Protein AF-A0A963DBF5-F1 (afdb_monomer_lite)

pLDDT: mean 81.59, std 13.6, range [35.19, 95.5]

Foldseek 3Di:
DPPPPVLVVLQVVLLVQVLVLLVVPDDDDDPLPPSVVSLVVSLVSHDPLLSVQLVLLSLLLVLLVPDQLFAPLLNSLLVLCSSLSNLQSSVDSCCVVDPPNLSLVLSLLSVVLRSLAANPDDCPPPLSVQSSVLSVQCSPDSNSDSVSSVVSSVSSVVSVVVLLVVLLVLCVVCQVVLQLVVLLQVLLQVLLVLLVVLDDPLQAPLLVQLCLVALSNLLSVVCSPPRCPDPSNVVSSVLSNVLSVLQDPDQDPVSLVVSVVCVVVSLVVQLVSVVVVVDDPVRSCVSCVLSVQQNVCSNVVHPGDDDDDDRDQQAFDFDFDPDPVTATEGDRPDRPPPQQDQDVCLQPPDQQKWKWAQHPVRDIDTWGFSDAHPVRQKTWTARSHPRHIHIYGSSNQSRCVVVVRMDIHDDTSSRVSVVVVVVVVVVD

Structure (mmCIF, N/CA/C/O backbone):
data_AF-A0A963DBF5-F1
#
_entry.id   AF-A0A963DBF5-F1
#
loop_
_atom_site.group_PDB
_atom_site.id
_atom_site.type_symbol
_atom_site.label_atom_id
_atom_site.label_alt_id
_atom_site.label_comp_id
_atom_site.label_asym_id
_atom_site.label_entity_id
_atom_site.label_seq_id
_atom_site.pdbx_PDB_ins_code
_atom_site.Cartn_x
_atom_site.Cartn_y
_atom_site.Cartn_z
_atom_site.occupancy
_atom_site.B_iso_or_equiv
_atom_site.auth_seq_id
_atom_site.auth_comp_id
_atom_site.auth_asym_id
_atom_site.auth_atom_id
_atom_site.pdbx_PDB_model_num
ATOM 1 N N . SER A 1 1 ? -59.722 13.387 32.862 1.00 42.22 1 SER A N 1
ATOM 2 C CA . SER A 1 1 ? -58.247 13.429 32.925 1.00 42.22 1 SER A CA 1
ATOM 3 C C . SER A 1 1 ? -57.651 12.279 33.756 1.00 42.22 1 SER A C 1
ATOM 5 O O . SER A 1 1 ? -56.598 12.456 34.347 1.00 42.22 1 SER A O 1
ATOM 7 N N . ALA A 1 2 ? -58.252 11.078 33.777 1.00 40.09 2 ALA A N 1
ATOM 8 C CA . ALA A 1 2 ? -57.841 9.993 34.688 1.00 40.09 2 ALA A CA 1
ATOM 9 C C . ALA A 1 2 ? -56.931 8.908 34.060 1.00 40.09 2 ALA A C 1
ATOM 11 O O . ALA A 1 2 ? -56.587 7.950 34.737 1.00 40.09 2 ALA A O 1
ATOM 12 N N . GLY A 1 3 ? -56.550 9.034 32.782 1.00 40.59 3 GLY A N 1
ATOM 13 C CA . GLY A 1 3 ? -55.812 7.988 32.053 1.00 40.59 3 GLY A CA 1
ATOM 14 C C . GLY A 1 3 ? -54.281 8.092 32.070 1.00 40.59 3 GLY A C 1
ATOM 15 O O . GLY A 1 3 ? -53.631 7.114 31.736 1.00 40.59 3 GLY A O 1
ATOM 16 N N . GLY A 1 4 ? -53.701 9.240 32.447 1.00 44.22 4 GLY A N 1
ATOM 17 C CA . GLY A 1 4 ? -52.242 9.451 32.389 1.00 44.22 4 GLY A CA 1
ATOM 18 C C . GLY A 1 4 ? -51.457 8.875 33.575 1.00 44.22 4 GLY A C 1
ATOM 19 O O . GLY A 1 4 ? -50.320 8.449 33.410 1.00 44.22 4 GLY A O 1
ATOM 20 N N . GLY A 1 5 ? -52.068 8.802 34.764 1.00 48.09 5 GLY A N 1
ATOM 21 C CA . GLY A 1 5 ? -51.373 8.364 35.985 1.00 48.09 5 GLY A CA 1
ATOM 22 C C . GLY A 1 5 ? -51.089 6.858 36.058 1.00 48.09 5 GLY A C 1
ATOM 23 O O . GLY A 1 5 ? -50.088 6.454 36.638 1.00 48.09 5 GLY A O 1
ATOM 24 N N . ASP A 1 6 ? -51.937 6.023 35.446 1.00 56.25 6 ASP A N 1
ATOM 25 C CA . ASP A 1 6 ? -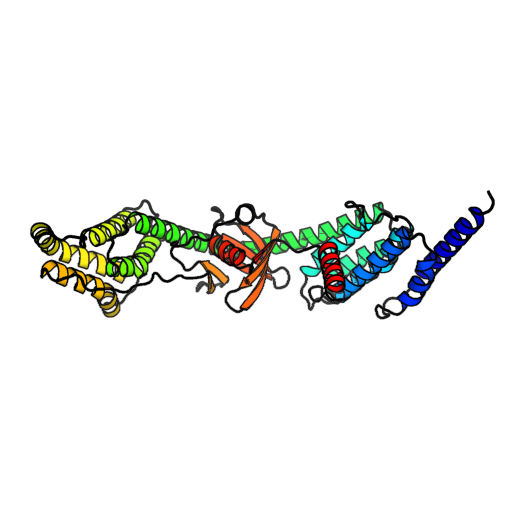51.761 4.559 35.417 1.00 56.25 6 ASP A CA 1
ATOM 26 C C . ASP A 1 6 ? -50.672 4.148 34.408 1.00 56.25 6 ASP A C 1
ATOM 28 O O . ASP A 1 6 ? -49.899 3.228 34.657 1.00 56.25 6 ASP A O 1
ATOM 32 N N . THR A 1 7 ? -50.534 4.878 33.295 1.00 58.06 7 THR A N 1
ATOM 33 C CA . THR A 1 7 ? -49.441 4.677 32.331 1.00 58.06 7 THR A CA 1
ATOM 34 C C . THR A 1 7 ? -48.084 5.113 32.878 1.00 58.06 7 THR A C 1
ATOM 36 O O . THR A 1 7 ? -47.124 4.361 32.727 1.00 58.06 7 THR A O 1
ATOM 39 N N . ASP A 1 8 ? -48.000 6.254 33.570 1.00 58.34 8 ASP A N 1
ATOM 40 C CA . ASP A 1 8 ? -46.740 6.718 34.172 1.00 58.34 8 ASP A CA 1
ATOM 41 C C . ASP A 1 8 ? -46.302 5.823 35.341 1.00 58.34 8 ASP A C 1
ATOM 43 O O . ASP A 1 8 ? -45.122 5.506 35.474 1.00 58.34 8 ASP A O 1
ATOM 47 N N . SER A 1 9 ? -47.248 5.330 36.150 1.00 64.88 9 SER A N 1
ATOM 48 C CA . SER A 1 9 ? -46.951 4.379 37.230 1.00 64.88 9 SER A CA 1
ATOM 49 C C . SER A 1 9 ? -46.486 3.017 36.703 1.00 64.88 9 SER A C 1
ATOM 51 O O . SER A 1 9 ? -45.558 2.433 37.263 1.00 64.88 9 SER A O 1
ATOM 53 N N . ARG A 1 10 ? -47.081 2.514 35.612 1.00 63.31 10 ARG A N 1
ATOM 54 C CA . ARG A 1 10 ? -46.640 1.267 34.959 1.00 63.31 10 ARG A CA 1
ATOM 55 C C . ARG A 1 10 ? -45.282 1.413 34.292 1.00 63.31 10 ARG A C 1
ATOM 57 O O . ARG A 1 10 ? -44.489 0.480 34.358 1.00 63.31 10 ARG A O 1
ATOM 64 N N . LEU A 1 11 ? -45.012 2.568 33.685 1.00 64.62 11 LEU A N 1
ATOM 65 C CA . LEU A 1 11 ? -43.708 2.883 33.115 1.00 64.62 11 LEU A CA 1
ATOM 66 C C . LEU A 1 11 ? -42.635 2.930 34.206 1.00 64.62 11 LEU A C 1
ATOM 68 O O . LEU A 1 11 ? -41.596 2.298 34.051 1.00 64.62 11 LEU A O 1
ATOM 72 N N . ALA A 1 12 ? -42.908 3.606 35.325 1.00 67.62 12 ALA A N 1
ATOM 73 C CA . ALA A 1 12 ? -42.000 3.657 36.468 1.00 67.62 12 ALA A CA 1
ATOM 74 C C . ALA A 1 12 ? -41.726 2.256 37.040 1.00 67.62 12 ALA A C 1
ATOM 76 O O . ALA A 1 12 ? -40.572 1.890 37.224 1.00 67.62 12 ALA A O 1
ATOM 77 N N . ALA A 1 13 ? -42.762 1.430 37.217 1.00 69.88 13 ALA A N 1
ATOM 78 C CA . ALA A 1 13 ? -42.604 0.054 37.694 1.00 69.88 13 ALA A CA 1
ATOM 79 C C . ALA A 1 13 ? -41.866 -0.856 36.691 1.00 69.88 13 ALA A C 1
ATOM 81 O O . ALA A 1 13 ? -41.170 -1.790 37.092 1.00 69.88 13 ALA A O 1
ATOM 82 N N . ALA A 1 14 ? -42.021 -0.617 35.384 1.00 66.56 14 ALA A N 1
ATOM 83 C CA . ALA A 1 14 ? -41.277 -1.330 34.349 1.00 66.56 14 ALA A CA 1
ATOM 84 C C . ALA A 1 14 ? -39.796 -0.928 34.355 1.00 66.56 14 ALA A C 1
ATOM 86 O O . ALA A 1 14 ? -38.942 -1.809 34.315 1.00 66.56 14 ALA A O 1
ATOM 87 N N . LEU A 1 15 ? -39.492 0.369 34.466 1.00 68.12 15 LEU A N 1
ATOM 88 C CA . LEU A 1 15 ? -38.123 0.878 34.585 1.00 68.12 15 LEU A CA 1
ATOM 89 C C . LEU A 1 15 ? -37.440 0.354 35.854 1.00 68.12 15 LEU A C 1
ATOM 91 O O . LEU A 1 15 ? -36.352 -0.197 35.754 1.00 68.12 15 LEU A O 1
ATOM 95 N N . GLU A 1 16 ? -38.117 0.397 37.003 1.00 70.75 16 GLU A N 1
ATOM 96 C CA . GLU A 1 16 ? -37.598 -0.110 38.281 1.00 70.75 16 GLU A CA 1
ATOM 97 C C . GLU A 1 16 ? -37.328 -1.627 38.228 1.00 70.75 16 GLU A C 1
ATOM 99 O O . GLU A 1 16 ? -36.322 -2.112 38.741 1.00 70.75 16 GLU A O 1
ATOM 104 N N . ARG A 1 17 ? -38.175 -2.402 37.530 1.00 67.81 17 ARG A N 1
ATOM 105 C CA . ARG A 1 17 ? -37.931 -3.838 37.285 1.00 67.81 17 ARG A CA 1
ATOM 106 C C . ARG A 1 17 ? -36.748 -4.087 36.357 1.00 67.81 17 ARG A C 1
ATOM 108 O O . ARG A 1 17 ? -36.045 -5.074 36.557 1.00 67.81 17 ARG A O 1
ATOM 115 N N . ILE A 1 18 ? -36.541 -3.241 35.348 1.00 68.44 18 ILE A N 1
ATOM 116 C CA . ILE A 1 18 ? -35.389 -3.352 34.447 1.00 68.44 18 ILE A CA 1
ATOM 117 C C . ILE A 1 18 ? -34.107 -2.955 35.186 1.00 68.44 18 ILE A C 1
ATOM 119 O O . ILE A 1 18 ? -33.109 -3.652 35.057 1.00 68.44 18 ILE A O 1
ATOM 123 N N . GLU A 1 19 ? -34.125 -1.905 36.004 1.00 68.56 19 GLU A N 1
ATOM 124 C CA . GLU A 1 19 ? -32.982 -1.504 36.832 1.00 68.56 19 GLU A CA 1
ATOM 125 C C . GLU A 1 19 ? -32.635 -2.570 37.872 1.00 68.56 19 GLU A C 1
ATOM 127 O O . GLU A 1 19 ? -31.485 -2.996 37.942 1.00 68.56 19 GLU A O 1
ATOM 132 N N . ALA A 1 20 ? -33.626 -3.110 38.586 1.00 68.75 20 ALA A N 1
ATOM 133 C CA . ALA A 1 20 ? -33.421 -4.230 39.503 1.00 68.75 20 ALA A CA 1
ATOM 134 C C . ALA A 1 20 ? -32.899 -5.486 38.779 1.00 68.75 20 ALA A C 1
ATOM 136 O O . ALA A 1 20 ? -32.068 -6.226 39.314 1.00 68.75 20 ALA A O 1
ATOM 137 N N . TRP A 1 21 ? -33.347 -5.735 37.542 1.00 69.94 21 TRP A N 1
ATOM 138 C CA . TRP A 1 21 ? -32.788 -6.790 36.695 1.00 69.94 21 TRP A CA 1
ATOM 139 C C . TRP A 1 21 ? -31.327 -6.499 36.318 1.00 69.94 21 TRP A C 1
ATOM 141 O O . TRP A 1 21 ? -30.496 -7.395 36.416 1.00 69.94 21 TRP A O 1
ATOM 151 N N . LEU A 1 22 ? -30.979 -5.259 35.965 1.00 66.50 22 LEU A N 1
ATOM 152 C CA . LEU A 1 22 ? -29.604 -4.848 35.650 1.00 66.50 22 LEU A CA 1
ATOM 153 C C . LEU A 1 22 ? -28.673 -4.903 36.876 1.00 66.50 22 LEU A C 1
ATOM 155 O O . LEU A 1 22 ? -27.481 -5.161 36.710 1.00 66.50 22 LEU A O 1
ATOM 159 N N . GLU A 1 23 ? -29.189 -4.696 38.092 1.00 63.84 23 GLU A N 1
ATOM 160 C CA . GLU A 1 23 ? -28.428 -4.863 39.339 1.00 63.84 23 GLU A CA 1
ATOM 161 C C . GLU A 1 23 ? -28.202 -6.336 39.705 1.00 63.84 23 GLU A C 1
ATOM 163 O O . GLU A 1 23 ? -27.130 -6.705 40.190 1.00 63.84 23 GLU A O 1
ATOM 168 N N . THR A 1 24 ? -29.196 -7.194 39.458 1.00 60.28 24 THR A N 1
ATOM 169 C CA . THR A 1 24 ? -29.140 -8.630 39.789 1.00 60.28 24 THR A CA 1
ATOM 170 C C . THR A 1 24 ? -28.472 -9.477 38.704 1.00 60.28 24 THR A C 1
ATOM 172 O O . THR A 1 24 ? -27.919 -10.537 39.005 1.00 60.28 24 THR A O 1
ATOM 175 N N . ALA A 1 25 ? -28.443 -9.008 37.454 1.00 52.34 25 ALA A N 1
ATOM 176 C CA . ALA A 1 25 ? -27.741 -9.628 36.336 1.00 52.34 25 ALA A CA 1
ATOM 177 C C . ALA A 1 25 ? -26.218 -9.382 36.403 1.00 52.34 25 ALA A C 1
ATOM 179 O O . ALA A 1 25 ? -25.615 -8.737 35.549 1.00 52.34 25 ALA A O 1
ATOM 180 N N . ARG A 1 26 ? -25.554 -9.965 37.404 1.00 39.72 26 ARG A N 1
ATOM 181 C CA . ARG A 1 26 ? -24.130 -10.344 37.338 1.00 39.72 26 ARG A CA 1
ATOM 182 C C . ARG A 1 26 ? -23.994 -11.771 37.877 1.00 39.72 26 ARG A C 1
ATOM 184 O O . ARG A 1 26 ? -24.502 -12.033 38.962 1.00 39.72 26 ARG A O 1
ATOM 191 N N . PRO A 1 27 ? -23.303 -12.690 37.168 1.00 47.31 27 PRO A N 1
ATOM 192 C CA . PRO A 1 27 ? -21.956 -12.437 36.660 1.00 47.31 27 PRO A CA 1
ATOM 193 C C . PRO A 1 27 ? -21.666 -12.902 35.218 1.00 47.31 27 PRO A C 1
ATOM 195 O O . PRO A 1 27 ? -22.267 -13.825 34.675 1.00 47.31 27 PRO A O 1
ATOM 198 N N . SER A 1 28 ? -20.645 -12.251 34.654 1.00 42.38 28 SER A N 1
ATOM 199 C CA . SER A 1 28 ? -19.657 -12.749 33.687 1.00 42.38 28 SER A CA 1
ATOM 200 C C . SER A 1 28 ? -19.730 -14.255 33.376 1.00 42.38 28 SER A C 1
ATOM 202 O O . SER A 1 28 ? -19.324 -15.070 34.203 1.00 42.38 28 SER A O 1
ATOM 204 N N . GLY A 1 29 ? -20.134 -14.617 32.153 1.00 39.12 29 GLY A N 1
ATOM 205 C CA . GLY A 1 29 ? -19.897 -15.959 31.594 1.00 39.12 29 GLY A CA 1
ATOM 206 C C . GLY A 1 29 ? -21.102 -16.687 30.990 1.00 39.12 29 GLY A C 1
ATOM 207 O O . GLY A 1 29 ? -20.918 -17.777 30.452 1.00 39.12 29 GLY A O 1
ATOM 208 N N . ALA A 1 30 ? -22.313 -16.128 31.042 1.00 36.25 30 ALA A N 1
ATOM 209 C CA . ALA A 1 30 ? -23.463 -16.720 30.357 1.00 36.25 30 ALA A CA 1
ATOM 210 C C . ALA A 1 30 ? -23.437 -16.392 28.847 1.00 36.25 30 ALA A C 1
ATOM 212 O O . ALA A 1 30 ? -23.091 -15.267 28.484 1.00 36.25 30 ALA A O 1
ATOM 213 N N . PRO A 1 31 ? -23.788 -17.339 27.956 1.00 36.44 31 PRO A N 1
ATOM 214 C CA . PRO A 1 31 ? -23.829 -17.079 26.520 1.00 36.44 31 PRO A CA 1
ATOM 215 C C . PRO A 1 31 ? -24.836 -15.965 26.208 1.00 36.44 31 PRO A C 1
ATOM 217 O O . PRO A 1 31 ? -25.923 -15.936 26.794 1.00 36.44 31 PRO A O 1
ATOM 220 N N . ALA A 1 32 ? -24.473 -15.083 25.270 1.00 38.72 32 ALA A N 1
ATOM 221 C CA . ALA A 1 32 ? -25.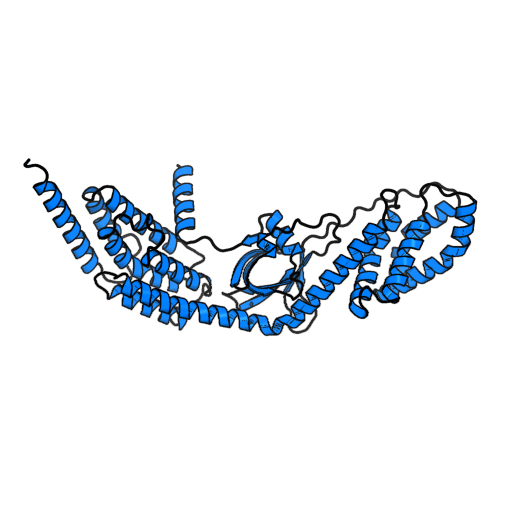349 -14.066 24.690 1.00 38.72 32 ALA A CA 1
ATOM 222 C C . ALA A 1 32 ? -26.679 -14.722 24.271 1.00 38.72 32 ALA A C 1
ATOM 224 O O . ALA A 1 32 ? -26.737 -15.451 23.281 1.00 38.72 32 ALA A O 1
ATOM 225 N N . GLY A 1 33 ? -27.720 -14.574 25.094 1.00 37.94 33 GLY A N 1
ATOM 226 C CA . GLY A 1 33 ? -28.976 -15.318 24.939 1.00 37.94 33 GLY A CA 1
ATOM 227 C C . GLY A 1 33 ? -29.723 -15.625 26.241 1.00 37.94 33 GLY A C 1
ATOM 228 O O . GLY A 1 33 ? -30.947 -15.711 26.230 1.00 37.94 33 GLY A O 1
ATOM 229 N N . ALA A 1 34 ? -29.027 -15.775 27.375 1.00 37.31 34 ALA A N 1
ATOM 230 C CA . ALA A 1 34 ? -29.687 -16.147 28.637 1.00 37.31 34 ALA A CA 1
ATOM 231 C C . ALA A 1 34 ? -30.357 -14.959 29.363 1.00 37.31 34 ALA A C 1
ATOM 233 O O . ALA A 1 34 ? -31.366 -15.145 30.039 1.00 37.31 34 ALA A O 1
ATOM 234 N N . GLY A 1 35 ? -29.836 -13.736 29.200 1.00 46.81 35 GLY A N 1
ATOM 235 C CA . GLY A 1 35 ? -30.416 -12.509 29.773 1.00 46.81 35 GLY A CA 1
ATOM 236 C C . GLY A 1 35 ? -31.515 -11.859 28.918 1.00 46.81 35 GLY A C 1
ATOM 237 O O . GLY A 1 35 ? -32.308 -11.066 29.414 1.00 46.81 35 GLY A O 1
ATOM 238 N N . THR A 1 36 ? -31.612 -12.226 27.640 1.00 46.84 36 THR A N 1
ATOM 239 C CA . THR A 1 36 ? -32.478 -11.574 26.643 1.00 46.84 36 THR A CA 1
ATOM 240 C C . THR A 1 36 ? -33.967 -11.868 26.831 1.00 46.84 36 THR A C 1
ATOM 242 O O . THR A 1 36 ? -34.803 -11.136 26.304 1.00 46.84 36 THR A O 1
ATOM 245 N N . LEU A 1 37 ? -34.315 -12.919 27.582 1.00 46.31 37 LEU A N 1
ATOM 246 C CA . LEU A 1 37 ? -35.705 -13.281 27.882 1.00 46.31 37 LEU A CA 1
ATOM 247 C C . LEU A 1 37 ? -36.392 -12.230 28.769 1.00 46.31 37 LEU A C 1
ATOM 249 O O . LEU A 1 37 ? -37.508 -11.829 28.462 1.00 46.31 37 LEU A O 1
ATOM 253 N N . GLY A 1 38 ? -35.705 -11.710 29.793 1.00 56.06 38 GLY A N 1
ATOM 254 C CA . GLY A 1 38 ? -36.271 -10.687 30.681 1.00 56.06 38 GLY A CA 1
ATOM 255 C C . GLY A 1 38 ? -36.472 -9.341 29.982 1.00 56.06 38 GLY A C 1
ATOM 256 O O . GLY A 1 38 ? -37.520 -8.719 30.126 1.00 56.06 38 GLY A O 1
ATOM 257 N N . LEU A 1 39 ? -35.503 -8.916 29.163 1.00 63.28 39 LEU A N 1
ATOM 258 C CA . LEU A 1 39 ? -35.604 -7.657 28.423 1.00 63.28 39 LEU A CA 1
ATOM 259 C C . LEU A 1 39 ? -36.720 -7.727 27.366 1.00 63.28 39 LEU A C 1
ATOM 261 O O . LEU A 1 39 ? -37.574 -6.848 27.333 1.00 63.28 39 LEU A O 1
ATOM 265 N N . ARG A 1 40 ? -36.794 -8.804 26.567 1.00 65.19 40 ARG A N 1
ATOM 266 C CA . ARG A 1 40 ? -37.833 -8.980 25.530 1.00 65.19 40 ARG A CA 1
ATOM 267 C C . ARG A 1 40 ? -39.259 -8.997 26.076 1.00 65.19 40 ARG A C 1
ATOM 269 O O . ARG A 1 40 ? -40.167 -8.547 25.386 1.00 65.19 40 ARG A O 1
ATOM 276 N N . GLU A 1 41 ? -39.462 -9.506 27.286 1.00 63.62 41 GLU A N 1
ATOM 277 C CA . GLU A 1 41 ? -40.773 -9.493 27.947 1.00 63.62 41 GLU A CA 1
ATOM 278 C C . GLU A 1 41 ? -41.164 -8.099 28.462 1.00 63.62 41 GLU A C 1
ATOM 280 O O . GLU A 1 41 ? -42.351 -7.785 28.554 1.00 63.62 41 GLU A O 1
ATOM 285 N N . LEU A 1 42 ? -40.180 -7.249 28.770 1.00 65.12 42 LEU A N 1
ATOM 286 C CA . LEU A 1 42 ? -40.380 -5.909 29.329 1.00 65.12 42 LEU A CA 1
ATOM 287 C C . LEU A 1 42 ? -40.364 -4.802 28.262 1.00 65.12 42 LEU A C 1
ATOM 289 O O . LEU A 1 42 ? -40.962 -3.748 28.466 1.00 65.12 42 LEU A O 1
ATOM 293 N N . MET A 1 43 ? -39.755 -5.046 27.100 1.00 68.50 43 MET A N 1
ATOM 294 C CA . MET A 1 43 ? -39.708 -4.111 25.969 1.00 68.50 43 MET A CA 1
ATOM 295 C C . MET A 1 43 ? -41.082 -3.624 25.469 1.00 68.50 43 MET A C 1
ATOM 297 O O . MET A 1 43 ? -41.203 -2.426 25.214 1.00 68.50 43 MET A O 1
ATOM 301 N N . PRO A 1 44 ? -42.140 -4.460 25.382 1.00 72.31 44 PRO A N 1
ATOM 302 C CA . PRO A 1 44 ? -43.474 -4.009 24.973 1.00 72.31 44 PRO A CA 1
ATOM 303 C C . PRO A 1 44 ? -44.125 -3.013 25.944 1.00 72.31 44 PRO A C 1
ATOM 305 O O . PRO A 1 44 ? -45.119 -2.380 25.594 1.00 72.31 44 PRO A O 1
ATOM 308 N N . LEU A 1 45 ? -43.604 -2.901 27.172 1.00 69.38 45 LEU A N 1
ATOM 309 C CA . LEU A 1 45 ? -44.108 -1.999 28.210 1.00 69.38 45 LEU A CA 1
ATOM 310 C C . LEU A 1 45 ? -43.430 -0.621 28.173 1.00 69.38 45 LEU A C 1
ATOM 312 O O . LEU A 1 45 ? -43.875 0.296 28.863 1.00 69.38 45 LEU A O 1
ATOM 316 N N . LEU A 1 46 ? -42.370 -0.465 27.376 1.00 75.44 46 LEU A N 1
ATOM 317 C CA . LEU A 1 46 ? -41.654 0.793 27.202 1.00 75.44 46 LEU A CA 1
ATOM 318 C C . LEU A 1 46 ? -42.238 1.611 26.034 1.00 75.44 46 LEU A C 1
ATOM 320 O O . LEU A 1 46 ? -42.771 1.047 25.076 1.00 75.44 46 LEU A O 1
ATOM 324 N N . PRO A 1 47 ? -42.098 2.950 26.052 1.00 80.06 47 PRO A N 1
ATOM 325 C CA . PRO A 1 47 ? -42.349 3.780 24.885 1.00 80.06 47 PRO A CA 1
ATOM 326 C C . PRO A 1 47 ? -41.526 3.274 23.701 1.00 80.06 47 PRO A C 1
ATOM 328 O O . PRO A 1 47 ? -40.349 2.951 23.867 1.00 80.06 47 PRO A O 1
ATOM 331 N N . ALA A 1 48 ? -42.119 3.278 22.503 1.00 78.19 48 ALA A N 1
ATOM 332 C CA . ALA A 1 48 ? -41.499 2.728 21.294 1.00 78.19 48 ALA A CA 1
ATOM 333 C C . ALA A 1 48 ? -40.046 3.196 21.087 1.00 78.19 48 ALA A C 1
ATOM 335 O O . ALA A 1 48 ? -39.192 2.396 20.736 1.00 78.19 48 ALA A O 1
ATOM 336 N N . ARG A 1 49 ? -39.736 4.466 21.387 1.00 77.12 49 ARG A N 1
ATOM 337 C CA . ARG A 1 49 ? -38.372 5.014 21.277 1.00 77.12 49 ARG A CA 1
ATOM 338 C C . ARG A 1 49 ? -37.363 4.354 22.223 1.00 77.12 49 ARG A C 1
ATOM 340 O O . ARG A 1 49 ? -36.294 3.967 21.766 1.00 77.12 49 ARG A O 1
ATOM 347 N N . LYS A 1 50 ? -37.707 4.179 23.505 1.00 79.81 50 LYS A N 1
ATOM 348 C CA . LYS A 1 50 ? -36.855 3.470 24.478 1.00 79.81 50 LYS A CA 1
ATOM 349 C C . LYS A 1 50 ? -36.683 2.007 24.081 1.00 79.81 50 LYS A C 1
ATOM 351 O O . LYS A 1 50 ? -35.571 1.496 24.121 1.00 79.81 50 LYS A O 1
ATOM 356 N N . ALA A 1 51 ? -37.765 1.355 23.649 1.00 79.25 51 ALA A N 1
ATOM 357 C CA . ALA A 1 51 ? -37.712 -0.029 23.185 1.00 79.25 51 ALA A CA 1
ATOM 358 C C . ALA A 1 51 ? -36.739 -0.177 21.999 1.00 79.25 51 ALA A C 1
ATOM 360 O O . ALA A 1 51 ? -35.836 -1.005 22.065 1.00 79.25 51 ALA A O 1
ATOM 361 N N . CYS A 1 52 ? -36.838 0.691 20.984 1.00 81.25 52 CYS A N 1
ATOM 362 C CA . CYS A 1 52 ? -35.914 0.702 19.847 1.00 81.25 52 CYS A CA 1
ATOM 363 C C . CYS A 1 52 ? -34.455 0.943 20.267 1.00 81.25 52 CYS A C 1
ATOM 365 O O . CYS A 1 52 ? -33.557 0.291 19.739 1.00 81.25 52 CYS A O 1
ATOM 367 N N . ALA A 1 53 ? -34.198 1.857 21.210 1.00 80.12 53 ALA A N 1
ATOM 368 C CA . ALA A 1 53 ? -32.844 2.112 21.704 1.00 80.12 53 ALA A CA 1
ATOM 369 C C . ALA A 1 53 ? -32.247 0.872 22.394 1.00 80.12 53 ALA A C 1
ATOM 371 O O . ALA A 1 53 ? -31.104 0.509 22.123 1.00 80.12 53 ALA A O 1
ATOM 372 N N . LEU A 1 54 ? -33.025 0.174 23.227 1.00 81.94 54 LEU A N 1
ATOM 373 C CA . LEU A 1 54 ? -32.596 -1.081 23.855 1.00 81.94 54 LEU A CA 1
ATOM 374 C C . LEU A 1 54 ? -32.326 -2.174 22.808 1.00 81.94 54 LEU A C 1
ATOM 376 O O . LEU A 1 54 ? -31.299 -2.845 22.865 1.00 81.94 54 LEU A O 1
ATOM 380 N N . GLU A 1 55 ? -33.209 -2.316 21.819 1.00 82.44 55 GLU A N 1
ATOM 381 C CA . GLU A 1 55 ? -33.039 -3.242 20.692 1.00 82.44 55 GLU A CA 1
ATOM 382 C C . GLU A 1 55 ? -31.756 -2.959 19.896 1.00 82.44 55 GLU A C 1
ATOM 384 O O . GLU A 1 55 ? -31.033 -3.888 19.531 1.00 82.44 55 GLU A O 1
ATOM 389 N N . ALA A 1 56 ? -31.440 -1.684 19.658 1.00 82.62 56 ALA A N 1
ATOM 390 C CA . ALA A 1 56 ? -30.225 -1.271 18.965 1.00 82.62 56 ALA A CA 1
ATOM 391 C C . ALA A 1 56 ? -28.957 -1.622 19.761 1.00 82.62 56 ALA A C 1
ATOM 393 O O . ALA A 1 56 ? -27.997 -2.128 19.173 1.00 82.62 56 ALA A O 1
ATOM 394 N N . VAL A 1 57 ? -28.960 -1.435 21.090 1.00 84.81 57 VAL A N 1
ATOM 395 C CA . VAL A 1 57 ? -27.858 -1.894 21.959 1.00 84.81 57 VAL A CA 1
ATOM 396 C C . VAL A 1 57 ? -27.684 -3.409 21.836 1.00 84.81 57 VAL A C 1
ATOM 398 O O . VAL A 1 57 ? -26.573 -3.880 21.607 1.00 84.81 57 VAL A O 1
ATOM 401 N N . GLU A 1 58 ? -28.765 -4.185 21.910 1.00 85.50 58 GLU A N 1
ATOM 402 C CA . GLU A 1 58 ? -28.696 -5.644 21.754 1.00 85.50 58 GLU A CA 1
ATOM 403 C C . GLU A 1 58 ? -28.102 -6.053 20.393 1.00 85.50 58 GLU A C 1
ATOM 405 O O . GLU A 1 58 ? -27.204 -6.896 20.330 1.00 85.50 58 GLU A O 1
ATOM 410 N N . GLN A 1 59 ? -28.535 -5.432 19.288 1.00 83.69 59 GLN A N 1
ATOM 411 C CA . GLN A 1 59 ? -27.985 -5.731 17.956 1.00 83.69 59 GLN A CA 1
ATOM 412 C C . GLN A 1 59 ? -26.502 -5.358 17.820 1.00 83.69 59 GLN A C 1
ATOM 414 O O . GLN A 1 59 ? -25.744 -6.070 17.148 1.00 83.69 59 GLN A O 1
ATOM 419 N N . LEU A 1 60 ? -26.068 -4.277 18.469 1.00 85.62 60 LEU A N 1
ATOM 420 C CA . LEU A 1 60 ? -24.667 -3.867 18.509 1.00 85.62 60 LEU A CA 1
ATOM 421 C C . LEU A 1 60 ? -23.800 -4.934 19.192 1.00 85.62 60 LEU A C 1
ATOM 423 O O . LEU A 1 60 ? -22.779 -5.348 18.640 1.00 85.62 60 LEU A O 1
ATOM 427 N N . PHE A 1 61 ? -24.233 -5.455 20.341 1.00 87.38 61 PHE A N 1
ATOM 428 C CA . PHE A 1 61 ? -23.495 -6.495 21.065 1.00 87.38 61 PHE A CA 1
ATOM 429 C C . PHE A 1 61 ? -23.522 -7.854 20.362 1.00 87.38 61 PHE A C 1
ATOM 431 O O . PHE A 1 61 ? -22.500 -8.541 20.319 1.00 87.38 61 PHE A O 1
ATOM 438 N N . VAL A 1 62 ? -24.622 -8.206 19.689 1.00 87.00 62 VAL A N 1
ATOM 439 C CA . VAL A 1 62 ? -24.646 -9.363 18.777 1.00 87.00 62 VAL A CA 1
ATOM 440 C C . VAL A 1 62 ? -23.615 -9.197 17.656 1.00 87.00 62 VAL A C 1
ATOM 442 O O . VAL A 1 62 ? -22.908 -10.151 17.319 1.00 87.00 62 VAL A O 1
ATOM 445 N N . THR A 1 63 ? -23.484 -7.990 17.098 1.00 84.88 63 THR A N 1
ATOM 446 C CA . THR A 1 63 ? -22.501 -7.691 16.047 1.00 84.88 63 THR A CA 1
ATOM 447 C C . THR A 1 63 ? -21.070 -7.835 16.555 1.00 84.88 63 THR A C 1
ATOM 449 O O . THR A 1 63 ? -20.275 -8.510 15.899 1.00 84.88 63 THR A O 1
ATOM 452 N N . ILE A 1 64 ? -20.767 -7.284 17.736 1.00 86.44 64 ILE A N 1
ATOM 453 C CA . ILE A 1 64 ? -19.457 -7.393 18.398 1.00 86.44 64 ILE A CA 1
ATOM 454 C C . ILE A 1 64 ? -19.116 -8.854 18.706 1.00 86.44 64 ILE A C 1
ATOM 456 O O . ILE A 1 64 ? -18.003 -9.303 18.432 1.00 86.44 64 ILE A O 1
ATOM 460 N N . ALA A 1 65 ? -20.067 -9.627 19.234 1.00 85.38 65 ALA A N 1
ATOM 461 C CA . ALA A 1 65 ? -19.854 -11.033 19.565 1.00 85.38 65 ALA A CA 1
ATOM 462 C C . ALA A 1 65 ? -19.504 -11.877 18.326 1.00 85.38 65 ALA A C 1
ATOM 464 O O . ALA A 1 65 ? -18.688 -12.800 18.415 1.00 85.38 65 ALA A O 1
ATOM 465 N N . GLN A 1 66 ? -20.089 -11.543 17.171 1.00 85.69 66 GLN A N 1
ATOM 466 C CA . GLN A 1 66 ? -19.879 -12.217 15.885 1.00 85.69 66 GLN A CA 1
ATOM 467 C C . GLN A 1 66 ? -18.710 -11.647 15.067 1.00 85.69 66 GLN A C 1
ATOM 469 O O . GLN A 1 66 ? -18.446 -12.130 13.965 1.00 85.69 66 GLN A O 1
ATOM 474 N N . ASP A 1 67 ? -18.026 -10.612 15.553 1.00 84.81 67 ASP A N 1
ATOM 475 C CA . ASP A 1 67 ? -16.908 -10.008 14.839 1.00 84.81 67 ASP A CA 1
ATOM 476 C C . ASP A 1 67 ? -15.656 -10.897 14.935 1.00 84.81 67 ASP A C 1
ATOM 478 O O . ASP A 1 67 ? -15.095 -11.112 16.013 1.00 84.81 67 ASP A O 1
ATOM 482 N N . ALA A 1 68 ? -15.235 -11.448 13.794 1.00 81.12 68 ALA A N 1
ATOM 483 C CA . ALA A 1 68 ? -14.064 -12.314 13.696 1.00 81.12 68 ALA A CA 1
ATOM 484 C C . ALA A 1 68 ? -12.737 -11.535 13.722 1.00 81.12 68 ALA A C 1
ATOM 486 O O . ALA A 1 68 ? -11.696 -12.125 14.015 1.00 81.12 68 ALA A O 1
ATOM 487 N N . ASP A 1 69 ? -12.765 -10.229 13.437 1.00 81.94 69 ASP A N 1
ATOM 488 C CA . ASP A 1 69 ? -11.588 -9.363 13.465 1.00 81.94 69 ASP A CA 1
ATOM 489 C C . ASP A 1 69 ? -11.229 -8.891 14.881 1.00 81.94 69 ASP A C 1
ATOM 491 O O . ASP A 1 69 ? -10.110 -8.414 15.098 1.00 81.94 69 ASP A O 1
ATOM 495 N N . LEU A 1 70 ? -12.147 -9.037 15.845 1.00 88.00 70 LEU A N 1
ATOM 496 C CA . LEU A 1 70 ? -11.901 -8.746 17.255 1.00 88.00 70 LEU A CA 1
ATOM 497 C C . LEU A 1 70 ? -11.394 -9.988 18.009 1.00 88.00 70 LEU A C 1
ATOM 499 O O . LEU A 1 70 ? -12.088 -11.014 18.081 1.00 88.00 70 LEU A O 1
ATOM 503 N N . PRO A 1 71 ? -10.225 -9.900 18.673 1.00 90.50 71 PRO A N 1
ATOM 504 C CA . PRO A 1 71 ? -9.746 -10.980 19.524 1.00 90.50 71 PRO A CA 1
ATOM 505 C C . PRO A 1 71 ? -10.742 -11.323 20.639 1.00 90.50 71 PRO A C 1
ATOM 507 O O . PRO A 1 71 ? -11.417 -10.446 21.184 1.00 90.50 71 PRO A O 1
ATOM 510 N N . LEU A 1 72 ? -10.811 -12.605 21.020 1.00 90.81 72 LEU A N 1
ATOM 511 C CA . LEU A 1 72 ? -11.766 -13.087 22.030 1.00 90.81 72 LEU A CA 1
ATOM 512 C C . LEU A 1 72 ? -11.643 -12.329 23.361 1.00 90.81 72 LEU A C 1
ATOM 514 O O . LEU A 1 72 ? -12.657 -11.969 23.953 1.00 90.81 72 LEU A O 1
ATOM 518 N N . ALA A 1 73 ? -10.414 -12.050 23.799 1.00 91.62 73 ALA A N 1
ATOM 519 C CA . ALA A 1 73 ? -10.166 -11.328 25.043 1.00 91.62 73 ALA A CA 1
ATOM 520 C C . ALA A 1 73 ? -10.750 -9.902 25.015 1.00 91.62 73 ALA A C 1
ATOM 522 O O . ALA A 1 73 ? -11.295 -9.444 26.012 1.00 91.62 73 ALA A O 1
ATOM 523 N N . ILE A 1 74 ? -10.719 -9.224 23.861 1.00 92.94 74 ILE A N 1
ATOM 524 C CA . ILE A 1 74 ? -11.329 -7.897 23.709 1.00 92.94 74 ILE A CA 1
ATOM 525 C C . ILE A 1 74 ? -12.847 -7.984 23.643 1.00 92.94 74 ILE A C 1
ATOM 527 O O . ILE A 1 74 ? -13.513 -7.169 24.269 1.00 92.94 74 ILE A O 1
ATOM 531 N N . ARG A 1 75 ? -13.414 -8.983 22.954 1.00 91.44 75 ARG A N 1
ATOM 532 C CA . ARG A 1 75 ? -14.873 -9.185 22.951 1.00 91.44 75 ARG A CA 1
ATOM 533 C C . ARG A 1 75 ? -15.419 -9.350 24.371 1.00 91.44 75 ARG A C 1
ATOM 535 O O . ARG A 1 75 ? -16.439 -8.760 24.693 1.00 91.44 75 ARG A O 1
ATOM 542 N N . GLN A 1 76 ? -14.700 -10.061 25.241 1.00 90.81 76 GLN A N 1
ATOM 543 C CA . GLN A 1 76 ? -15.062 -10.202 26.658 1.00 90.81 76 GLN A CA 1
ATOM 544 C C . GLN A 1 76 ? -14.979 -8.882 27.439 1.00 90.81 76 GLN A C 1
ATOM 546 O O . GLN A 1 76 ? -15.815 -8.638 28.306 1.00 90.81 76 GLN A O 1
ATOM 551 N N . VAL A 1 77 ? -13.991 -8.032 27.142 1.00 90.69 77 VAL A N 1
ATOM 552 C CA . VAL A 1 77 ? -13.883 -6.686 27.731 1.00 90.69 77 VAL A CA 1
ATOM 553 C C . VAL A 1 77 ? -15.012 -5.784 27.233 1.00 90.69 77 VAL A C 1
ATOM 555 O O . VAL A 1 77 ? -15.612 -5.075 28.029 1.00 90.69 77 VAL A O 1
ATOM 558 N N . LEU A 1 78 ? -15.347 -5.828 25.943 1.00 90.56 78 LEU A N 1
ATOM 559 C CA . LEU A 1 78 ? -16.446 -5.040 25.385 1.00 90.56 78 LEU A CA 1
ATOM 560 C C . LEU A 1 78 ? -17.792 -5.481 25.963 1.00 90.56 78 LEU A C 1
ATOM 562 O O . LEU A 1 78 ? -18.565 -4.619 26.355 1.00 90.56 78 LEU A O 1
ATOM 566 N N . GLU A 1 79 ? -18.045 -6.786 26.107 1.00 89.44 79 GLU A N 1
ATOM 567 C CA . GLU A 1 79 ? -19.291 -7.334 26.674 1.00 89.44 79 GLU A CA 1
ATOM 568 C C . GLU A 1 79 ? -19.606 -6.771 28.067 1.00 89.44 79 GLU A C 1
ATOM 570 O O . GLU A 1 79 ? -20.760 -6.572 28.437 1.00 89.44 79 GLU A O 1
ATOM 575 N N . LYS A 1 80 ? -18.576 -6.422 28.843 1.00 88.00 80 LYS A N 1
ATOM 576 C CA . LYS A 1 80 ? -18.741 -5.768 30.145 1.00 88.00 80 LYS A CA 1
ATOM 577 C C . LYS A 1 80 ? -19.425 -4.390 30.041 1.00 88.00 80 LYS A C 1
ATOM 579 O O . LYS A 1 80 ? -20.024 -3.948 31.022 1.00 88.00 80 LYS A O 1
ATOM 584 N N . LEU A 1 81 ? -19.392 -3.726 28.885 1.00 87.75 81 LEU A N 1
ATOM 585 C CA . LEU A 1 81 ? -20.105 -2.469 28.629 1.00 87.75 81 LEU A CA 1
ATOM 586 C C . LEU A 1 81 ? -21.582 -2.650 28.256 1.00 87.75 81 LEU A C 1
ATOM 588 O O . LEU A 1 81 ? -22.296 -1.651 28.206 1.00 87.75 81 LEU A O 1
ATOM 592 N N . HIS A 1 82 ? -22.067 -3.882 28.063 1.00 87.50 82 HIS A N 1
ATOM 593 C CA . HIS A 1 82 ? -23.470 -4.154 27.720 1.00 87.50 82 HIS A CA 1
ATOM 594 C C . HIS A 1 82 ? -24.440 -3.583 28.759 1.00 87.50 82 HIS A C 1
ATOM 596 O O . HIS A 1 82 ? -25.290 -2.757 28.432 1.00 87.50 82 HIS A O 1
ATOM 602 N N . THR A 1 83 ? -24.252 -3.932 30.033 1.00 82.62 83 THR A N 1
ATOM 603 C CA . THR A 1 83 ? -25.099 -3.444 31.132 1.00 82.62 83 THR A CA 1
ATOM 604 C C . THR A 1 83 ? -25.035 -1.914 31.300 1.00 82.62 83 THR A C 1
ATOM 606 O O . THR A 1 83 ? -26.105 -1.310 31.375 1.00 82.62 83 THR A O 1
ATOM 609 N N . PRO A 1 84 ? -23.850 -1.255 31.330 1.00 83.25 84 PRO A N 1
ATOM 610 C CA . PRO A 1 84 ? -23.764 0.210 31.324 1.00 83.25 84 PRO A CA 1
ATOM 611 C C . PRO A 1 84 ? -24.507 0.884 30.161 1.00 83.25 84 PRO A C 1
ATOM 613 O O . PRO A 1 84 ? -25.246 1.838 30.389 1.00 83.25 84 PRO A O 1
ATOM 616 N N . LEU A 1 85 ? -24.367 0.373 28.932 1.00 83.81 85 LEU A N 1
ATOM 617 C CA . LEU A 1 85 ? -25.021 0.950 27.752 1.00 83.81 85 LEU A CA 1
ATOM 618 C C . LEU A 1 85 ? -26.542 0.768 27.776 1.00 83.81 85 LEU A C 1
ATOM 620 O O . LEU A 1 85 ? -27.265 1.695 27.419 1.00 83.81 85 LEU A O 1
ATOM 624 N N . LEU A 1 86 ? -27.042 -0.381 28.244 1.00 82.94 86 LEU A N 1
ATOM 625 C CA . LEU A 1 86 ? -28.480 -0.575 28.462 1.00 82.94 86 LEU A CA 1
ATOM 626 C C . LEU A 1 86 ? -29.027 0.412 29.498 1.00 82.94 86 LEU A C 1
ATOM 628 O O . LEU A 1 86 ? -30.063 1.031 29.266 1.00 82.94 86 LEU A O 1
ATOM 632 N N . ARG A 1 87 ? -28.311 0.605 30.614 1.00 79.50 87 ARG A N 1
ATOM 633 C CA . ARG A 1 87 ? -28.668 1.595 31.643 1.00 79.50 87 ARG A CA 1
ATOM 634 C C . ARG A 1 87 ? -28.748 3.002 31.052 1.00 79.50 87 ARG A C 1
ATOM 636 O O . ARG A 1 87 ? -29.727 3.708 31.274 1.00 79.50 87 ARG A O 1
ATOM 643 N N . GLN A 1 88 ? -27.769 3.387 30.241 1.00 80.19 88 GLN A N 1
ATOM 644 C CA . GLN A 1 88 ? -27.760 4.695 29.599 1.00 80.19 88 GLN A CA 1
ATOM 645 C C . GLN A 1 88 ? -28.875 4.851 28.557 1.00 80.19 88 GLN A C 1
ATOM 647 O O . GLN A 1 88 ? -29.487 5.911 28.490 1.00 80.19 88 GLN A O 1
ATOM 652 N N . ALA A 1 89 ? -29.200 3.806 27.791 1.00 80.94 89 ALA A N 1
ATOM 653 C CA . ALA A 1 89 ? -30.323 3.819 26.849 1.00 80.94 89 ALA A CA 1
ATOM 654 C C . ALA A 1 89 ? -31.689 3.954 27.553 1.00 80.94 89 ALA A C 1
ATOM 656 O O . ALA A 1 89 ? -32.623 4.519 26.986 1.00 80.94 89 ALA A O 1
ATOM 657 N N . LEU A 1 90 ? -31.811 3.484 28.802 1.00 78.69 90 LEU A N 1
ATOM 658 C CA . LEU A 1 90 ? -33.005 3.704 29.629 1.00 78.69 90 LEU A CA 1
ATOM 659 C C . LEU A 1 90 ? -33.137 5.155 30.101 1.00 78.69 90 LEU A C 1
ATOM 661 O O . LEU A 1 90 ? -34.261 5.630 30.261 1.00 78.69 90 LEU A O 1
ATOM 665 N N . HIS A 1 91 ? -32.019 5.855 30.301 1.00 77.56 91 HIS A N 1
ATOM 666 C CA . HIS A 1 91 ? -31.987 7.249 30.751 1.00 77.56 91 HIS A CA 1
ATOM 667 C C . HIS A 1 91 ? -32.026 8.252 29.586 1.00 77.56 91 HIS A C 1
ATOM 669 O O . HIS A 1 91 ? -32.635 9.315 29.711 1.00 77.56 91 HIS A O 1
ATOM 675 N N . ASN A 1 92 ? -31.423 7.909 28.444 1.00 75.44 92 ASN A N 1
ATOM 676 C CA . ASN A 1 92 ? -31.335 8.742 27.248 1.00 75.44 92 ASN A CA 1
ATOM 677 C C . ASN A 1 92 ? -31.885 8.015 26.009 1.00 75.44 92 ASN A C 1
ATOM 679 O O . ASN A 1 92 ? -31.189 7.252 25.339 1.00 75.44 92 ASN A O 1
ATOM 683 N N . ASP A 1 93 ? -33.123 8.349 25.645 1.00 71.44 93 ASP A N 1
ATOM 684 C CA . ASP A 1 93 ? -33.845 7.772 24.502 1.00 71.44 93 ASP A CA 1
ATOM 685 C C . ASP A 1 93 ? -33.214 8.123 23.142 1.00 71.44 93 ASP A C 1
ATOM 687 O O . ASP A 1 93 ? -33.600 7.552 22.124 1.00 71.44 93 ASP A O 1
ATOM 691 N N . ARG A 1 94 ? -32.277 9.082 23.107 1.00 71.19 94 ARG A N 1
ATOM 692 C CA . ARG A 1 94 ? -31.589 9.569 21.901 1.00 71.19 94 ARG A CA 1
ATOM 693 C C . ARG A 1 94 ? -30.135 9.120 21.813 1.00 71.19 94 ARG A C 1
ATOM 695 O O . ARG A 1 94 ? -29.384 9.673 21.021 1.00 71.19 94 ARG A O 1
ATOM 702 N N . LEU A 1 95 ? -29.736 8.104 22.578 1.00 72.19 95 LEU A N 1
ATOM 703 C CA . LEU A 1 95 ? -28.352 7.621 22.635 1.00 72.19 95 LEU A CA 1
ATOM 704 C C . LEU A 1 95 ? -27.703 7.398 21.255 1.00 72.19 95 LEU A C 1
ATOM 706 O O . LEU A 1 95 ? -26.530 7.705 21.088 1.00 72.19 95 LEU A O 1
ATOM 710 N N . PHE A 1 96 ? -28.459 6.867 20.288 1.00 72.38 96 PHE A N 1
ATOM 711 C CA . PHE A 1 96 ? -27.989 6.595 18.920 1.00 72.38 96 PHE A CA 1
ATOM 712 C C . PHE A 1 96 ? -28.250 7.737 17.929 1.00 72.38 96 PHE A C 1
ATOM 714 O O . PHE A 1 96 ? -27.728 7.710 16.818 1.00 72.38 96 PHE A O 1
ATOM 721 N N . GLU A 1 97 ? -29.082 8.710 18.301 1.00 75.94 97 GLU A N 1
ATOM 722 C CA . GLU A 1 97 ? -29.299 9.929 17.513 1.00 75.94 97 GLU A CA 1
ATOM 723 C C . GLU A 1 97 ? -28.235 10.988 17.831 1.00 75.94 97 GLU A C 1
ATOM 725 O O . GLU A 1 97 ? -28.006 11.887 17.024 1.00 75.94 97 GLU A O 1
ATOM 730 N N . ASP A 1 98 ? -27.606 10.885 19.003 1.00 75.44 98 ASP A N 1
ATOM 731 C CA . ASP A 1 98 ? -26.578 11.797 19.475 1.00 75.44 98 ASP A CA 1
ATOM 732 C C . ASP A 1 98 ? -25.187 11.388 18.951 1.00 75.44 98 ASP A C 1
ATOM 734 O O . ASP A 1 98 ? -24.634 10.375 19.396 1.00 75.44 98 ASP A O 1
ATOM 738 N N . PRO A 1 99 ? -24.595 12.154 18.016 1.00 68.81 99 PRO A N 1
ATOM 739 C CA . PRO A 1 99 ? -23.254 11.875 17.513 1.00 68.81 99 PRO A CA 1
ATOM 740 C C . PRO A 1 99 ? -22.162 12.066 18.577 1.00 68.81 99 PRO A C 1
ATOM 742 O O . PRO A 1 99 ? -21.075 11.513 18.418 1.00 68.81 99 PRO A O 1
ATOM 745 N N . ASP A 1 100 ? -22.442 12.803 19.657 1.00 76.12 100 ASP A N 1
ATOM 746 C CA . ASP A 1 100 ? -21.481 13.133 20.714 1.00 76.12 100 ASP A CA 1
ATOM 747 C C . ASP A 1 100 ? -21.600 12.197 21.934 1.00 76.12 100 ASP A C 1
ATOM 749 O O . ASP A 1 100 ? -21.027 12.448 22.997 1.00 76.12 100 ASP A O 1
ATOM 753 N N . SER A 1 101 ? -22.310 11.072 21.785 1.00 82.19 101 SER A N 1
ATOM 754 C CA . SER A 1 101 ? -22.456 10.063 22.835 1.00 82.19 101 SER A CA 1
ATOM 755 C C . SER A 1 101 ? -21.102 9.494 23.281 1.00 82.19 101 SER A C 1
ATOM 757 O O . SER A 1 101 ? -20.496 8.643 22.622 1.00 82.19 101 SER A O 1
ATOM 759 N N . MET A 1 102 ? -20.651 9.908 24.469 1.00 84.06 102 MET A N 1
ATOM 760 C CA . MET A 1 102 ? -19.361 9.503 25.048 1.00 84.06 102 MET A CA 1
ATOM 761 C C . MET A 1 102 ? -19.242 7.989 25.266 1.00 84.06 102 MET A C 1
ATOM 763 O O . MET A 1 102 ? -18.146 7.435 25.191 1.00 84.06 102 MET A O 1
ATOM 767 N N . ALA A 1 103 ? -20.349 7.291 25.521 1.00 83.12 103 ALA A N 1
ATOM 768 C CA . ALA A 1 103 ? -20.323 5.847 25.736 1.00 83.12 103 ALA A CA 1
ATOM 769 C C . ALA A 1 103 ? -20.200 5.053 24.432 1.00 83.12 103 ALA A C 1
ATOM 771 O O . ALA A 1 103 ? -19.452 4.075 24.387 1.00 83.12 103 ALA A O 1
ATOM 772 N N . LEU A 1 104 ? -20.875 5.494 23.363 1.00 83.31 104 LEU A N 1
ATOM 773 C CA . LEU A 1 104 ? -20.680 4.915 22.032 1.00 83.31 104 LEU A CA 1
ATOM 774 C C . LEU A 1 104 ? -19.270 5.223 21.520 1.00 83.31 104 LEU A C 1
ATOM 776 O O . LEU A 1 104 ? -18.584 4.317 21.049 1.00 83.31 104 LEU A O 1
ATOM 780 N N . ALA A 1 105 ? -18.780 6.448 21.734 1.00 86.81 105 ALA A N 1
ATOM 781 C CA . ALA A 1 105 ? -17.401 6.814 21.429 1.00 86.81 105 ALA A CA 1
ATOM 782 C C . ALA A 1 105 ? -16.385 5.952 22.202 1.00 86.81 105 ALA A C 1
ATOM 784 O O . ALA A 1 105 ? -15.372 5.535 21.635 1.00 86.81 105 ALA A O 1
ATOM 785 N N . LEU A 1 106 ? -16.644 5.646 23.481 1.00 89.50 106 LEU A N 1
ATOM 786 C CA . LEU A 1 106 ? -15.790 4.764 24.283 1.00 89.50 106 LEU A CA 1
ATOM 787 C C . LEU A 1 106 ? -15.761 3.349 23.707 1.00 89.50 106 LEU A C 1
ATOM 789 O O . LEU A 1 106 ? -14.683 2.775 23.557 1.00 89.50 106 LEU A O 1
ATOM 793 N N . LEU A 1 107 ? -16.927 2.803 23.362 1.00 89.44 107 LEU A N 1
ATOM 794 C CA . LEU A 1 107 ? -17.052 1.483 22.752 1.00 89.44 107 LEU A CA 1
ATOM 795 C C . LEU A 1 107 ? -16.288 1.406 21.422 1.00 89.44 107 LEU A C 1
ATOM 797 O O . LEU A 1 107 ? -15.481 0.494 21.232 1.00 89.44 107 LEU A O 1
ATOM 801 N N . ASP A 1 108 ? -16.486 2.381 20.533 1.00 88.06 108 ASP A N 1
ATOM 802 C CA . ASP A 1 108 ? -15.788 2.455 19.248 1.00 88.06 108 ASP A CA 1
ATOM 803 C C . ASP A 1 108 ? -14.276 2.612 19.434 1.00 88.06 108 ASP A C 1
ATOM 805 O O . ASP A 1 108 ? -13.492 1.959 18.740 1.00 88.06 108 ASP A O 1
ATOM 809 N N . ARG A 1 109 ? -13.833 3.424 20.403 1.00 89.44 109 ARG A N 1
ATOM 810 C CA . ARG A 1 109 ? -12.404 3.616 20.681 1.00 89.44 109 ARG A CA 1
ATOM 811 C C . ARG A 1 109 ? -11.758 2.348 21.239 1.00 89.44 109 ARG A C 1
ATOM 813 O O . ARG A 1 109 ? -10.670 1.987 20.791 1.00 89.44 109 ARG A O 1
ATOM 820 N N . LEU A 1 110 ? -12.421 1.653 22.166 1.00 91.38 110 LEU A N 1
ATOM 821 C CA . LEU A 1 110 ? -11.972 0.361 22.697 1.00 91.38 110 LEU A CA 1
ATOM 822 C C . LEU A 1 110 ? -11.885 -0.694 21.593 1.00 91.38 110 LEU A C 1
ATOM 824 O O . LEU A 1 110 ? -10.890 -1.414 21.505 1.00 91.38 110 LEU A O 1
ATOM 828 N N . ALA A 1 111 ? -12.899 -0.764 20.730 1.00 89.19 111 ALA A N 1
ATOM 829 C CA . ALA A 1 111 ? -12.897 -1.669 19.592 1.00 89.19 111 ALA A CA 1
ATOM 830 C C . ALA A 1 111 ? -11.770 -1.333 18.611 1.00 89.19 111 ALA A C 1
ATOM 832 O O . ALA A 1 111 ? -11.049 -2.235 18.199 1.00 89.19 111 ALA A O 1
ATOM 833 N N . GLY A 1 112 ? -11.559 -0.047 18.306 1.00 87.62 112 GLY A N 1
ATOM 834 C CA . GLY A 1 112 ? -10.450 0.456 17.492 1.00 87.62 112 GLY A CA 1
ATOM 835 C C . GLY A 1 112 ? -9.093 -0.060 17.969 1.00 87.62 112 GLY A C 1
ATOM 836 O O . GLY A 1 112 ? -8.387 -0.722 17.211 1.00 87.62 112 GLY A O 1
ATOM 837 N N . VAL A 1 113 ? -8.785 0.155 19.253 1.00 89.88 113 VAL A N 1
ATOM 838 C CA . VAL A 1 113 ? -7.573 -0.376 19.907 1.00 89.88 113 VAL A CA 1
ATOM 839 C C . VAL A 1 113 ? -7.534 -1.905 19.848 1.00 89.88 113 VAL A C 1
ATOM 841 O O . VAL A 1 113 ? -6.484 -2.503 19.630 1.00 89.88 113 VAL A O 1
ATOM 844 N N . GLY A 1 114 ? -8.683 -2.552 20.028 1.00 88.38 114 GLY A N 1
ATOM 845 C CA . GLY A 1 114 ? -8.824 -4.001 19.980 1.00 88.38 114 GLY A CA 1
ATOM 846 C C . GLY A 1 114 ? -8.499 -4.620 18.625 1.00 88.38 114 GLY A C 1
ATOM 847 O O . GLY A 1 114 ? -7.859 -5.669 18.575 1.00 88.38 114 GLY A O 1
ATOM 848 N N . TYR A 1 115 ? -8.894 -3.978 17.526 1.00 87.25 115 TYR A N 1
ATOM 849 C CA . TYR A 1 115 ? -8.615 -4.487 16.186 1.00 87.25 115 TYR A CA 1
ATOM 850 C C . TYR A 1 115 ? -7.132 -4.461 15.821 1.00 87.25 115 TYR A C 1
ATOM 852 O O . TYR A 1 115 ? -6.707 -5.218 14.943 1.00 87.25 115 TYR A O 1
ATOM 860 N N . ASP A 1 116 ? -6.363 -3.588 16.461 1.00 87.00 116 ASP A N 1
ATOM 861 C CA . ASP A 1 116 ? -4.923 -3.467 16.267 1.00 87.00 116 ASP A CA 1
ATOM 862 C C . ASP A 1 116 ? -4.145 -4.542 17.041 1.00 87.00 116 ASP A C 1
ATOM 864 O O . ASP A 1 116 ? -2.953 -4.747 16.808 1.00 87.00 116 ASP A O 1
ATOM 868 N N . LEU A 1 117 ? -4.817 -5.297 17.915 1.00 87.94 117 LEU A N 1
ATOM 869 C CA . LEU A 1 117 ? -4.216 -6.403 18.648 1.00 87.94 117 LEU A CA 1
ATOM 870 C C . LEU A 1 117 ? -4.205 -7.711 17.836 1.00 87.94 117 LEU A C 1
ATOM 872 O O . LEU A 1 117 ? -5.098 -7.965 17.023 1.00 87.94 117 LEU A O 1
ATOM 876 N N . PRO A 1 118 ? -3.219 -8.597 18.077 1.00 86.88 118 PRO A N 1
ATOM 877 C CA . PRO A 1 118 ? -3.209 -9.930 17.485 1.00 86.88 118 PRO A CA 1
ATOM 878 C C . PRO A 1 118 ? -4.455 -10.736 17.874 1.00 86.88 118 PRO A C 1
ATOM 880 O O . PRO A 1 118 ? -4.859 -10.735 19.035 1.00 86.88 118 PRO A O 1
ATOM 883 N N . ALA A 1 119 ? -4.998 -11.529 16.946 1.00 85.62 119 ALA A N 1
ATOM 884 C CA . ALA A 1 119 ? -6.147 -12.405 17.215 1.00 85.62 119 ALA A CA 1
ATOM 885 C C . ALA A 1 119 ? -5.894 -13.426 18.347 1.00 85.62 119 ALA A C 1
ATOM 887 O O . ALA A 1 119 ? -6.830 -13.870 19.007 1.00 85.62 119 ALA A O 1
ATOM 888 N N . THR A 1 120 ? -4.626 -13.780 18.584 1.00 86.56 120 THR A N 1
ATOM 889 C CA . THR A 1 120 ? -4.178 -14.708 19.634 1.00 86.56 120 THR A CA 1
ATOM 890 C C . THR A 1 120 ? -3.921 -14.036 20.985 1.00 86.56 120 THR A C 1
ATOM 892 O O . THR A 1 120 ? -3.425 -14.700 21.894 1.00 86.56 120 THR A O 1
ATOM 895 N N . VAL A 1 121 ? -4.173 -12.727 21.123 1.00 88.62 121 VAL A N 1
ATOM 896 C CA . VAL A 1 121 ? -3.941 -12.009 22.383 1.00 88.62 121 VAL A CA 1
ATOM 897 C C . VAL A 1 121 ? -4.805 -12.605 23.499 1.00 88.62 121 VAL A C 1
ATOM 899 O O . VAL A 1 121 ? -5.993 -12.882 23.314 1.00 88.62 121 VAL A O 1
ATOM 902 N N . THR A 1 122 ? -4.195 -12.825 24.660 1.00 89.31 122 THR A N 1
ATOM 903 C CA . THR A 1 122 ? -4.869 -13.363 25.846 1.00 89.31 122 THR A CA 1
ATOM 904 C C . THR A 1 122 ? -5.195 -12.244 26.833 1.00 89.31 122 THR A C 1
ATOM 906 O O . THR A 1 122 ? -4.692 -11.125 26.717 1.00 89.31 122 THR A O 1
ATOM 909 N N . GLY A 1 123 ? -6.011 -12.555 27.844 1.00 82.25 123 GLY A N 1
ATOM 910 C CA . GLY A 1 123 ? -6.308 -11.633 28.947 1.00 82.25 123 GLY A CA 1
ATOM 911 C C . GLY A 1 123 ? -5.077 -11.184 29.747 1.00 82.25 123 GLY A C 1
ATOM 912 O O . GLY A 1 123 ? -5.141 -10.177 30.443 1.00 82.25 123 GLY A O 1
ATOM 913 N N . ASP A 1 124 ? -3.947 -11.885 29.617 1.00 85.00 124 ASP A N 1
ATOM 914 C CA . ASP A 1 124 ? -2.696 -11.564 30.309 1.00 85.00 124 ASP A CA 1
ATOM 915 C C . ASP A 1 124 ? -1.835 -10.516 29.584 1.00 85.00 124 ASP A C 1
ATOM 917 O O . ASP A 1 124 ? -0.802 -10.090 30.113 1.00 85.00 124 ASP A O 1
ATOM 921 N N . ASP A 1 125 ? -2.221 -10.074 28.386 1.00 91.06 125 ASP A N 1
ATOM 922 C CA . ASP A 1 125 ? -1.553 -8.950 27.732 1.00 91.06 125 ASP A CA 1
ATOM 923 C C . ASP A 1 125 ? -1.791 -7.666 28.544 1.00 91.06 125 ASP A C 1
ATOM 925 O O . ASP A 1 125 ? -2.908 -7.367 28.974 1.00 91.06 125 ASP A O 1
ATOM 929 N N . ALA A 1 126 ? -0.729 -6.888 28.770 1.00 89.81 126 ALA A N 1
ATOM 930 C CA . ALA A 1 126 ? -0.803 -5.669 29.570 1.00 89.81 126 ALA A CA 1
ATOM 931 C C . ALA A 1 126 ? -1.829 -4.661 29.025 1.00 89.81 126 ALA A C 1
ATOM 933 O O . ALA A 1 126 ? -2.476 -3.974 29.812 1.00 89.81 126 ALA A O 1
ATOM 934 N N . ARG A 1 127 ? -2.014 -4.607 27.700 1.00 90.00 127 ARG A N 1
ATOM 935 C CA . ARG A 1 127 ? -2.996 -3.733 27.048 1.00 90.00 127 ARG A CA 1
ATOM 936 C C . ARG A 1 127 ? -4.410 -4.223 27.321 1.00 90.00 127 ARG A C 1
ATOM 938 O O . ARG A 1 127 ? -5.251 -3.419 27.694 1.00 90.00 127 ARG A O 1
ATOM 945 N N . VAL A 1 128 ? -4.657 -5.530 27.212 1.00 92.25 128 VAL A N 1
ATOM 946 C CA . VAL A 1 128 ? -5.973 -6.112 27.515 1.00 92.25 128 VAL A CA 1
ATOM 947 C C . VAL A 1 128 ? -6.335 -5.881 28.980 1.00 92.25 128 VAL A C 1
ATOM 949 O O . VAL A 1 128 ? -7.436 -5.417 29.252 1.00 92.25 128 VAL A O 1
ATOM 952 N N . ARG A 1 129 ? -5.400 -6.091 29.918 1.00 93.75 129 ARG A N 1
ATOM 953 C CA . ARG A 1 129 ? -5.627 -5.780 31.341 1.00 93.75 129 ARG A CA 1
ATOM 954 C C . ARG A 1 129 ? -5.904 -4.300 31.597 1.00 93.75 129 ARG A C 1
ATOM 956 O O . ARG A 1 129 ? -6.741 -3.986 32.434 1.00 93.75 129 ARG A O 1
ATOM 963 N N . ALA A 1 130 ? -5.206 -3.400 30.904 1.00 92.94 130 ALA A N 1
ATOM 964 C CA . ALA A 1 130 ? -5.439 -1.966 31.039 1.00 92.94 130 ALA A CA 1
ATOM 965 C C . ALA A 1 130 ? -6.839 -1.578 30.537 1.00 92.94 130 ALA A C 1
ATOM 967 O O . ALA A 1 130 ? -7.567 -0.890 31.245 1.00 92.94 130 ALA A O 1
ATOM 968 N N . LEU A 1 131 ? -7.248 -2.082 29.366 1.00 93.44 131 LEU A N 1
ATOM 969 C CA . LEU A 1 131 ? -8.601 -1.878 28.837 1.00 93.44 131 LEU A CA 1
ATOM 970 C C . LEU A 1 131 ? -9.661 -2.472 29.775 1.00 93.44 131 LEU A C 1
ATOM 972 O O . LEU A 1 131 ? -10.677 -1.832 30.032 1.00 93.44 131 LEU A O 1
ATOM 976 N N . ASP A 1 132 ? -9.402 -3.655 30.334 1.00 92.88 132 ASP A N 1
ATOM 977 C CA . ASP A 1 132 ? -10.309 -4.300 31.281 1.00 92.88 132 ASP A CA 1
ATOM 978 C C . ASP A 1 132 ? -10.484 -3.491 32.570 1.00 92.88 132 ASP A C 1
ATOM 980 O O . ASP A 1 132 ? -11.602 -3.323 33.048 1.00 92.88 132 ASP A O 1
ATOM 984 N N . ALA A 1 133 ? -9.397 -2.930 33.108 1.00 92.00 133 ALA A N 1
ATOM 985 C CA . ALA A 1 133 ? -9.445 -2.067 34.285 1.00 92.00 133 ALA A CA 1
ATOM 986 C C . ALA A 1 133 ? -10.241 -0.776 34.024 1.00 92.00 133 ALA A C 1
ATOM 988 O O . ALA A 1 133 ? -11.036 -0.363 34.873 1.00 92.00 133 ALA A O 1
ATOM 989 N N . ILE A 1 134 ? -10.077 -0.172 32.840 1.00 91.50 134 ILE A N 1
ATOM 990 C CA . ILE A 1 134 ? -10.845 1.010 32.425 1.00 91.50 134 ILE A CA 1
ATOM 991 C C . ILE A 1 134 ? -12.335 0.666 32.370 1.00 91.50 134 ILE A C 1
ATOM 993 O O . ILE A 1 134 ? -13.149 1.346 32.996 1.00 91.50 134 ILE A O 1
ATOM 997 N N . VAL A 1 135 ? -12.705 -0.422 31.690 1.00 90.75 135 VAL A N 1
ATOM 998 C CA . VAL A 1 135 ? -14.107 -0.851 31.587 1.00 90.75 135 VAL A CA 1
ATOM 999 C C . VAL A 1 135 ? -14.687 -1.228 32.952 1.00 90.75 135 VAL A C 1
ATOM 1001 O O . VAL A 1 135 ? -15.823 -0.862 33.248 1.00 90.75 135 VAL A O 1
ATOM 1004 N N . ALA A 1 136 ? -13.913 -1.886 33.818 1.00 88.31 136 ALA A N 1
ATOM 1005 C CA . ALA A 1 136 ? -14.328 -2.205 35.182 1.00 88.31 136 ALA A CA 1
ATOM 1006 C C . ALA A 1 136 ? -14.648 -0.942 36.006 1.00 88.31 136 ALA A C 1
ATOM 1008 O O . ALA A 1 136 ? -15.571 -0.961 36.819 1.00 88.31 136 ALA A O 1
ATOM 1009 N N . SER A 1 137 ? -13.934 0.166 35.770 1.00 86.38 137 SER A N 1
ATOM 1010 C CA . SER A 1 137 ? -14.207 1.449 36.430 1.00 86.38 137 SER A CA 1
ATOM 1011 C C . SER A 1 137 ? -15.539 2.067 35.986 1.00 86.38 137 SER A C 1
ATOM 1013 O O . SER A 1 137 ? -16.314 2.521 36.826 1.00 86.38 137 SER A O 1
ATOM 1015 N N . VAL A 1 138 ? -15.857 1.992 34.688 1.00 86.44 138 VAL A N 1
ATOM 1016 C CA . VAL A 1 138 ? -17.150 2.431 34.133 1.00 86.44 138 VAL A CA 1
ATOM 1017 C C . VAL A 1 138 ? -18.277 1.559 34.679 1.00 86.44 138 VAL A C 1
ATOM 1019 O O . VAL A 1 138 ? -19.313 2.050 35.106 1.00 86.44 138 VAL A O 1
ATOM 1022 N N . GLN A 1 139 ? -18.042 0.252 34.747 1.00 83.50 139 GLN A N 1
ATOM 1023 C CA . GLN A 1 139 ? -18.966 -0.735 35.293 1.00 83.50 139 GLN A CA 1
ATOM 1024 C C . GLN A 1 139 ? -19.288 -0.573 36.784 1.00 83.50 139 GLN A C 1
ATOM 1026 O O . GLN A 1 139 ? -20.312 -1.099 37.233 1.00 83.50 139 GLN A O 1
ATOM 1031 N N . ALA A 1 140 ? -18.380 0.029 37.553 1.00 79.56 140 ALA A N 1
ATOM 1032 C CA . ALA A 1 140 ? -18.552 0.297 38.978 1.00 79.56 140 ALA A CA 1
ATOM 1033 C C . ALA A 1 140 ? -19.299 1.615 39.236 1.00 79.56 140 ALA A C 1
ATOM 1035 O O . ALA A 1 140 ? -19.795 1.822 40.341 1.00 79.56 140 ALA A O 1
ATOM 1036 N N . SER A 1 141 ? -19.399 2.489 38.230 1.00 75.75 141 SER A N 1
ATOM 1037 C CA . SER A 1 141 ? -20.259 3.667 38.280 1.00 75.75 141 SER A CA 1
ATOM 1038 C C . SER A 1 141 ? -21.726 3.247 38.112 1.00 75.75 141 SER A C 1
ATOM 1040 O O . SER A 1 141 ? -22.069 2.445 37.237 1.00 75.75 141 SER A O 1
ATOM 1042 N N . SER A 1 142 ? -22.587 3.773 38.987 1.00 60.19 142 SER A N 1
ATOM 1043 C CA . SER A 1 142 ? -24.044 3.571 38.952 1.00 60.19 142 SER A CA 1
ATOM 1044 C C . SER A 1 142 ? -24.641 4.085 37.644 1.00 60.19 142 SER A C 1
ATOM 1046 O O . SER A 1 142 ? -25.394 3.370 36.983 1.00 60.19 142 SER A O 1
ATOM 1048 N N . ASP A 1 143 ? -24.206 5.269 37.214 1.00 61.56 143 ASP A N 1
ATOM 1049 C CA . ASP A 1 143 ? -24.915 6.022 36.177 1.00 61.56 143 ASP A CA 1
ATOM 1050 C C . ASP A 1 143 ? -24.138 6.087 34.859 1.00 61.56 143 ASP A C 1
ATOM 1052 O O . ASP A 1 143 ? -24.625 6.655 33.887 1.00 61.56 143 ASP A O 1
ATOM 1056 N N . ALA A 1 144 ? -22.940 5.479 34.803 1.00 59.16 144 ALA A N 1
ATOM 1057 C CA . ALA A 1 144 ? -22.015 5.631 33.678 1.00 59.16 144 ALA A CA 1
ATOM 1058 C C . ALA A 1 144 ? -21.908 7.111 33.268 1.00 59.16 144 ALA A C 1
ATOM 1060 O O . ALA A 1 144 ? -21.997 7.447 32.087 1.00 59.16 144 ALA A O 1
ATOM 1061 N N . ASP A 1 145 ? -21.769 7.978 34.281 1.00 69.25 145 ASP A N 1
ATOM 1062 C CA . ASP A 1 145 ? -21.797 9.426 34.117 1.00 69.25 145 ASP A CA 1
ATOM 1063 C C . ASP A 1 145 ? -20.898 9.851 32.961 1.00 69.25 145 ASP A C 1
ATOM 1065 O O . ASP A 1 145 ? -19.788 9.337 32.787 1.00 69.25 145 ASP A O 1
ATOM 1069 N N . GLU A 1 146 ? -21.336 10.860 32.217 1.00 72.44 146 GLU A N 1
ATOM 1070 C CA . GLU A 1 146 ? -20.597 11.415 31.083 1.00 72.44 146 GLU A CA 1
ATOM 1071 C C . GLU A 1 146 ? -19.141 11.767 31.457 1.00 72.44 146 GLU A C 1
ATOM 1073 O O . GLU A 1 146 ? -18.215 11.577 30.669 1.00 72.44 146 GLU A O 1
ATOM 1078 N N . ILE A 1 147 ? -18.914 12.168 32.715 1.00 81.69 147 ILE A N 1
ATOM 1079 C CA . ILE A 1 147 ? -17.592 12.426 33.302 1.00 81.69 147 ILE A CA 1
ATOM 1080 C C . ILE A 1 147 ? -16.742 11.148 33.396 1.00 81.69 147 ILE A C 1
ATOM 1082 O O . ILE A 1 147 ? -15.551 11.170 33.076 1.00 81.69 147 ILE A O 1
ATOM 1086 N N . VAL A 1 148 ? -17.328 10.030 33.832 1.00 85.62 148 VAL A N 1
ATOM 1087 C CA . VAL A 1 148 ? -16.642 8.733 33.937 1.00 85.62 148 VAL A CA 1
ATOM 1088 C C . VAL A 1 148 ? -16.303 8.210 32.543 1.00 85.62 148 VAL A C 1
ATOM 1090 O O . VAL A 1 148 ? -15.162 7.803 32.316 1.00 85.62 148 VAL A O 1
ATOM 1093 N N . CYS A 1 149 ? -17.238 8.291 31.591 1.00 83.94 149 CYS A N 1
ATOM 1094 C CA . CYS A 1 149 ? -16.983 7.931 30.195 1.00 83.94 149 CYS A CA 1
ATOM 1095 C C . CYS A 1 149 ? -15.908 8.820 29.556 1.00 83.94 149 CYS A C 1
ATOM 1097 O O . CYS A 1 149 ? -15.021 8.302 28.885 1.00 83.94 149 CYS A O 1
ATOM 1099 N N . SER A 1 150 ? -15.925 10.130 29.813 1.00 86.69 150 SER A N 1
ATOM 1100 C CA . SER A 1 150 ? -14.909 11.074 29.330 1.00 86.69 150 SER A CA 1
ATOM 1101 C C . SER A 1 150 ? -13.513 10.758 29.883 1.00 86.69 150 SER A C 1
ATOM 1103 O O . SER A 1 150 ? -12.531 10.705 29.137 1.00 86.69 150 SER A O 1
ATOM 1105 N N . LYS A 1 151 ? -13.411 10.448 31.181 1.00 89.62 151 LYS A N 1
ATOM 1106 C CA . LYS A 1 151 ? -12.146 10.015 31.786 1.00 89.62 151 LYS A CA 1
ATOM 1107 C C . LYS A 1 151 ? -11.655 8.696 31.180 1.00 89.62 151 LYS A C 1
ATOM 1109 O O . LYS A 1 151 ? -10.491 8.604 30.795 1.00 89.62 151 LYS A O 1
ATOM 1114 N N . ALA A 1 152 ? -12.540 7.707 31.055 1.00 90.12 152 ALA A N 1
ATOM 1115 C CA . ALA A 1 152 ? -12.227 6.422 30.436 1.00 90.12 152 ALA A CA 1
ATOM 1116 C C . ALA A 1 152 ? -11.758 6.596 28.983 1.00 90.12 152 ALA A C 1
ATOM 1118 O O . ALA A 1 152 ? -10.753 6.012 28.587 1.00 90.12 152 ALA A O 1
ATOM 1119 N N . LEU A 1 153 ? -12.422 7.457 28.208 1.00 90.75 153 LEU A N 1
ATOM 1120 C CA . LEU A 1 153 ? -12.017 7.824 26.851 1.00 90.75 153 LEU A CA 1
ATOM 1121 C C . LEU A 1 153 ? -10.594 8.382 26.807 1.00 90.75 153 LEU A C 1
ATOM 1123 O O . LEU A 1 153 ? -9.807 7.960 25.961 1.00 90.75 153 LEU A O 1
ATOM 1127 N N . GLY A 1 154 ? -10.246 9.287 27.727 1.00 92.31 154 GLY A N 1
ATOM 1128 C CA . GLY A 1 154 ? -8.892 9.832 27.843 1.00 92.31 154 GLY A CA 1
ATOM 1129 C C . GLY A 1 154 ? -7.840 8.758 28.142 1.00 92.31 154 GLY A C 1
ATOM 1130 O O . GLY A 1 154 ? -6.772 8.747 27.529 1.00 92.31 154 GLY A O 1
ATOM 1131 N N . GLU A 1 155 ? -8.150 7.811 29.028 1.00 93.44 155 GLU A N 1
ATOM 1132 C CA . GLU A 1 155 ? -7.254 6.693 29.353 1.00 93.44 155 GLU A CA 1
ATOM 1133 C C . GLU A 1 155 ? -7.061 5.747 28.153 1.00 93.44 155 GLU A C 1
ATOM 1135 O O . GLU A 1 155 ? -5.926 5.394 27.817 1.00 93.44 155 GLU A O 1
ATOM 1140 N N . VAL A 1 156 ? -8.139 5.397 27.439 1.00 93.44 156 VAL A N 1
ATOM 1141 C CA . VAL A 1 156 ? -8.057 4.577 26.216 1.00 93.44 156 VAL A CA 1
ATOM 1142 C C . VAL A 1 156 ? -7.312 5.321 25.106 1.00 93.44 156 VAL A C 1
ATOM 1144 O O . VAL A 1 156 ? -6.514 4.714 24.388 1.00 93.44 156 VAL A O 1
ATOM 1147 N N . ALA A 1 157 ? -7.523 6.632 24.966 1.00 91.38 157 ALA A N 1
ATOM 1148 C CA . ALA A 1 157 ? -6.785 7.457 24.017 1.00 91.38 157 ALA A CA 1
ATOM 1149 C C . ALA A 1 157 ? -5.277 7.419 24.298 1.00 91.38 157 ALA A C 1
ATOM 1151 O O . ALA A 1 157 ? -4.507 7.212 23.365 1.00 91.38 157 ALA A O 1
ATOM 1152 N N . GLY A 1 158 ? -4.861 7.486 25.566 1.00 93.44 158 GLY A N 1
ATOM 1153 C CA . GLY A 1 158 ? -3.456 7.337 25.950 1.00 93.44 158 GLY A CA 1
ATOM 1154 C C . GLY A 1 158 ? -2.852 5.982 25.554 1.00 93.44 158 GLY A C 1
ATOM 1155 O O . GLY A 1 158 ? -1.725 5.931 25.056 1.00 93.44 158 GLY A O 1
ATOM 1156 N N . ILE A 1 159 ? -3.604 4.884 25.712 1.00 91.94 159 ILE A N 1
ATOM 1157 C CA . ILE A 1 159 ? -3.173 3.546 25.262 1.00 91.94 159 ILE A CA 1
ATOM 1158 C C . ILE A 1 159 ? -3.013 3.515 23.739 1.00 91.94 159 ILE A C 1
ATOM 1160 O O . ILE A 1 159 ? -2.004 3.021 23.232 1.00 91.94 159 ILE A O 1
ATOM 1164 N N . ALA A 1 160 ? -3.992 4.049 23.009 1.00 89.62 160 ALA A N 1
ATOM 1165 C CA . ALA A 1 160 ? -3.959 4.118 21.553 1.00 89.62 160 ALA A CA 1
ATOM 1166 C C . ALA A 1 160 ? -2.779 4.965 21.044 1.00 89.62 160 ALA A C 1
ATOM 1168 O O . ALA A 1 160 ? -2.105 4.574 20.095 1.00 89.62 160 ALA A O 1
ATOM 1169 N N . ASP A 1 161 ? -2.477 6.085 21.703 1.00 91.38 161 ASP A N 1
ATOM 1170 C CA . ASP A 1 161 ? -1.360 6.959 21.339 1.00 91.38 161 ASP A CA 1
ATOM 1171 C C . ASP A 1 161 ? -0.003 6.286 21.580 1.00 91.38 161 ASP A C 1
ATOM 1173 O O . ASP A 1 161 ? 0.926 6.459 20.789 1.00 91.38 161 ASP A O 1
ATOM 1177 N N . GLU A 1 162 ? 0.136 5.497 22.649 1.00 91.38 162 GLU A N 1
ATOM 1178 C CA . GLU A 1 162 ? 1.336 4.686 22.885 1.00 91.38 162 GLU A CA 1
ATOM 1179 C C . GLU A 1 162 ? 1.497 3.602 21.811 1.00 91.38 162 GLU A C 1
ATOM 1181 O O . GLU A 1 162 ? 2.584 3.440 21.257 1.00 91.38 162 GLU A O 1
ATOM 1186 N N . GLN A 1 163 ? 0.416 2.906 21.449 1.00 88.00 163 GLN A N 1
ATOM 1187 C CA . GLN A 1 163 ? 0.440 1.927 20.358 1.00 88.00 163 GLN A CA 1
ATOM 1188 C C . GLN A 1 163 ? 0.802 2.573 19.021 1.00 88.00 163 GLN A C 1
ATOM 1190 O O . GLN A 1 163 ? 1.636 2.048 18.281 1.00 88.00 163 GLN A O 1
ATOM 1195 N N . HIS A 1 164 ? 0.224 3.738 18.734 1.00 88.56 164 HIS A N 1
ATOM 1196 C CA . HIS A 1 164 ? 0.530 4.502 17.539 1.00 88.56 164 HIS A CA 1
ATOM 1197 C C . HIS A 1 164 ? 2.008 4.911 17.514 1.00 88.56 164 HIS A C 1
ATOM 1199 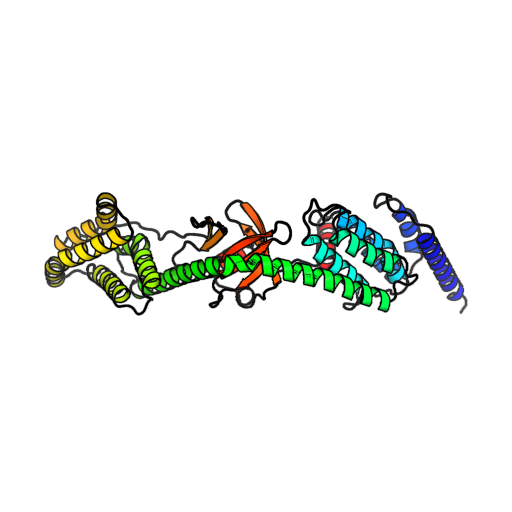O O . HIS A 1 164 ? 2.702 4.635 16.536 1.00 88.56 164 HIS A O 1
ATOM 1205 N N . ARG A 1 165 ? 2.541 5.472 18.609 1.00 92.25 165 ARG A N 1
ATOM 1206 C CA . ARG A 1 165 ? 3.972 5.809 18.731 1.00 92.25 165 ARG A CA 1
ATOM 1207 C C . ARG A 1 165 ? 4.874 4.592 18.544 1.00 92.25 165 ARG A C 1
ATOM 1209 O O . ARG A 1 165 ? 5.881 4.691 17.842 1.00 92.25 165 ARG A O 1
ATOM 1216 N N . HIS A 1 166 ? 4.509 3.448 19.119 1.00 91.31 166 HIS A N 1
ATOM 1217 C CA . HIS A 1 166 ? 5.242 2.201 18.929 1.00 91.31 166 HIS A CA 1
ATOM 1218 C C . HIS A 1 166 ? 5.257 1.772 17.454 1.00 91.31 166 HIS A C 1
ATOM 1220 O O . HIS A 1 166 ? 6.319 1.456 16.919 1.00 91.31 166 HIS A O 1
ATOM 1226 N N . LEU A 1 167 ? 4.112 1.835 16.767 1.00 90.31 167 LEU A N 1
ATOM 1227 C CA . LEU A 1 167 ? 4.015 1.516 15.341 1.00 90.31 167 LEU A CA 1
ATOM 1228 C C . LEU A 1 167 ? 4.867 2.442 14.475 1.00 90.31 167 LEU A C 1
ATOM 1230 O O . LEU A 1 167 ? 5.586 1.964 13.597 1.00 90.31 167 LEU A O 1
ATOM 1234 N N . LEU A 1 168 ? 4.844 3.750 14.743 1.00 92.44 168 LEU A N 1
ATOM 1235 C CA . LEU A 1 168 ? 5.717 4.703 14.055 1.00 92.44 168 LEU A CA 1
ATOM 1236 C C . LEU A 1 168 ? 7.196 4.340 14.246 1.00 92.44 168 LEU A C 1
ATOM 1238 O O . LEU A 1 168 ? 7.968 4.366 13.287 1.00 92.44 168 LEU A O 1
ATOM 1242 N N . ALA A 1 169 ? 7.585 3.943 15.461 1.00 93.62 169 ALA A N 1
ATOM 1243 C CA . ALA A 1 169 ? 8.953 3.539 15.768 1.00 93.62 169 ALA A CA 1
ATOM 1244 C C . ALA A 1 169 ? 9.389 2.273 15.005 1.00 93.62 169 ALA A C 1
ATOM 1246 O O . ALA A 1 169 ? 10.544 2.195 14.583 1.00 93.62 169 ALA A O 1
ATOM 1247 N N . LEU A 1 170 ? 8.477 1.322 14.753 1.00 91.31 170 LEU A N 1
ATOM 1248 C CA . LEU A 1 170 ? 8.756 0.136 13.926 1.00 91.31 170 LEU A CA 1
ATOM 1249 C C . LEU A 1 170 ? 9.107 0.494 12.473 1.00 91.31 170 LEU A C 1
ATOM 1251 O O . LEU A 1 170 ? 9.864 -0.233 11.830 1.00 91.31 170 LEU A O 1
ATOM 1255 N N . GLY A 1 171 ? 8.586 1.612 11.959 1.00 90.19 171 GLY A N 1
ATOM 1256 C CA . GLY A 1 171 ? 8.863 2.092 10.604 1.00 90.19 171 GLY A CA 1
ATOM 1257 C C . GLY A 1 171 ? 10.248 2.726 10.432 1.00 90.19 171 GLY A C 1
ATOM 1258 O O . GLY A 1 171 ? 10.830 2.639 9.348 1.00 90.19 171 GLY A O 1
ATOM 1259 N N . VAL A 1 172 ? 10.811 3.313 11.495 1.00 93.44 172 VAL A N 1
ATOM 1260 C CA . VAL A 1 172 ? 12.055 4.107 11.446 1.00 93.44 172 VAL A CA 1
ATOM 1261 C C . VAL A 1 172 ? 13.230 3.378 10.777 1.00 93.44 172 VAL A C 1
ATOM 1263 O O . VAL A 1 172 ? 13.858 3.972 9.894 1.00 93.44 172 VAL A O 1
ATOM 1266 N N . PRO A 1 173 ? 13.523 2.097 11.087 1.00 91.94 173 PRO A N 1
ATOM 1267 C CA . PRO A 1 173 ? 14.622 1.366 10.451 1.00 91.94 173 PRO A CA 1
ATOM 1268 C C . PRO A 1 173 ? 14.478 1.218 8.927 1.00 91.94 173 PRO A C 1
ATOM 1270 O O . PRO A 1 173 ? 15.464 1.002 8.223 1.00 91.94 173 PRO A O 1
ATOM 1273 N N . TYR A 1 174 ? 13.258 1.340 8.398 1.00 91.25 174 TYR A N 1
ATOM 1274 C CA . TYR A 1 174 ? 12.936 1.117 6.990 1.00 91.25 174 TYR A CA 1
ATOM 1275 C C . TYR A 1 174 ? 12.834 2.410 6.166 1.00 91.25 174 TYR A C 1
ATOM 1277 O O . TYR A 1 174 ? 12.603 2.337 4.953 1.00 91.25 174 TYR A O 1
ATOM 1285 N N . HIS A 1 175 ? 13.035 3.589 6.766 1.00 93.06 175 HIS A N 1
ATOM 1286 C CA . HIS A 1 175 ? 12.962 4.876 6.059 1.00 93.06 175 HIS A CA 1
ATOM 1287 C C . HIS A 1 175 ? 13.967 4.966 4.900 1.00 93.06 175 HIS A C 1
ATOM 1289 O O . HIS A 1 175 ? 13.605 5.354 3.785 1.00 93.06 175 HIS A O 1
ATOM 1295 N N . ASP A 1 176 ? 15.216 4.546 5.116 1.00 91.06 176 ASP A N 1
ATOM 1296 C CA . ASP A 1 176 ? 16.262 4.586 4.087 1.00 91.06 176 ASP A CA 1
ATOM 1297 C C . ASP A 1 176 ? 15.990 3.607 2.944 1.00 91.06 176 ASP A C 1
ATOM 1299 O O . ASP A 1 176 ? 16.163 3.944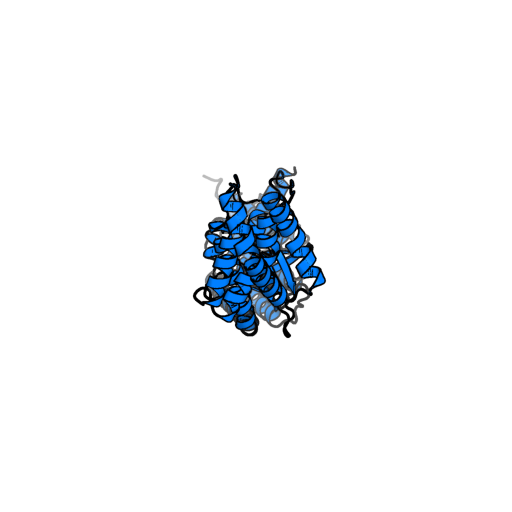 1.766 1.00 91.06 176 ASP A O 1
ATOM 1303 N N . LEU A 1 177 ? 15.528 2.399 3.278 1.00 89.38 177 LEU A N 1
ATOM 1304 C CA . LEU A 1 177 ? 15.136 1.383 2.300 1.00 89.38 177 LEU A CA 1
ATOM 1305 C C . LEU A 1 177 ? 13.957 1.874 1.450 1.00 89.38 177 LEU A C 1
ATOM 1307 O O . LEU A 1 177 ? 14.002 1.796 0.219 1.00 89.38 177 LEU A O 1
ATOM 1311 N N . THR A 1 178 ? 12.952 2.473 2.086 1.00 90.50 178 THR A N 1
ATOM 1312 C CA . THR A 1 178 ? 11.787 3.057 1.408 1.00 90.50 178 THR A CA 1
ATOM 1313 C C . THR A 1 178 ? 12.187 4.252 0.537 1.00 90.50 178 THR A C 1
ATOM 1315 O O . THR A 1 178 ? 11.750 4.359 -0.607 1.00 90.50 178 THR A O 1
ATOM 1318 N N . SER A 1 179 ? 13.104 5.103 1.004 1.00 91.31 179 SER A N 1
ATOM 1319 C CA . SER A 1 179 ? 13.652 6.230 0.229 1.00 91.31 179 SER A CA 1
ATOM 1320 C C . SER A 1 179 ? 14.459 5.772 -0.990 1.00 91.31 179 SER A C 1
ATOM 1322 O O . SER A 1 179 ? 14.428 6.394 -2.055 1.00 91.31 179 SER A O 1
ATOM 1324 N N . ARG A 1 180 ? 15.208 4.668 -0.876 1.00 88.81 180 ARG A N 1
ATOM 1325 C CA . ARG A 1 180 ? 15.890 4.036 -2.020 1.00 88.81 180 ARG A CA 1
ATOM 1326 C C . ARG A 1 180 ? 14.878 3.495 -3.026 1.00 88.81 180 ARG A C 1
ATOM 1328 O O . ARG A 1 180 ? 15.082 3.670 -4.228 1.00 88.81 180 ARG A O 1
ATOM 1335 N N . ALA A 1 181 ? 13.804 2.868 -2.551 1.00 87.62 181 ALA A N 1
ATOM 1336 C CA . ALA A 1 181 ? 12.714 2.399 -3.398 1.00 87.62 181 ALA A CA 1
ATOM 1337 C C . ALA A 1 181 ? 12.012 3.565 -4.119 1.00 87.62 181 ALA A C 1
ATOM 1339 O O . ALA A 1 181 ? 11.809 3.477 -5.327 1.00 87.62 181 ALA A O 1
ATOM 1340 N N . GLU A 1 182 ? 11.764 4.689 -3.434 1.00 90.38 182 GLU A N 1
ATOM 1341 C CA . GLU A 1 182 ? 11.223 5.917 -4.040 1.00 90.38 182 GLU A CA 1
ATOM 1342 C C . GLU A 1 182 ? 12.133 6.447 -5.153 1.00 90.38 182 GLU A C 1
ATOM 1344 O O . GLU A 1 182 ? 11.665 6.787 -6.239 1.00 90.38 182 GLU A O 1
ATOM 1349 N N . ARG A 1 183 ? 13.451 6.501 -4.923 1.00 89.75 183 ARG A N 1
ATOM 1350 C CA . ARG A 1 183 ? 14.396 6.948 -5.957 1.00 89.75 183 ARG A CA 1
ATOM 1351 C C . ARG A 1 183 ? 14.358 6.053 -7.195 1.00 89.75 183 ARG A C 1
ATOM 1353 O O . ARG A 1 183 ? 14.407 6.577 -8.307 1.00 89.75 183 ARG A O 1
ATOM 1360 N N . LYS A 1 184 ? 14.258 4.729 -7.016 1.00 87.25 184 LYS A N 1
ATOM 1361 C CA . LYS A 1 184 ? 14.128 3.755 -8.119 1.00 87.25 184 LYS A CA 1
ATOM 1362 C C . LYS A 1 184 ? 12.830 3.975 -8.895 1.00 87.25 184 LYS A C 1
ATOM 1364 O O . LYS A 1 184 ? 12.867 4.052 -10.120 1.00 87.25 184 LYS A O 1
ATOM 1369 N N . GLU A 1 185 ? 11.725 4.144 -8.178 1.00 86.25 185 GLU A N 1
ATOM 1370 C CA . GLU A 1 185 ? 10.401 4.417 -8.738 1.00 86.25 185 GLU A CA 1
ATOM 1371 C C . GLU A 1 185 ? 10.398 5.707 -9.574 1.00 86.25 185 GLU A C 1
ATOM 1373 O O . GLU A 1 185 ? 10.031 5.700 -10.749 1.00 86.25 185 GLU A O 1
ATOM 1378 N N . LEU A 1 186 ? 10.909 6.806 -9.018 1.00 88.44 186 LEU A N 1
ATOM 1379 C CA . LEU A 1 186 ? 10.997 8.096 -9.704 1.00 88.44 186 LEU A CA 1
ATOM 1380 C C . LEU A 1 186 ? 11.923 8.071 -10.920 1.00 88.44 186 LEU A C 1
ATOM 1382 O O . LEU A 1 186 ? 11.608 8.673 -11.946 1.00 88.44 186 LEU A O 1
ATOM 1386 N N . ALA A 1 187 ? 13.064 7.386 -10.826 1.00 89.44 187 ALA A N 1
ATOM 1387 C CA . ALA A 1 187 ? 13.976 7.240 -11.954 1.00 89.44 187 ALA A CA 1
ATOM 1388 C C . ALA A 1 187 ? 13.323 6.458 -13.100 1.00 89.44 187 ALA A C 1
ATOM 1390 O O . ALA A 1 187 ? 13.454 6.850 -14.262 1.00 89.44 187 ALA A O 1
ATOM 1391 N N . LEU A 1 188 ? 12.575 5.397 -12.776 1.00 87.19 188 LEU A N 1
ATOM 1392 C CA . LEU A 1 188 ? 11.811 4.636 -13.757 1.00 87.19 188 LEU A CA 1
ATOM 1393 C C . LEU A 1 188 ? 10.717 5.497 -14.393 1.00 87.19 188 LEU A C 1
ATOM 1395 O O . LEU A 1 188 ? 10.613 5.518 -15.616 1.00 87.19 188 LEU A O 1
ATOM 1399 N N . GLN A 1 189 ? 9.947 6.249 -13.603 1.00 85.94 189 GLN A N 1
ATOM 1400 C CA . GLN A 1 189 ? 8.920 7.166 -14.112 1.00 85.94 189 GLN A CA 1
ATOM 1401 C C . GLN A 1 189 ? 9.509 8.246 -15.032 1.00 85.94 189 GLN A C 1
ATOM 1403 O O . GLN A 1 189 ? 8.983 8.485 -16.119 1.00 85.94 189 GLN A O 1
ATOM 1408 N N . ALA A 1 190 ? 10.619 8.875 -14.637 1.00 88.62 190 ALA A N 1
ATOM 1409 C CA . ALA A 1 190 ? 11.281 9.906 -15.433 1.00 88.62 190 ALA A CA 1
ATOM 1410 C C . ALA A 1 190 ? 11.814 9.348 -16.760 1.00 88.62 190 ALA A C 1
ATOM 1412 O O . ALA A 1 190 ? 11.564 9.926 -17.819 1.00 88.62 190 ALA A O 1
ATOM 1413 N N . ALA A 1 191 ? 12.491 8.194 -16.715 1.00 90.06 191 ALA A N 1
ATOM 1414 C CA . ALA A 1 191 ? 12.994 7.510 -17.910 1.00 90.06 191 ALA A CA 1
ATOM 1415 C C . ALA A 1 191 ? 11.844 7.145 -18.827 1.00 90.06 191 ALA A C 1
ATOM 1417 O O . ALA A 1 191 ? 11.927 7.257 -20.052 1.00 90.06 191 ALA A O 1
ATOM 1418 N N . SER A 1 192 ? 10.739 6.768 -18.196 1.00 87.31 192 SER A N 1
ATOM 1419 C CA . SER A 1 192 ? 9.580 6.357 -18.919 1.00 87.31 192 SER A CA 1
ATOM 1420 C C . SER A 1 192 ? 8.951 7.494 -19.712 1.00 87.31 192 SER A C 1
ATOM 1422 O O . SER A 1 192 ? 8.794 7.404 -20.929 1.00 87.31 192 SER A O 1
ATOM 1424 N N . LYS A 1 193 ? 8.655 8.598 -19.024 1.00 87.94 193 LYS A N 1
ATOM 1425 C CA . LYS A 1 193 ? 8.091 9.812 -19.622 1.00 87.94 193 LYS A CA 1
ATOM 1426 C C . LYS A 1 193 ? 8.989 10.358 -20.734 1.00 87.94 193 LYS A C 1
ATOM 1428 O O . LYS A 1 193 ? 8.477 10.727 -21.786 1.00 87.94 193 LYS A O 1
ATOM 1433 N N . ALA A 1 194 ? 10.310 10.322 -20.546 1.00 90.94 194 ALA A N 1
ATOM 1434 C CA . ALA A 1 194 ? 11.272 10.766 -21.552 1.00 90.94 194 ALA A CA 1
ATOM 1435 C C . ALA A 1 194 ? 11.208 9.933 -22.845 1.00 90.94 194 ALA A C 1
ATOM 1437 O O . ALA A 1 194 ? 11.089 10.501 -23.925 1.00 90.94 194 ALA A O 1
ATOM 1438 N N . ILE A 1 195 ? 11.216 8.597 -22.750 1.00 90.88 195 ILE A N 1
ATOM 1439 C CA . ILE A 1 195 ? 11.097 7.728 -23.933 1.00 90.88 195 ILE A CA 1
ATOM 1440 C C . ILE A 1 195 ? 9.749 7.915 -24.633 1.00 90.88 195 ILE A C 1
ATOM 1442 O O . ILE A 1 195 ? 9.705 7.938 -25.858 1.00 90.88 195 ILE A O 1
ATOM 1446 N N . ARG A 1 196 ? 8.658 8.127 -23.887 1.00 87.31 196 ARG A N 1
ATOM 1447 C CA . ARG A 1 196 ? 7.340 8.350 -24.498 1.00 87.31 196 ARG A CA 1
ATOM 1448 C C . ARG A 1 196 ? 7.306 9.639 -25.290 1.00 87.31 196 ARG A C 1
ATOM 1450 O O . ARG A 1 196 ? 6.757 9.644 -26.378 1.00 87.31 196 ARG A O 1
ATOM 1457 N N . ALA A 1 197 ? 7.878 10.703 -24.737 1.00 89.69 197 ALA A N 1
ATOM 1458 C CA . ALA A 1 197 ? 7.934 11.993 -25.405 1.00 89.69 197 ALA A CA 1
ATOM 1459 C C . ALA A 1 197 ? 8.731 11.937 -26.721 1.00 89.69 197 ALA A C 1
ATOM 1461 O O . ALA A 1 197 ? 8.477 12.743 -27.610 1.00 89.69 197 ALA A O 1
ATOM 1462 N N . LEU A 1 198 ? 9.674 10.994 -26.851 1.00 90.50 198 LEU A N 1
ATOM 1463 C CA . LEU A 1 198 ? 10.398 10.749 -28.101 1.00 90.50 198 LEU A CA 1
ATOM 1464 C C . LEU A 1 198 ? 9.612 9.885 -29.096 1.00 90.50 198 LEU A C 1
ATOM 1466 O O . LEU A 1 198 ? 9.775 10.052 -30.303 1.00 90.50 198 LEU A O 1
ATOM 1470 N N . MET A 1 199 ? 8.801 8.941 -28.613 1.00 88.75 199 MET A N 1
ATOM 1471 C CA . MET A 1 199 ? 8.028 8.046 -29.475 1.00 88.75 199 MET A CA 1
ATOM 1472 C C . MET A 1 199 ? 6.850 8.778 -30.125 1.00 88.75 199 MET A C 1
ATOM 1474 O O . MET A 1 199 ? 6.060 9.449 -29.465 1.00 88.75 199 MET A O 1
ATOM 1478 N N . GLN A 1 200 ? 6.702 8.578 -31.430 1.00 84.38 200 GLN A N 1
ATOM 1479 C CA . GLN A 1 200 ? 5.597 9.079 -32.245 1.00 84.38 200 GLN A CA 1
ATOM 1480 C C . GLN A 1 200 ? 4.622 7.938 -32.590 1.00 84.38 200 GLN A C 1
ATOM 1482 O O . GLN A 1 200 ? 4.912 6.757 -32.366 1.00 84.38 200 GLN A O 1
ATOM 1487 N N . SER A 1 201 ? 3.440 8.270 -33.120 1.00 81.00 201 SER A N 1
ATOM 1488 C CA . SER A 1 201 ? 2.417 7.278 -33.494 1.00 81.00 201 SER A CA 1
ATOM 1489 C C . SER A 1 201 ? 2.891 6.307 -34.581 1.00 81.00 201 SER A C 1
ATOM 1491 O O . SER A 1 201 ? 2.471 5.153 -34.590 1.00 81.00 201 SER A O 1
ATOM 1493 N N . ASP A 1 202 ? 3.802 6.752 -35.441 1.00 84.19 202 ASP A N 1
ATOM 1494 C CA . ASP A 1 202 ? 4.423 6.010 -36.540 1.00 84.19 202 ASP A CA 1
ATOM 1495 C C . ASP A 1 202 ? 5.724 5.285 -36.144 1.00 84.19 202 ASP A C 1
ATOM 1497 O O . ASP A 1 202 ? 6.333 4.608 -36.972 1.00 84.19 202 ASP A O 1
ATOM 1501 N N . THR A 1 203 ? 6.159 5.376 -34.880 1.00 88.44 203 THR A N 1
ATOM 1502 C CA . THR A 1 203 ? 7.370 4.682 -34.420 1.00 88.44 203 THR A CA 1
ATOM 1503 C C . THR A 1 203 ? 7.211 3.170 -34.562 1.00 88.44 203 THR A C 1
ATOM 1505 O O . THR A 1 203 ? 6.341 2.560 -33.929 1.00 88.44 203 THR A O 1
ATOM 1508 N N . HIS A 1 204 ? 8.099 2.562 -35.355 1.00 90.81 204 HIS A N 1
ATOM 1509 C CA . HIS A 1 204 ? 8.033 1.145 -35.692 1.00 90.81 204 HIS A CA 1
ATOM 1510 C C . HIS A 1 204 ? 8.074 0.241 -34.452 1.00 90.81 204 HIS A C 1
ATOM 1512 O O . HIS A 1 204 ? 8.842 0.443 -33.506 1.00 90.81 204 HIS A O 1
ATOM 1518 N N . VAL A 1 205 ? 7.280 -0.825 -34.498 1.00 90.12 205 VAL A N 1
ATOM 1519 C CA . VAL A 1 205 ? 7.006 -1.729 -33.376 1.00 90.12 205 VAL A CA 1
ATOM 1520 C C . VAL A 1 205 ? 8.277 -2.381 -32.803 1.00 90.12 205 VAL A C 1
ATOM 1522 O O . VAL A 1 205 ? 8.430 -2.472 -31.588 1.00 90.12 205 VAL A O 1
ATOM 1525 N N . ALA A 1 206 ? 9.236 -2.756 -33.655 1.00 91.56 206 ALA A N 1
ATOM 1526 C CA . ALA A 1 206 ? 10.531 -3.299 -33.219 1.00 91.56 206 ALA A CA 1
ATOM 1527 C C . ALA A 1 206 ? 11.384 -2.293 -32.413 1.00 91.56 206 ALA A C 1
ATOM 1529 O O . ALA A 1 206 ? 12.017 -2.671 -31.427 1.00 91.56 206 ALA A O 1
ATOM 1530 N N . VAL A 1 207 ? 11.371 -1.007 -32.793 1.00 92.75 207 VAL A N 1
ATOM 1531 C CA . VAL A 1 207 ? 12.066 0.054 -32.043 1.00 92.75 207 VAL A CA 1
ATOM 1532 C C . VAL A 1 207 ? 11.385 0.253 -30.695 1.00 92.75 207 VAL A C 1
ATOM 1534 O O . VAL A 1 207 ? 12.055 0.267 -29.662 1.00 92.75 207 VAL A O 1
ATOM 1537 N N . ARG A 1 208 ? 10.047 0.310 -30.691 1.00 90.75 208 ARG A N 1
ATOM 1538 C CA . ARG A 1 208 ? 9.249 0.386 -29.463 1.00 90.75 208 ARG A CA 1
ATOM 1539 C C . ARG A 1 208 ? 9.580 -0.761 -28.507 1.00 90.75 208 ARG A C 1
ATOM 1541 O O . ARG A 1 208 ? 9.855 -0.500 -27.343 1.00 90.75 208 ARG A O 1
ATOM 1548 N N . GLN A 1 209 ? 9.635 -2.000 -28.996 1.00 90.62 209 GLN A N 1
ATOM 1549 C CA . GLN A 1 209 ? 9.992 -3.169 -28.189 1.00 90.62 209 GLN A CA 1
ATOM 1550 C C . GLN A 1 209 ? 11.359 -3.012 -27.507 1.00 90.62 209 GLN A C 1
ATOM 1552 O O . GLN A 1 209 ? 11.467 -3.263 -26.306 1.00 90.62 209 GLN A O 1
ATOM 1557 N N . LEU A 1 210 ? 12.399 -2.590 -28.237 1.00 92.75 210 LEU A N 1
ATOM 1558 C CA . LEU A 1 210 ? 13.740 -2.412 -27.666 1.00 92.75 210 LEU A CA 1
ATOM 1559 C C . LEU A 1 210 ? 13.758 -1.306 -26.598 1.00 92.75 210 LEU A C 1
ATOM 1561 O O . LEU A 1 210 ? 14.320 -1.492 -25.512 1.00 92.75 210 LEU A O 1
ATOM 1565 N N . LEU A 1 211 ? 13.129 -0.165 -26.899 1.00 92.31 211 LEU A N 1
ATOM 1566 C CA . LEU A 1 211 ? 13.060 0.978 -25.992 1.00 92.31 211 LEU A CA 1
ATOM 1567 C C . LEU A 1 211 ? 12.294 0.633 -24.711 1.00 92.31 211 LEU A C 1
ATOM 1569 O O . LEU A 1 211 ? 12.790 0.896 -23.613 1.00 92.31 211 LEU A O 1
ATOM 1573 N N . GLU A 1 212 ? 11.131 -0.006 -24.861 1.00 88.44 212 GLU A N 1
ATOM 1574 C CA . GLU A 1 212 ? 10.251 -0.407 -23.764 1.00 88.44 212 GLU A CA 1
ATOM 1575 C C . GLU A 1 212 ? 10.861 -1.494 -22.870 1.00 88.44 212 GLU A C 1
ATOM 1577 O O . GLU A 1 212 ? 10.730 -1.454 -21.646 1.00 88.44 212 GLU A O 1
ATOM 1582 N N . THR A 1 213 ? 11.555 -2.460 -23.473 1.00 88.25 213 THR A N 1
ATOM 1583 C CA . THR A 1 213 ? 12.075 -3.629 -22.749 1.00 88.25 213 THR A CA 1
ATOM 1584 C C . THR A 1 213 ? 13.404 -3.349 -22.057 1.00 88.25 213 THR A C 1
ATOM 1586 O O . THR A 1 213 ? 13.645 -3.876 -20.972 1.00 88.25 213 THR A O 1
ATOM 1589 N N . TYR A 1 214 ? 14.273 -2.533 -22.660 1.00 91.62 214 TYR A N 1
ATOM 1590 C CA . TYR A 1 214 ? 15.645 -2.353 -22.180 1.00 91.62 214 TYR A CA 1
ATOM 1591 C C . TYR A 1 214 ? 15.995 -0.889 -21.935 1.00 91.62 214 TYR A C 1
ATOM 1593 O O . TYR A 1 214 ? 16.502 -0.540 -20.868 1.00 91.62 214 TYR A O 1
ATOM 1601 N N . TRP A 1 215 ? 15.724 -0.009 -22.898 1.00 93.75 215 TRP A N 1
ATOM 1602 C CA . TRP A 1 215 ? 16.317 1.330 -22.887 1.00 93.75 215 TRP A CA 1
ATOM 1603 C C . TRP A 1 215 ? 15.794 2.229 -21.759 1.00 93.75 215 TRP A C 1
ATOM 1605 O O . TRP A 1 215 ? 16.555 3.003 -21.182 1.00 93.75 215 TRP A O 1
ATOM 1615 N N . ILE A 1 216 ? 14.531 2.070 -21.356 1.00 91.38 216 ILE A N 1
ATOM 1616 C CA . ILE A 1 216 ? 13.985 2.746 -20.166 1.00 91.38 216 ILE A CA 1
ATOM 1617 C C . ILE A 1 216 ? 14.725 2.337 -18.899 1.00 91.38 216 ILE A C 1
ATOM 1619 O O . ILE A 1 216 ? 15.031 3.190 -18.070 1.00 91.38 216 ILE A O 1
ATOM 1623 N N . HIS A 1 217 ? 15.015 1.046 -18.730 1.00 90.44 217 HIS A N 1
ATOM 1624 C CA . HIS A 1 217 ? 15.731 0.562 -17.553 1.00 90.44 217 HIS A CA 1
ATOM 1625 C C . HIS A 1 217 ? 17.170 1.092 -17.531 1.00 90.44 217 HIS A C 1
ATOM 1627 O O . HIS A 1 217 ? 17.664 1.465 -16.466 1.00 90.44 217 HIS A O 1
ATOM 1633 N N . LEU A 1 218 ? 17.809 1.208 -18.700 1.00 91.88 218 LEU A N 1
ATOM 1634 C CA . LEU A 1 218 ? 19.136 1.810 -18.831 1.00 91.88 218 LEU A CA 1
ATOM 1635 C C . LEU A 1 218 ? 19.126 3.299 -18.457 1.00 91.88 218 LEU A C 1
ATOM 1637 O O . LEU A 1 218 ? 19.986 3.759 -17.706 1.00 91.88 218 LEU A O 1
ATOM 1641 N N . LEU A 1 219 ? 18.137 4.050 -18.949 1.00 92.12 219 LEU A N 1
ATOM 1642 C CA . LEU A 1 219 ? 17.938 5.445 -18.564 1.00 92.12 219 LEU A CA 1
ATOM 1643 C C . LEU A 1 219 ? 17.696 5.552 -17.056 1.00 92.12 219 LEU A C 1
ATOM 1645 O O . LEU A 1 219 ? 18.416 6.277 -16.377 1.00 92.12 219 LEU A O 1
ATOM 1649 N N . ALA A 1 220 ? 16.766 4.773 -16.499 1.00 90.25 220 ALA A N 1
ATOM 1650 C CA . ALA A 1 220 ? 16.472 4.771 -15.067 1.00 90.25 220 ALA A CA 1
ATOM 1651 C C . ALA A 1 220 ? 17.729 4.498 -14.218 1.00 90.25 220 ALA A C 1
ATOM 1653 O O . ALA A 1 220 ? 17.966 5.181 -13.222 1.00 90.25 220 ALA A O 1
ATOM 1654 N N . GLN A 1 221 ? 18.584 3.561 -14.640 1.00 89.75 221 GLN A N 1
ATOM 1655 C CA . GLN A 1 221 ? 19.870 3.292 -13.992 1.00 89.75 221 GLN A CA 1
ATOM 1656 C C . GLN A 1 221 ? 20.815 4.505 -14.043 1.00 89.75 221 GLN A C 1
ATOM 1658 O O . GLN A 1 221 ? 21.471 4.806 -13.044 1.00 89.75 221 GLN A O 1
ATOM 1663 N N . ALA A 1 222 ? 20.868 5.228 -15.166 1.00 89.94 222 ALA A N 1
ATOM 1664 C CA . ALA A 1 222 ? 21.653 6.456 -15.289 1.00 89.94 222 ALA A CA 1
ATOM 1665 C C . ALA A 1 222 ? 21.122 7.574 -14.370 1.00 89.94 222 ALA A C 1
ATOM 1667 O O . ALA A 1 222 ? 21.906 8.191 -13.646 1.00 89.94 222 ALA A O 1
ATOM 1668 N N . ALA A 1 223 ? 19.798 7.773 -14.307 1.00 88.62 223 ALA A N 1
ATOM 1669 C CA . ALA A 1 223 ? 19.189 8.734 -13.382 1.00 88.62 223 ALA A CA 1
ATOM 1670 C C . ALA A 1 223 ? 19.457 8.392 -11.913 1.00 88.62 223 ALA A C 1
ATOM 1672 O O . ALA A 1 223 ? 19.635 9.299 -11.104 1.00 88.62 223 ALA A O 1
ATOM 1673 N N . LEU A 1 224 ? 19.508 7.106 -11.560 1.00 86.69 224 LEU A N 1
ATOM 1674 C CA . LEU A 1 224 ? 19.826 6.673 -10.200 1.00 86.69 224 LEU A CA 1
ATOM 1675 C C . LEU A 1 224 ? 21.274 6.956 -9.795 1.00 86.69 224 LEU A C 1
ATOM 1677 O O . LEU A 1 224 ? 21.516 7.268 -8.631 1.00 86.69 224 LEU A O 1
ATOM 1681 N N . ARG A 1 225 ? 22.225 6.813 -10.725 1.00 83.19 225 ARG A N 1
ATOM 1682 C CA . ARG A 1 225 ? 23.661 6.955 -10.437 1.00 83.19 225 ARG A CA 1
ATOM 1683 C C . ARG A 1 225 ? 24.133 8.404 -10.430 1.00 83.19 225 ARG A C 1
ATOM 1685 O O . ARG A 1 225 ? 24.870 8.784 -9.529 1.00 83.19 225 ARG A O 1
ATOM 1692 N N . HIS A 1 226 ? 23.709 9.193 -11.413 1.00 74.50 226 HIS A N 1
ATOM 1693 C CA . HIS A 1 226 ? 24.251 10.539 -11.640 1.00 74.50 226 HIS A CA 1
ATOM 1694 C C . HIS A 1 226 ? 23.169 11.632 -11.684 1.00 74.50 226 HIS A C 1
ATOM 1696 O O . HIS A 1 226 ? 23.475 12.819 -11.766 1.00 74.50 226 HIS A O 1
ATOM 1702 N N . GLY A 1 227 ? 21.890 11.255 -11.572 1.00 71.62 227 GLY A N 1
ATOM 1703 C CA . GLY A 1 227 ? 20.757 12.168 -11.712 1.00 71.62 227 GLY A CA 1
ATOM 1704 C C . GLY A 1 227 ? 20.342 12.385 -13.171 1.00 71.62 227 GLY A C 1
ATOM 1705 O O . GLY A 1 227 ? 21.125 12.243 -14.104 1.00 71.62 227 GLY A O 1
A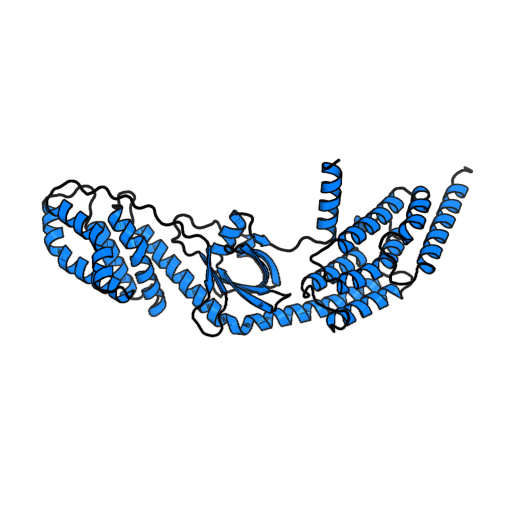TOM 1706 N N . ALA A 1 228 ? 19.084 12.776 -13.390 1.00 64.25 228 ALA A N 1
ATOM 1707 C CA . ALA A 1 228 ? 18.515 12.972 -14.734 1.00 64.25 228 ALA A CA 1
ATOM 1708 C C . ALA A 1 228 ? 19.063 14.203 -15.499 1.00 64.25 228 ALA A C 1
ATOM 1710 O O . ALA A 1 228 ? 18.651 14.465 -16.626 1.00 64.25 228 ALA A O 1
ATOM 1711 N N . LYS A 1 229 ? 19.964 14.988 -14.890 1.00 69.81 229 LYS A N 1
ATOM 1712 C CA . LYS A 1 229 ? 20.614 16.164 -15.505 1.00 69.81 229 LYS A CA 1
ATOM 1713 C C . LYS A 1 229 ? 22.051 15.887 -15.959 1.00 69.81 229 LYS A C 1
ATOM 1715 O O . LYS A 1 229 ? 22.702 16.795 -16.479 1.00 69.81 229 LYS A O 1
ATOM 1720 N N . ASP A 1 230 ? 22.536 14.672 -15.741 1.00 82.62 230 ASP A N 1
ATOM 1721 C CA . ASP A 1 230 ? 23.903 14.290 -16.059 1.00 82.62 230 ASP A CA 1
ATOM 1722 C C . ASP A 1 230 ? 24.116 14.058 -17.564 1.00 82.62 230 ASP A C 1
ATOM 1724 O O . ASP A 1 230 ? 23.171 13.783 -18.313 1.00 82.62 230 ASP A O 1
ATOM 1728 N N . THR A 1 231 ? 25.366 14.166 -18.019 1.00 84.06 231 THR A N 1
ATOM 1729 C CA . THR A 1 231 ? 25.749 13.899 -19.414 1.00 84.06 231 THR A CA 1
ATOM 1730 C C . THR A 1 231 ? 25.405 12.470 -19.820 1.00 84.06 231 THR A C 1
ATOM 1732 O O . THR A 1 231 ? 24.823 12.281 -20.888 1.00 84.06 231 THR A O 1
ATOM 1735 N N . SER A 1 232 ? 25.610 11.486 -18.933 1.00 86.38 232 SER A N 1
ATOM 1736 C CA . SER A 1 232 ? 25.303 10.081 -19.228 1.00 86.38 232 SER A CA 1
ATOM 1737 C C . SER A 1 232 ? 23.822 9.848 -19.542 1.00 86.38 232 SER A C 1
ATOM 1739 O O . SER A 1 232 ? 23.482 9.023 -20.390 1.00 86.38 232 SER A O 1
ATOM 1741 N N . TRP A 1 233 ? 22.914 10.576 -18.882 1.00 90.94 233 TRP A N 1
ATOM 1742 C CA . TRP A 1 233 ? 21.485 10.503 -19.190 1.00 90.94 233 TRP A CA 1
ATOM 1743 C C . TRP A 1 233 ? 21.182 11.074 -20.579 1.00 90.94 233 TRP A C 1
ATOM 1745 O O . TRP A 1 233 ? 20.477 10.440 -21.366 1.00 90.94 233 TRP A O 1
ATOM 1755 N N . ARG A 1 234 ? 21.730 12.256 -20.893 1.00 90.81 234 ARG A N 1
ATOM 1756 C CA . ARG A 1 234 ? 21.498 12.928 -22.182 1.00 90.81 234 ARG A CA 1
ATOM 1757 C C . ARG A 1 234 ? 22.017 12.106 -23.357 1.00 90.81 234 ARG A C 1
ATOM 1759 O O . ARG A 1 234 ? 21.303 11.965 -24.340 1.00 90.81 234 ARG A O 1
ATOM 1766 N N . GLU A 1 235 ? 23.206 11.521 -23.240 1.00 91.81 235 GLU A N 1
ATOM 1767 C CA . GLU A 1 235 ? 23.802 10.671 -24.282 1.00 91.81 235 GLU A CA 1
ATOM 1768 C C . GLU A 1 235 ? 22.924 9.456 -24.611 1.00 91.81 235 GLU A C 1
ATOM 1770 O O . GLU A 1 235 ? 22.694 9.132 -25.777 1.00 91.81 235 GLU A O 1
ATOM 1775 N N . ARG A 1 236 ? 22.365 8.799 -23.588 1.00 93.31 236 ARG A N 1
ATOM 1776 C CA . ARG A 1 236 ? 21.456 7.653 -23.769 1.00 93.31 236 ARG A CA 1
ATOM 1777 C C . ARG A 1 236 ? 20.122 8.064 -24.367 1.00 93.31 236 ARG A C 1
ATOM 1779 O O . ARG A 1 236 ? 19.553 7.308 -25.155 1.00 93.31 236 ARG A O 1
ATOM 1786 N N . LEU A 1 237 ? 19.617 9.234 -23.982 1.00 93.94 237 LEU A N 1
ATOM 1787 C CA . LEU A 1 237 ? 18.393 9.786 -24.547 1.00 93.94 237 LEU A CA 1
ATOM 1788 C C . LEU A 1 237 ? 18.593 10.138 -26.027 1.00 93.94 237 LEU A C 1
ATOM 1790 O O . LEU A 1 237 ? 17.742 9.820 -26.851 1.00 93.94 237 LEU A O 1
ATOM 1794 N N . GLU A 1 238 ? 19.749 10.700 -26.376 1.00 94.56 238 GLU A N 1
ATOM 1795 C CA . GLU A 1 238 ? 20.114 10.984 -27.763 1.00 94.56 238 GLU A CA 1
ATOM 1796 C C . GLU A 1 238 ? 20.317 9.697 -28.575 1.00 94.56 238 GLU A C 1
ATOM 1798 O O . GLU A 1 238 ? 19.849 9.609 -29.704 1.00 94.56 238 GLU A O 1
ATOM 1803 N N . THR A 1 239 ? 20.894 8.646 -27.986 1.00 95.50 239 THR A N 1
ATOM 1804 C CA . THR A 1 239 ? 20.972 7.321 -28.633 1.00 95.50 239 THR A CA 1
ATOM 1805 C C . THR A 1 239 ? 19.571 6.772 -28.952 1.00 95.50 239 THR A C 1
ATOM 1807 O O . THR A 1 239 ? 19.340 6.238 -30.037 1.00 95.50 239 THR A O 1
ATOM 1810 N N . ALA A 1 240 ? 18.606 6.933 -28.035 1.00 95.00 240 ALA A N 1
ATOM 1811 C CA . ALA A 1 240 ? 17.214 6.536 -28.271 1.00 95.00 240 ALA A CA 1
ATOM 1812 C C . ALA A 1 240 ? 16.573 7.351 -29.404 1.00 95.00 240 ALA A C 1
ATOM 1814 O O . ALA A 1 240 ? 15.905 6.794 -30.272 1.00 95.00 240 ALA A O 1
ATOM 1815 N N . ASN A 1 241 ? 16.810 8.664 -29.413 1.00 94.56 241 ASN A N 1
ATOM 1816 C CA . ASN A 1 241 ? 16.343 9.568 -30.457 1.00 94.56 241 ASN A CA 1
ATOM 1817 C C . ASN A 1 241 ? 16.928 9.198 -31.833 1.00 94.56 241 ASN A C 1
ATOM 1819 O O . ASN A 1 241 ? 16.196 9.128 -32.818 1.00 94.56 241 ASN A O 1
ATOM 1823 N N . GLN A 1 242 ? 18.224 8.882 -31.906 1.00 93.81 242 GLN A N 1
ATOM 1824 C CA . GLN A 1 242 ? 18.878 8.418 -33.135 1.00 93.81 242 GLN A CA 1
ATOM 1825 C C . GLN A 1 242 ? 18.286 7.105 -33.644 1.00 93.81 242 GLN A C 1
ATOM 1827 O O . GLN A 1 242 ? 18.054 6.983 -34.844 1.00 93.81 242 GLN A O 1
ATOM 1832 N N . LEU A 1 243 ? 17.976 6.163 -32.749 1.00 94.62 243 LEU A N 1
ATOM 1833 C CA . LEU A 1 243 ? 17.311 4.910 -33.110 1.00 94.62 243 LEU A CA 1
ATOM 1834 C C . LEU A 1 243 ? 15.883 5.116 -33.640 1.00 94.62 243 LEU A C 1
ATOM 1836 O O . LEU A 1 243 ? 15.447 4.400 -34.534 1.00 94.62 243 LEU A O 1
ATOM 1840 N N . ILE A 1 244 ? 15.132 6.076 -33.101 1.00 92.94 244 ILE A N 1
ATOM 1841 C CA . ILE A 1 244 ? 13.801 6.402 -33.637 1.00 92.94 244 ILE A CA 1
ATOM 1842 C C . ILE A 1 244 ? 13.952 7.038 -35.025 1.00 92.94 244 ILE A C 1
ATOM 1844 O O . ILE A 1 244 ? 13.286 6.634 -35.976 1.00 92.94 244 ILE A O 1
ATOM 1848 N N . ARG A 1 245 ? 14.890 7.981 -35.175 1.00 90.06 245 ARG A N 1
ATOM 1849 C CA . ARG A 1 245 ? 15.161 8.677 -36.443 1.00 90.06 245 ARG A CA 1
ATOM 1850 C C . ARG A 1 245 ? 15.764 7.779 -37.526 1.00 90.06 245 ARG A C 1
ATOM 1852 O O . ARG A 1 245 ? 15.642 8.108 -38.704 1.00 90.06 245 ARG A O 1
ATOM 1859 N N . SER A 1 246 ? 16.407 6.669 -37.164 1.00 90.12 246 SER A N 1
ATOM 1860 C CA . SER A 1 246 ? 16.999 5.727 -38.120 1.00 90.12 246 SER A CA 1
ATOM 1861 C C . SER A 1 246 ? 15.955 4.900 -38.880 1.00 90.12 246 SER A C 1
ATOM 1863 O O . SER A 1 246 ? 16.288 4.269 -39.885 1.00 90.12 246 SER A O 1
ATOM 1865 N N . VAL A 1 247 ? 14.691 4.940 -38.445 1.00 89.44 247 VAL A N 1
ATOM 1866 C CA . VAL A 1 247 ? 13.564 4.215 -39.043 1.00 89.44 247 VAL A CA 1
ATOM 1867 C C . VAL A 1 247 ? 12.450 5.203 -39.435 1.00 89.44 247 VAL A C 1
ATOM 1869 O O . VAL A 1 247 ? 11.404 5.243 -38.788 1.00 89.44 247 VAL A O 1
ATOM 1872 N N . PRO A 1 248 ? 12.641 6.028 -40.482 1.00 84.69 248 PRO A N 1
ATOM 1873 C CA . PRO A 1 248 ? 11.588 6.923 -40.954 1.00 84.69 248 PRO A CA 1
ATOM 1874 C C . PRO A 1 248 ? 10.466 6.131 -41.650 1.00 84.69 248 PRO A C 1
ATOM 1876 O O . PRO A 1 248 ? 10.771 5.151 -42.335 1.00 84.69 248 PRO A O 1
ATOM 1879 N N . PRO A 1 249 ? 9.199 6.583 -41.587 1.00 79.25 249 PRO A N 1
ATOM 1880 C CA . PRO A 1 249 ? 8.062 5.889 -42.208 1.00 79.25 249 PRO A CA 1
ATOM 1881 C C . PRO A 1 249 ? 8.208 5.745 -43.732 1.00 79.25 249 PRO A C 1
ATOM 1883 O O . PRO A 1 249 ? 7.792 4.744 -44.314 1.00 79.25 249 PRO A O 1
ATOM 1886 N N . HIS A 1 250 ? 8.861 6.716 -44.382 1.00 82.19 250 HIS A N 1
ATOM 1887 C CA . HIS A 1 250 ? 9.119 6.725 -45.823 1.00 82.19 250 HIS A CA 1
ATOM 1888 C C . HIS A 1 250 ? 10.618 6.935 -46.113 1.00 82.19 250 HIS A C 1
ATOM 1890 O O . HIS A 1 250 ? 11.075 8.074 -46.239 1.00 82.19 250 HIS A O 1
ATOM 1896 N N . PRO A 1 251 ? 11.425 5.859 -46.203 1.00 83.81 251 PRO A N 1
ATOM 1897 C CA . PRO A 1 251 ? 12.865 5.976 -46.414 1.00 83.81 251 PRO A CA 1
ATOM 1898 C C . PRO A 1 251 ? 13.212 6.354 -47.864 1.00 83.81 251 PRO A C 1
ATOM 1900 O O . PRO A 1 251 ? 12.939 5.598 -48.799 1.00 83.81 251 PRO A O 1
ATOM 1903 N N . SER A 1 252 ? 13.887 7.494 -48.046 1.00 87.31 252 SER A N 1
ATOM 1904 C CA . SER A 1 252 ? 14.432 7.929 -49.342 1.00 87.31 252 SER A CA 1
ATOM 1905 C C . SER A 1 252 ? 15.815 7.309 -49.629 1.00 87.31 252 SER A C 1
ATOM 1907 O O . SER A 1 252 ? 16.495 6.872 -48.694 1.00 87.31 252 SER A O 1
ATOM 1909 N N . PRO A 1 253 ? 16.300 7.304 -50.888 1.00 86.31 253 PRO A N 1
ATOM 1910 C CA . PRO A 1 253 ? 17.666 6.876 -51.206 1.00 86.31 253 PRO A CA 1
ATOM 1911 C C . PRO A 1 253 ? 18.749 7.635 -50.420 1.00 86.31 253 PRO A C 1
ATOM 1913 O O . PRO A 1 253 ? 19.697 7.016 -49.939 1.00 86.31 253 PRO A O 1
ATOM 1916 N N . ALA A 1 254 ? 18.577 8.946 -50.217 1.00 86.38 254 ALA A N 1
ATOM 1917 C CA . ALA A 1 254 ? 19.488 9.760 -49.409 1.00 86.38 254 ALA A CA 1
ATOM 1918 C C . ALA A 1 254 ? 19.475 9.325 -47.933 1.00 86.38 254 ALA A C 1
ATOM 1920 O O . ALA A 1 254 ? 20.522 9.188 -47.304 1.00 86.38 254 ALA A O 1
ATOM 1921 N N . THR A 1 255 ? 18.291 9.017 -47.394 1.00 83.50 255 THR A N 1
ATOM 1922 C CA . THR A 1 255 ? 18.146 8.511 -46.024 1.00 83.50 255 THR A CA 1
ATOM 1923 C C . THR A 1 255 ? 18.830 7.156 -45.840 1.00 83.50 255 THR A C 1
ATOM 1925 O O . THR A 1 255 ? 19.457 6.925 -44.811 1.00 83.50 255 THR A O 1
ATOM 1928 N N . ARG A 1 256 ? 18.768 6.268 -46.844 1.00 88.00 256 ARG A N 1
ATOM 1929 C CA . ARG A 1 256 ? 19.467 4.971 -46.810 1.00 88.00 256 ARG A CA 1
ATOM 1930 C C . ARG A 1 256 ? 20.987 5.138 -46.778 1.00 88.00 256 ARG A C 1
ATOM 1932 O O . ARG A 1 256 ? 21.646 4.422 -46.032 1.00 88.00 256 ARG A O 1
ATOM 1939 N N . GLN A 1 257 ? 21.540 6.074 -47.551 1.00 88.06 257 GLN A N 1
ATOM 1940 C CA . GLN A 1 257 ? 22.983 6.347 -47.545 1.00 88.06 257 GLN A CA 1
ATOM 1941 C C . GLN A 1 257 ? 23.460 6.882 -46.191 1.00 88.06 257 GLN A C 1
ATOM 1943 O O . GLN A 1 257 ? 24.447 6.382 -45.652 1.00 88.06 257 GLN A O 1
ATOM 1948 N N . GLU A 1 258 ? 22.734 7.836 -45.602 1.00 88.12 258 GLU A N 1
ATOM 1949 C CA . GLU A 1 258 ? 23.071 8.351 -44.269 1.00 88.12 258 GLU A CA 1
ATOM 1950 C C . GLU A 1 258 ? 22.951 7.261 -43.193 1.00 88.12 258 GLU A C 1
ATOM 1952 O O . GLU A 1 258 ? 23.793 7.157 -42.299 1.00 88.12 258 GLU A O 1
ATOM 1957 N N . LEU A 1 259 ? 21.954 6.381 -43.321 1.00 88.19 259 LEU A N 1
ATOM 1958 C CA . LEU A 1 259 ? 21.763 5.255 -42.417 1.00 88.19 259 LEU A CA 1
ATOM 1959 C C . LEU A 1 259 ? 22.950 4.275 -42.444 1.00 88.19 259 LEU A C 1
ATOM 1961 O O . LEU A 1 259 ? 23.407 3.858 -41.381 1.00 88.19 259 LEU A O 1
ATOM 1965 N N . ILE A 1 260 ? 23.493 3.945 -43.624 1.00 89.50 260 ILE A N 1
ATOM 1966 C CA . ILE A 1 260 ? 24.680 3.073 -43.756 1.00 89.50 260 ILE A CA 1
ATOM 1967 C C . ILE A 1 260 ? 25.879 3.655 -42.992 1.00 89.50 260 ILE A C 1
ATOM 1969 O O . ILE A 1 260 ? 26.632 2.909 -42.366 1.00 89.50 260 ILE A O 1
ATOM 1973 N N . ARG A 1 261 ? 26.040 4.984 -43.007 1.00 90.81 261 ARG A N 1
ATOM 1974 C CA . ARG A 1 261 ? 27.140 5.683 -42.330 1.00 90.81 261 ARG A CA 1
ATOM 1975 C C . ARG A 1 261 ? 26.968 5.722 -40.808 1.00 90.81 261 ARG A C 1
ATOM 1977 O O . ARG A 1 261 ? 27.944 5.568 -40.080 1.00 90.81 261 ARG A O 1
ATOM 1984 N N . MET A 1 262 ? 25.741 5.931 -40.331 1.00 91.31 262 MET A N 1
ATOM 1985 C CA . MET A 1 262 ? 25.434 6.127 -38.907 1.00 91.31 262 MET A CA 1
ATOM 1986 C C . MET A 1 262 ? 25.260 4.809 -38.128 1.00 91.31 262 MET A C 1
ATOM 1988 O O . MET A 1 262 ? 25.621 4.732 -36.950 1.00 91.31 262 MET A O 1
ATOM 1992 N N . LEU A 1 263 ? 24.763 3.751 -38.780 1.00 91.25 263 LEU A N 1
ATOM 1993 C CA . LEU A 1 263 ? 24.408 2.480 -38.136 1.00 91.25 263 LEU A CA 1
ATOM 1994 C C . LEU A 1 263 ? 25.524 1.813 -37.320 1.00 91.25 263 LEU A C 1
ATOM 1996 O O . LEU A 1 263 ? 25.224 1.374 -36.208 1.00 91.25 263 LEU A O 1
ATOM 2000 N N . PRO A 1 264 ? 26.782 1.705 -37.797 1.00 92.50 264 PRO A N 1
ATOM 2001 C CA . PRO A 1 264 ? 27.829 1.031 -37.030 1.00 92.50 264 PRO A CA 1
ATOM 2002 C C . PRO A 1 264 ? 28.065 1.685 -35.662 1.00 92.50 264 PRO A C 1
ATOM 2004 O O . PRO A 1 264 ? 28.192 0.986 -34.656 1.00 92.50 264 PRO A O 1
ATOM 2007 N N . GLY A 1 265 ? 28.051 3.022 -35.615 1.00 94.19 265 GLY A N 1
ATOM 2008 C CA . GLY A 1 265 ? 28.186 3.788 -34.375 1.00 94.19 265 GLY A CA 1
ATOM 2009 C C . GLY A 1 265 ? 26.993 3.589 -33.441 1.00 94.19 265 GLY A C 1
ATOM 2010 O O . GLY A 1 265 ? 27.182 3.272 -32.266 1.00 94.19 265 GLY A O 1
ATOM 2011 N N . LEU A 1 266 ? 25.772 3.684 -33.978 1.00 94.06 266 LEU A N 1
ATOM 2012 C CA . LEU A 1 266 ? 24.540 3.475 -33.213 1.00 94.06 266 LEU A CA 1
ATOM 2013 C C . LEU A 1 266 ? 24.472 2.059 -32.619 1.00 94.06 266 LEU A C 1
ATOM 2015 O O . LEU A 1 266 ? 24.197 1.897 -31.434 1.00 94.06 266 LEU A O 1
ATOM 2019 N N . ILE A 1 267 ? 24.777 1.022 -33.406 1.00 93.88 267 ILE A N 1
ATOM 2020 C CA . ILE A 1 267 ? 24.808 -0.367 -32.922 1.00 93.88 267 ILE A CA 1
ATOM 2021 C C . ILE A 1 267 ? 25.864 -0.528 -31.822 1.00 93.88 267 ILE A C 1
ATOM 2023 O O . ILE A 1 267 ? 25.595 -1.196 -30.824 1.00 93.88 267 ILE A O 1
ATOM 2027 N N . GLY A 1 268 ? 27.034 0.103 -31.963 1.00 94.31 268 GLY A N 1
ATOM 2028 C CA . GLY A 1 268 ? 28.065 0.122 -30.923 1.00 94.31 268 GLY A CA 1
ATOM 2029 C C . GLY A 1 268 ? 27.560 0.718 -29.604 1.00 94.31 268 GLY A C 1
ATOM 2030 O O . GLY A 1 268 ? 27.723 0.105 -28.548 1.00 94.31 268 GLY A O 1
ATOM 2031 N N . GLN A 1 269 ? 26.875 1.863 -29.664 1.00 94.69 269 GLN A N 1
ATOM 2032 C CA . GLN A 1 269 ? 26.267 2.511 -28.494 1.00 94.69 269 GLN A CA 1
ATOM 2033 C C . GLN A 1 269 ? 25.154 1.659 -27.869 1.00 94.69 269 GLN A C 1
ATOM 2035 O O . GLN A 1 269 ? 25.104 1.507 -26.647 1.00 94.69 269 GLN A O 1
ATOM 2040 N N . LEU A 1 270 ? 24.292 1.051 -28.692 1.00 94.88 270 LEU A N 1
ATOM 2041 C CA . LEU A 1 270 ? 23.227 0.156 -28.234 1.00 94.88 270 LEU A CA 1
ATOM 2042 C C . LEU A 1 270 ? 23.792 -1.078 -27.521 1.00 94.88 270 LEU A C 1
ATOM 2044 O O . LEU A 1 270 ? 23.341 -1.410 -26.425 1.00 94.88 270 LEU A O 1
ATOM 2048 N N . ARG A 1 271 ? 24.816 -1.723 -28.094 1.00 95.06 271 ARG A N 1
ATOM 2049 C CA . ARG A 1 271 ? 25.509 -2.860 -27.468 1.00 95.06 271 ARG A CA 1
ATOM 2050 C C . ARG A 1 271 ? 26.152 -2.469 -26.143 1.00 95.06 271 ARG A C 1
ATOM 2052 O O . ARG A 1 271 ? 25.948 -3.160 -25.149 1.00 95.06 271 ARG A O 1
ATOM 2059 N N . ALA A 1 272 ? 26.866 -1.344 -26.103 1.00 93.25 272 ALA A N 1
ATOM 2060 C CA . ALA A 1 272 ? 27.472 -0.841 -24.873 1.00 93.25 272 ALA A CA 1
ATOM 2061 C C . ALA A 1 272 ? 26.416 -0.555 -23.791 1.00 93.25 272 ALA A C 1
ATOM 2063 O O . ALA A 1 272 ? 26.616 -0.890 -22.624 1.00 93.25 272 ALA A O 1
ATOM 2064 N N . GLY A 1 273 ? 25.267 0.012 -24.172 1.00 92.62 273 GLY A N 1
ATOM 2065 C CA . GLY A 1 273 ? 24.135 0.226 -23.273 1.00 92.62 273 GLY A CA 1
ATOM 2066 C C . GLY A 1 273 ? 23.558 -1.079 -22.719 1.00 92.62 273 GLY A C 1
ATOM 2067 O O . GLY A 1 273 ? 23.391 -1.212 -21.509 1.00 92.62 273 GLY A O 1
ATOM 2068 N N . LEU A 1 274 ? 23.303 -2.071 -23.573 1.00 93.62 274 LEU A N 1
ATOM 2069 C CA . LEU A 1 274 ? 22.772 -3.373 -23.149 1.00 93.62 274 LEU A CA 1
ATOM 2070 C C . LEU A 1 274 ? 23.754 -4.147 -22.255 1.00 93.62 274 LEU A C 1
ATOM 2072 O O . LEU A 1 274 ? 23.335 -4.740 -21.261 1.00 93.62 274 LEU A O 1
ATOM 2076 N N . ALA A 1 275 ? 25.056 -4.068 -22.532 1.00 92.00 275 ALA A N 1
ATOM 2077 C CA . ALA A 1 275 ? 26.083 -4.650 -21.672 1.00 92.00 275 ALA A CA 1
ATOM 2078 C C . ALA A 1 275 ? 26.079 -4.026 -20.260 1.00 92.00 275 ALA A C 1
ATOM 2080 O O . ALA A 1 275 ? 26.238 -4.733 -19.267 1.00 92.00 275 ALA A O 1
ATOM 2081 N N . GLN A 1 276 ? 25.821 -2.718 -20.135 1.00 89.94 276 GLN A N 1
ATOM 2082 C CA . GLN A 1 276 ? 25.718 -2.040 -18.830 1.00 89.94 276 GLN A CA 1
ATOM 2083 C C . GLN A 1 276 ? 24.482 -2.448 -18.013 1.00 89.94 276 GLN A C 1
ATOM 2085 O O . GLN A 1 276 ? 24.513 -2.375 -16.781 1.00 89.94 276 GLN A O 1
ATOM 2090 N N . LEU A 1 277 ? 23.423 -2.923 -18.676 1.00 88.00 277 LEU A N 1
ATOM 2091 C CA . LEU A 1 277 ? 22.286 -3.586 -18.027 1.00 88.00 277 LEU A CA 1
ATOM 2092 C C . LEU A 1 277 ? 22.604 -5.019 -17.571 1.00 88.00 277 LEU A C 1
ATOM 2094 O O . LEU A 1 277 ? 21.756 -5.663 -16.955 1.00 88.00 277 LEU A O 1
ATOM 2098 N N . GLY A 1 278 ? 23.809 -5.521 -17.852 1.00 89.75 278 GLY A N 1
ATOM 2099 C CA . GLY A 1 278 ? 24.251 -6.862 -17.481 1.00 89.75 278 GLY A CA 1
ATOM 2100 C C . GLY A 1 278 ? 23.815 -7.955 -18.457 1.00 89.75 278 GLY A C 1
ATOM 2101 O O . GLY A 1 278 ? 23.786 -9.126 -18.075 1.00 89.75 278 GLY A O 1
ATOM 2102 N N . LEU A 1 279 ? 23.448 -7.610 -19.698 1.00 91.56 279 LEU A N 1
ATOM 2103 C CA . LEU A 1 279 ? 23.201 -8.614 -20.733 1.00 91.56 279 LEU A CA 1
ATOM 2104 C C . LEU A 1 279 ? 24.535 -9.181 -21.234 1.00 91.56 279 LEU A C 1
ATOM 2106 O O . LEU A 1 279 ? 25.464 -8.438 -21.540 1.00 91.56 279 LEU A O 1
ATOM 2110 N N . ASP A 1 280 ? 24.601 -10.506 -21.365 1.00 93.00 280 ASP A N 1
ATOM 2111 C CA . ASP A 1 280 ? 25.686 -11.173 -22.085 1.00 93.00 280 ASP A CA 1
ATOM 2112 C C . ASP A 1 280 ? 25.590 -10.916 -23.606 1.00 93.00 280 ASP A C 1
ATOM 2114 O O . ASP A 1 280 ? 24.577 -10.423 -24.116 1.00 93.00 280 ASP A O 1
ATOM 2118 N N . GLU A 1 281 ? 26.645 -11.244 -24.357 1.00 91.75 281 GLU A N 1
ATOM 2119 C CA . GLU A 1 281 ? 26.705 -10.974 -25.806 1.00 91.75 281 GLU A CA 1
ATOM 2120 C C . GLU A 1 281 ? 25.595 -11.701 -26.587 1.00 91.75 281 GLU A C 1
ATOM 2122 O O . GLU A 1 281 ? 25.057 -11.172 -27.565 1.00 91.75 281 GLU A O 1
ATOM 2127 N N . ARG A 1 282 ? 25.189 -12.896 -26.132 1.00 93.62 282 ARG A N 1
ATOM 2128 C CA . ARG A 1 282 ? 24.108 -13.666 -26.766 1.00 93.62 282 ARG A CA 1
ATOM 2129 C C . ARG A 1 282 ? 22.769 -12.950 -26.601 1.00 93.62 282 ARG A C 1
ATOM 2131 O O . ARG A 1 282 ? 22.073 -12.723 -27.587 1.00 93.62 282 ARG A O 1
ATOM 2138 N N . LYS A 1 283 ? 22.422 -12.544 -25.377 1.00 92.25 283 LYS A N 1
ATOM 2139 C CA . LYS A 1 283 ? 21.200 -11.783 -25.070 1.00 92.25 283 LYS A CA 1
ATOM 2140 C C . LYS A 1 283 ? 21.197 -10.422 -25.749 1.00 92.25 283 LYS A C 1
ATOM 2142 O O . LYS A 1 283 ? 20.158 -10.012 -26.254 1.00 92.25 283 LYS A O 1
ATOM 2147 N N . THR A 1 284 ? 22.344 -9.752 -25.801 1.00 92.94 284 THR A N 1
ATOM 2148 C CA . THR A 1 284 ? 22.503 -8.475 -26.508 1.00 92.94 284 THR A CA 1
ATOM 2149 C C . THR A 1 284 ? 22.203 -8.636 -27.998 1.00 92.94 284 THR A C 1
ATOM 2151 O O . THR A 1 284 ? 21.413 -7.877 -28.554 1.00 92.94 284 THR A O 1
ATOM 2154 N N . THR A 1 285 ? 22.757 -9.671 -28.636 1.00 92.69 285 THR A N 1
ATOM 2155 C CA . THR A 1 285 ? 22.482 -9.975 -30.049 1.00 92.69 285 THR A CA 1
ATOM 2156 C C . THR A 1 285 ? 21.000 -10.273 -30.281 1.00 92.69 285 THR A C 1
ATOM 2158 O O . THR A 1 285 ? 20.393 -9.709 -31.193 1.00 92.69 285 THR A O 1
ATOM 2161 N N . LEU A 1 286 ? 20.384 -11.098 -29.429 1.00 92.94 286 LEU A N 1
ATOM 2162 C CA . LEU A 1 286 ? 18.956 -11.419 -29.518 1.00 92.94 286 LEU A CA 1
ATOM 2163 C C . LEU A 1 286 ? 18.072 -10.175 -29.353 1.00 92.94 286 LEU A C 1
ATOM 2165 O O . LEU A 1 286 ? 17.149 -9.979 -30.139 1.00 92.94 286 LEU A O 1
ATOM 2169 N N . ALA A 1 287 ? 18.386 -9.309 -28.387 1.00 91.62 287 ALA A N 1
ATOM 2170 C CA . ALA A 1 287 ? 17.649 -8.071 -28.143 1.00 91.62 287 ALA A CA 1
ATOM 2171 C C . ALA A 1 287 ? 17.702 -7.112 -29.345 1.00 91.62 287 ALA A C 1
ATOM 2173 O O . ALA A 1 287 ? 16.704 -6.468 -29.660 1.00 91.62 287 ALA A O 1
ATOM 2174 N N . LEU A 1 288 ? 18.843 -7.033 -30.040 1.00 94.06 288 LEU A N 1
ATOM 2175 C CA . LEU A 1 288 ? 19.028 -6.141 -31.190 1.00 94.06 288 LEU A CA 1
ATOM 2176 C C . LEU A 1 288 ? 18.526 -6.721 -32.517 1.00 94.06 288 LEU A C 1
ATOM 2178 O O . LEU A 1 288 ? 18.301 -5.956 -33.454 1.00 94.06 288 LEU A O 1
ATOM 2182 N N . THR A 1 289 ? 18.325 -8.038 -32.610 1.00 93.88 289 THR A N 1
ATOM 2183 C CA . THR A 1 289 ? 17.966 -8.733 -33.860 1.00 93.88 289 THR A CA 1
ATOM 2184 C C . THR A 1 289 ? 16.741 -8.130 -34.571 1.00 93.88 289 THR A C 1
ATOM 2186 O O . THR A 1 289 ? 16.848 -7.862 -35.770 1.00 93.88 289 THR A O 1
ATOM 2189 N N . PRO A 1 290 ? 15.608 -7.830 -33.895 1.00 92.19 290 PRO A N 1
ATOM 2190 C CA . PRO A 1 290 ? 14.451 -7.215 -34.554 1.00 92.19 290 PRO A CA 1
ATOM 2191 C C . PRO A 1 290 ? 14.781 -5.861 -35.194 1.00 92.19 290 PRO A C 1
ATOM 2193 O O . PRO A 1 290 ? 14.402 -5.600 -36.336 1.00 92.19 290 PRO A O 1
ATOM 2196 N N . CYS A 1 291 ? 15.548 -5.023 -34.491 1.00 92.62 291 CYS A N 1
ATOM 2197 C CA . CYS A 1 291 ? 16.013 -3.745 -35.019 1.00 92.62 291 CYS A CA 1
ATOM 2198 C C . CYS A 1 291 ? 16.999 -3.947 -36.175 1.00 92.62 291 CYS A C 1
ATOM 2200 O O . CYS A 1 291 ? 16.911 -3.244 -37.174 1.00 92.62 291 CYS A O 1
ATOM 2202 N N . MET A 1 292 ? 17.928 -4.900 -36.087 1.00 91.94 292 MET A N 1
ATOM 2203 C CA . MET A 1 292 ? 18.890 -5.164 -37.165 1.00 91.94 292 MET A CA 1
ATOM 2204 C C . MET A 1 292 ? 18.190 -5.615 -38.453 1.00 91.94 292 MET A C 1
ATOM 2206 O O . MET A 1 292 ? 18.460 -5.057 -39.514 1.00 91.94 292 MET A O 1
ATOM 2210 N N . ASN A 1 293 ? 17.231 -6.541 -38.355 1.00 91.75 293 ASN A N 1
ATOM 2211 C CA . ASN A 1 293 ? 16.446 -7.014 -39.498 1.00 91.75 293 ASN A CA 1
ATOM 2212 C C . ASN A 1 293 ? 15.664 -5.875 -40.169 1.00 91.75 293 ASN A C 1
ATOM 2214 O O . ASN A 1 293 ? 15.637 -5.778 -41.397 1.00 91.75 293 ASN A O 1
ATOM 2218 N N . LEU A 1 294 ? 15.079 -4.985 -39.361 1.00 91.38 294 LEU A N 1
ATOM 2219 C CA . LEU A 1 294 ? 14.387 -3.787 -39.833 1.00 91.38 294 LEU A CA 1
ATOM 2220 C C . LEU A 1 294 ? 15.323 -2.859 -40.621 1.00 91.38 294 LEU A C 1
ATOM 2222 O O . LEU A 1 294 ? 15.011 -2.483 -41.751 1.00 91.38 294 LEU A O 1
ATOM 2226 N N . HIS A 1 295 ? 16.499 -2.539 -40.077 1.00 91.88 295 HIS A N 1
ATOM 2227 C CA . HIS A 1 295 ? 17.471 -1.687 -40.765 1.00 91.88 295 HIS A CA 1
ATOM 2228 C C . HIS A 1 295 ? 17.997 -2.330 -42.059 1.00 91.88 295 HIS A C 1
ATOM 2230 O O . HIS A 1 295 ? 18.121 -1.647 -43.076 1.00 91.88 295 HIS A O 1
ATOM 2236 N N . SER A 1 296 ? 18.244 -3.646 -42.073 1.00 90.81 296 SER A N 1
ATOM 2237 C CA . SER A 1 296 ? 18.641 -4.368 -43.289 1.00 90.81 296 SER A CA 1
ATOM 2238 C C . SER A 1 296 ? 17.561 -4.341 -44.377 1.00 90.81 296 SER A C 1
ATOM 2240 O O . SER A 1 296 ? 17.894 -4.267 -45.560 1.00 90.81 296 SER A O 1
ATOM 2242 N N . ALA A 1 297 ? 16.274 -4.382 -44.012 1.00 89.94 297 ALA A N 1
ATOM 2243 C CA . ALA A 1 297 ? 15.175 -4.235 -44.967 1.00 89.94 297 ALA A CA 1
ATOM 2244 C C . ALA A 1 297 ? 15.140 -2.824 -45.579 1.00 89.94 297 ALA A C 1
ATOM 2246 O O . ALA A 1 297 ? 15.074 -2.695 -46.802 1.00 89.94 297 ALA A O 1
ATOM 2247 N N . ILE A 1 298 ? 15.293 -1.786 -44.747 1.00 89.31 298 ILE A N 1
ATOM 2248 C CA . ILE A 1 298 ? 15.309 -0.378 -45.176 1.00 89.31 298 ILE A CA 1
ATOM 2249 C C . ILE A 1 298 ? 16.458 -0.101 -46.149 1.00 89.31 298 ILE A C 1
ATOM 2251 O O . ILE A 1 298 ? 16.237 0.505 -47.200 1.00 89.31 298 ILE A O 1
ATOM 2255 N N . ILE A 1 299 ? 17.670 -0.567 -45.830 1.00 89.69 299 ILE A N 1
ATOM 2256 C CA . ILE A 1 299 ? 18.856 -0.392 -46.683 1.00 89.69 299 ILE A CA 1
ATOM 2257 C C . ILE A 1 299 ? 18.674 -1.110 -48.025 1.00 89.69 299 ILE A C 1
ATOM 2259 O O . ILE A 1 299 ? 18.981 -0.541 -49.070 1.00 89.69 299 ILE A O 1
ATOM 2263 N N . ALA A 1 300 ? 18.115 -2.324 -48.009 1.00 88.75 300 ALA A N 1
ATOM 2264 C CA . ALA A 1 300 ? 17.834 -3.103 -49.214 1.00 88.75 300 ALA A CA 1
ATOM 2265 C C . ALA A 1 300 ? 16.639 -2.574 -50.035 1.00 88.75 300 ALA A C 1
ATOM 2267 O O . ALA A 1 300 ? 16.335 -3.134 -51.085 1.00 88.75 300 ALA A O 1
ATOM 2268 N N . GLY A 1 301 ? 15.928 -1.542 -49.561 1.00 85.06 301 GLY A N 1
ATOM 2269 C CA . GLY A 1 301 ? 14.717 -1.028 -50.208 1.00 85.06 301 GLY A CA 1
ATOM 2270 C C . GLY A 1 301 ? 13.539 -2.007 -50.195 1.00 85.06 301 GLY A C 1
ATOM 2271 O O . GLY A 1 301 ? 12.636 -1.877 -51.016 1.00 85.06 301 GLY A O 1
ATOM 2272 N N . ARG A 1 302 ? 13.554 -2.988 -49.285 1.00 87.44 302 ARG A N 1
ATOM 2273 C CA . ARG A 1 302 ? 12.471 -3.958 -49.086 1.00 87.44 302 ARG A CA 1
ATOM 2274 C C . ARG A 1 302 ? 11.396 -3.377 -48.157 1.00 87.44 302 ARG A C 1
ATOM 2276 O O . ARG A 1 302 ? 11.716 -2.495 -47.357 1.00 87.44 302 ARG A O 1
ATOM 2283 N N . PRO A 1 303 ? 10.141 -3.862 -48.232 1.00 83.88 303 PRO A N 1
ATOM 2284 C CA . PRO A 1 303 ? 9.125 -3.493 -47.252 1.00 83.88 303 PRO A CA 1
ATOM 2285 C C . PRO A 1 303 ? 9.609 -3.830 -45.837 1.00 83.88 303 PRO A C 1
ATOM 2287 O O . PRO A 1 303 ? 10.304 -4.830 -45.627 1.00 83.88 303 PRO A O 1
ATOM 2290 N N . MET A 1 304 ? 9.273 -2.968 -44.875 1.00 83.50 304 MET A N 1
ATOM 2291 C CA . MET A 1 304 ? 9.620 -3.199 -43.475 1.00 83.50 304 MET A CA 1
ATOM 2292 C C . MET A 1 304 ? 8.908 -4.463 -42.973 1.00 83.50 304 MET A C 1
ATOM 2294 O O . MET A 1 304 ? 7.749 -4.681 -43.327 1.00 83.50 304 MET A O 1
ATOM 2298 N N . PRO A 1 305 ? 9.585 -5.310 -42.180 1.00 83.12 305 PRO A N 1
ATOM 2299 C CA . PRO A 1 305 ? 8.969 -6.509 -41.637 1.00 83.12 305 PRO A CA 1
ATOM 2300 C C . PRO A 1 305 ? 7.835 -6.134 -40.682 1.00 83.12 305 PRO A C 1
ATOM 2302 O O . PRO A 1 305 ? 8.032 -5.325 -39.773 1.00 83.12 305 PRO A O 1
ATOM 2305 N N . GLU A 1 306 ? 6.673 -6.764 -40.847 1.00 77.50 306 GLU A N 1
ATOM 2306 C CA . GLU A 1 306 ? 5.605 -6.658 -39.859 1.00 77.50 306 GLU A CA 1
ATOM 2307 C C . GLU A 1 306 ? 6.090 -7.241 -38.530 1.00 77.50 306 GLU A C 1
ATOM 2309 O O . GLU A 1 306 ? 6.521 -8.392 -38.441 1.00 77.50 306 GLU A O 1
ATOM 2314 N N . ALA A 1 307 ? 6.050 -6.419 -37.487 1.00 76.69 307 ALA A N 1
ATOM 2315 C CA . ALA A 1 307 ? 6.387 -6.824 -36.136 1.00 76.69 307 ALA A CA 1
ATOM 2316 C C . ALA A 1 307 ? 5.150 -6.673 -35.255 1.00 76.69 307 ALA A C 1
ATOM 2318 O O . ALA A 1 307 ? 4.505 -5.626 -35.245 1.00 76.69 307 ALA A O 1
ATOM 2319 N N . SER A 1 308 ? 4.844 -7.712 -34.481 1.00 76.69 308 SER A N 1
ATOM 2320 C CA . SER A 1 308 ? 3.795 -7.682 -33.467 1.00 76.69 308 SER A CA 1
ATOM 2321 C C . SER A 1 308 ? 4.431 -7.603 -32.081 1.00 76.69 308 SER A C 1
ATOM 2323 O O . SER A 1 308 ? 4.967 -8.589 -31.575 1.00 76.69 308 SER A O 1
ATOM 2325 N N . TRP A 1 309 ? 4.358 -6.436 -31.449 1.00 76.94 309 TRP A N 1
ATOM 2326 C CA . TRP A 1 309 ? 4.702 -6.245 -30.043 1.00 76.94 309 TRP A CA 1
ATOM 2327 C C . TRP A 1 309 ? 3.540 -5.550 -29.353 1.00 76.94 309 TRP A C 1
ATOM 2329 O O . TRP A 1 309 ? 3.072 -4.502 -29.800 1.00 76.94 309 TRP A O 1
ATOM 2339 N N . LYS A 1 310 ? 3.087 -6.141 -28.251 1.00 72.44 310 LYS A N 1
ATOM 2340 C CA . LYS A 1 310 ? 2.168 -5.497 -27.319 1.00 72.44 310 LYS A CA 1
ATOM 2341 C C . LYS A 1 310 ? 2.984 -5.064 -26.117 1.00 72.44 310 LYS A C 1
ATOM 2343 O O . LYS A 1 310 ? 3.687 -5.888 -25.535 1.00 72.44 310 LYS A O 1
ATOM 2348 N N . SER A 1 311 ? 2.888 -3.783 -25.767 1.00 67.88 311 SER A N 1
ATOM 2349 C CA . SER A 1 311 ? 3.561 -3.269 -24.579 1.00 67.88 311 SER A CA 1
ATOM 2350 C C . SER A 1 311 ? 3.098 -4.075 -23.361 1.00 67.88 311 SER A C 1
ATOM 2352 O O . SER A 1 311 ? 1.886 -4.216 -23.164 1.00 67.88 311 SER A O 1
ATOM 2354 N N . PRO A 1 312 ? 4.012 -4.665 -22.576 1.00 65.00 312 PRO A N 1
ATOM 2355 C CA . PRO A 1 312 ? 3.631 -5.455 -21.422 1.00 65.00 312 PRO A CA 1
ATOM 2356 C C . PRO A 1 312 ? 2.997 -4.537 -20.378 1.00 65.00 312 PRO A C 1
ATOM 2358 O O . PRO A 1 312 ? 3.671 -3.698 -19.776 1.00 65.00 312 PRO A O 1
ATOM 2361 N N . GLN A 1 313 ? 1.701 -4.723 -20.139 1.00 64.06 313 GLN A N 1
ATOM 2362 C CA . GLN A 1 313 ? 1.026 -4.133 -18.990 1.00 64.06 313 GLN A CA 1
ATOM 2363 C C . GLN A 1 313 ? 1.531 -4.857 -17.746 1.00 64.06 313 GLN A C 1
ATOM 2365 O O . GLN A 1 313 ? 1.157 -5.998 -17.483 1.00 64.06 313 GLN A O 1
ATOM 2370 N N . ARG A 1 314 ? 2.473 -4.244 -17.029 1.00 67.50 314 ARG A N 1
ATOM 2371 C CA . ARG A 1 314 ? 2.978 -4.810 -15.777 1.00 67.50 314 ARG A CA 1
ATOM 2372 C C . ARG A 1 314 ? 2.172 -4.208 -14.636 1.00 67.50 314 ARG A C 1
ATOM 2374 O O . ARG A 1 314 ? 2.317 -3.019 -14.355 1.00 67.50 314 ARG A O 1
ATOM 2381 N N . THR A 1 315 ? 1.366 -5.053 -14.014 1.00 68.00 315 THR A N 1
ATOM 2382 C CA . THR A 1 315 ? 0.607 -4.759 -12.800 1.00 68.00 315 THR A CA 1
ATOM 2383 C C . THR A 1 315 ? 1.534 -4.546 -11.605 1.00 68.00 315 THR A C 1
ATOM 2385 O O . THR A 1 315 ? 2.739 -4.836 -11.660 1.00 68.00 315 THR A O 1
ATOM 2388 N N . ALA A 1 316 ? 0.977 -4.065 -10.498 1.00 75.31 316 ALA A N 1
ATOM 2389 C CA . ALA A 1 316 ? 1.652 -4.065 -9.211 1.00 75.31 316 ALA A CA 1
ATOM 2390 C C . ALA A 1 316 ? 2.152 -5.477 -8.870 1.00 75.31 316 ALA A C 1
ATOM 2392 O O . ALA A 1 316 ? 1.411 -6.459 -8.917 1.00 75.31 316 ALA A O 1
ATOM 2393 N N . THR A 1 317 ? 3.431 -5.575 -8.516 1.00 78.19 317 THR A N 1
ATOM 2394 C CA . THR A 1 317 ? 4.062 -6.833 -8.106 1.00 78.19 317 THR A CA 1
ATOM 2395 C C . THR A 1 317 ? 4.684 -6.671 -6.736 1.00 78.19 317 THR A C 1
ATOM 2397 O O . THR A 1 317 ? 5.366 -5.675 -6.472 1.00 78.19 317 THR A O 1
ATOM 2400 N N . LEU A 1 318 ? 4.469 -7.664 -5.875 1.00 78.62 318 LEU A N 1
ATOM 2401 C CA . LEU A 1 318 ? 5.112 -7.728 -4.573 1.00 78.62 318 LEU A CA 1
ATOM 2402 C C . LEU A 1 318 ? 6.539 -8.258 -4.750 1.00 78.62 318 LEU A C 1
ATOM 2404 O O . LEU A 1 318 ? 6.766 -9.448 -4.962 1.00 78.62 318 LEU A O 1
ATOM 2408 N N . GLY A 1 319 ? 7.512 -7.355 -4.699 1.00 71.62 319 GLY A N 1
ATOM 2409 C CA . GLY A 1 319 ? 8.925 -7.700 -4.720 1.00 71.62 319 GLY A CA 1
ATOM 2410 C C . GLY A 1 319 ? 9.456 -7.896 -3.305 1.00 71.62 319 GLY A C 1
ATOM 2411 O O . GLY A 1 319 ? 9.249 -7.053 -2.434 1.00 71.62 319 GLY A O 1
ATOM 2412 N N . LYS A 1 320 ? 10.211 -8.972 -3.071 1.00 60.75 320 LYS A N 1
ATOM 2413 C CA . LYS A 1 320 ? 11.100 -9.044 -1.904 1.00 60.75 320 LYS A CA 1
ATOM 2414 C C . LYS A 1 320 ? 12.397 -8.326 -2.263 1.00 60.75 320 LYS A C 1
ATOM 2416 O O . LYS A 1 320 ? 13.050 -8.689 -3.245 1.00 60.75 320 LYS A O 1
ATOM 2421 N N . SER A 1 321 ? 12.761 -7.291 -1.504 1.00 55.53 321 SER A N 1
ATOM 2422 C CA . SER A 1 321 ? 14.071 -6.659 -1.670 1.00 55.53 321 SER A CA 1
ATOM 2423 C C . SER A 1 321 ? 15.171 -7.708 -1.465 1.00 55.53 321 SER A C 1
ATOM 2425 O O . SER A 1 321 ? 15.109 -8.492 -0.522 1.00 55.53 321 SER A O 1
ATOM 2427 N N . LYS A 1 322 ? 16.180 -7.728 -2.347 1.00 47.84 322 LYS A N 1
ATOM 2428 C CA . LYS A 1 322 ? 17.371 -8.589 -2.205 1.00 47.84 322 LYS A CA 1
ATOM 2429 C C . LYS A 1 322 ? 18.365 -8.065 -1.152 1.00 47.84 322 LYS A C 1
ATOM 2431 O O . LYS A 1 322 ? 19.404 -8.684 -0.949 1.00 47.84 322 LYS A O 1
ATOM 2436 N N . GLU A 1 323 ? 18.090 -6.915 -0.534 1.00 48.84 323 GLU A N 1
ATOM 2437 C CA . GLU A 1 323 ? 18.940 -6.317 0.504 1.00 48.84 323 GLU A CA 1
ATOM 2438 C C . GLU A 1 323 ? 18.701 -6.993 1.876 1.00 48.84 323 GLU A C 1
ATOM 2440 O O . GLU A 1 323 ? 17.572 -7.399 2.168 1.00 48.84 323 GLU A O 1
ATOM 2445 N N . PRO A 1 324 ? 19.739 -7.132 2.727 1.00 35.19 324 PRO A N 1
ATOM 2446 C CA . PRO A 1 324 ? 19.582 -7.624 4.097 1.00 35.19 324 PRO A CA 1
ATOM 2447 C C . PRO A 1 324 ? 18.665 -6.682 4.899 1.00 35.19 324 PRO A C 1
ATOM 2449 O O . PRO A 1 324 ? 18.828 -5.466 4.839 1.00 35.19 324 PRO A O 1
ATOM 2452 N N . GLY A 1 325 ? 17.686 -7.243 5.621 1.00 57.12 325 GLY A N 1
ATOM 2453 C CA . GLY A 1 325 ? 16.568 -6.483 6.212 1.00 57.12 325 GLY A CA 1
ATOM 2454 C C . GLY A 1 325 ? 15.354 -6.378 5.279 1.00 57.12 325 GLY A C 1
ATOM 2455 O O . GLY A 1 325 ? 14.792 -5.300 5.111 1.00 57.12 325 GLY A O 1
ATOM 2456 N N . ALA A 1 326 ? 14.999 -7.489 4.620 1.00 68.19 326 ALA A N 1
ATOM 2457 C CA . ALA A 1 326 ? 14.039 -7.572 3.520 1.00 68.19 326 ALA A CA 1
ATOM 2458 C C . ALA A 1 326 ? 12.671 -6.941 3.839 1.00 68.19 326 ALA A C 1
ATOM 2460 O O . ALA A 1 326 ? 11.773 -7.596 4.359 1.00 68.19 326 ALA A O 1
ATOM 2461 N N . LEU A 1 327 ? 12.504 -5.679 3.448 1.00 82.88 327 LEU A N 1
ATOM 2462 C CA . LEU A 1 327 ? 11.215 -5.003 3.386 1.00 82.88 327 LEU A CA 1
ATOM 2463 C C . LEU A 1 327 ? 10.477 -5.461 2.114 1.00 82.88 327 LEU A C 1
ATOM 2465 O O . LEU A 1 327 ? 10.999 -5.248 1.009 1.00 82.88 327 LEU A O 1
ATOM 2469 N N . PRO A 1 328 ? 9.294 -6.091 2.223 1.00 85.44 328 PRO A N 1
ATOM 2470 C CA . PRO A 1 328 ? 8.421 -6.308 1.078 1.00 85.44 328 PRO A CA 1
ATOM 2471 C C . PRO A 1 328 ? 8.068 -4.962 0.442 1.00 85.44 328 PRO A C 1
ATOM 2473 O O . PRO A 1 328 ? 7.742 -4.002 1.141 1.00 85.44 328 PRO A O 1
ATOM 2476 N N . ALA A 1 329 ? 8.157 -4.883 -0.883 1.00 85.88 329 ALA A N 1
ATOM 2477 C CA . ALA A 1 329 ? 7.854 -3.676 -1.633 1.00 85.88 329 ALA A CA 1
ATOM 2478 C C . ALA A 1 329 ? 6.821 -3.981 -2.720 1.00 85.88 329 ALA A C 1
ATOM 2480 O O . ALA A 1 329 ? 7.116 -4.689 -3.685 1.00 85.88 329 ALA A O 1
ATOM 2481 N N . LEU A 1 330 ? 5.616 -3.429 -2.582 1.00 85.62 330 LEU A N 1
ATOM 2482 C CA . LEU A 1 330 ? 4.593 -3.469 -3.617 1.00 85.62 330 LEU A CA 1
ATOM 2483 C C . LEU A 1 330 ? 4.810 -2.296 -4.577 1.00 85.62 330 LEU A C 1
ATOM 2485 O O . LEU A 1 330 ? 4.490 -1.141 -4.275 1.00 85.62 330 LEU A O 1
ATOM 2489 N N . GLN A 1 331 ? 5.390 -2.587 -5.737 1.00 83.44 331 GLN A N 1
ATOM 2490 C CA . GLN A 1 331 ? 5.742 -1.577 -6.730 1.00 83.44 331 GLN A CA 1
ATOM 2491 C C . GLN A 1 331 ? 5.014 -1.831 -8.039 1.00 83.44 331 GLN A C 1
ATOM 2493 O O . GLN A 1 331 ? 4.855 -2.975 -8.469 1.00 83.44 331 GLN A O 1
ATOM 2498 N N . HIS A 1 332 ? 4.608 -0.746 -8.691 1.00 76.19 332 HIS A N 1
ATOM 2499 C CA . HIS A 1 332 ? 4.082 -0.813 -10.042 1.00 76.19 332 HIS A CA 1
ATOM 2500 C C . HIS A 1 332 ? 5.233 -1.117 -11.012 1.00 76.19 332 HIS A C 1
ATOM 2502 O O . HIS A 1 332 ? 6.049 -0.247 -11.324 1.00 76.19 332 HIS A O 1
ATOM 2508 N N . GLY A 1 333 ? 5.315 -2.361 -11.494 1.00 62.56 333 GLY A N 1
ATOM 2509 C CA . GLY A 1 333 ? 6.406 -2.810 -12.368 1.00 62.56 333 GLY A CA 1
ATOM 2510 C C . GLY A 1 333 ? 6.379 -2.190 -13.771 1.00 62.56 333 GLY A C 1
ATOM 2511 O O . GLY A 1 333 ? 7.333 -2.356 -14.540 1.00 62.56 333 GLY A O 1
ATOM 2512 N N . GLY A 1 334 ? 5.278 -1.514 -14.115 1.00 61.34 334 GLY A N 1
ATOM 2513 C CA . GLY A 1 334 ? 4.970 -1.026 -15.453 1.00 61.34 334 GLY A CA 1
ATOM 2514 C C . GLY A 1 334 ? 5.481 0.357 -15.816 1.00 61.34 334 GLY A C 1
ATOM 2515 O O . GLY A 1 334 ? 5.585 1.280 -15.000 1.00 61.34 334 GLY A O 1
ATOM 2516 N N . TYR A 1 335 ? 5.745 0.464 -17.115 1.00 60.16 335 TYR A N 1
ATOM 2517 C CA . TYR A 1 335 ? 5.881 1.705 -17.853 1.00 60.16 335 TYR A CA 1
ATOM 2518 C C . TYR A 1 335 ? 4.500 2.394 -17.944 1.00 60.16 335 TYR A C 1
ATOM 2520 O O . TYR A 1 335 ? 3.498 1.706 -18.111 1.00 60.16 335 TYR A O 1
ATOM 2528 N N . PRO A 1 336 ? 4.413 3.730 -17.843 1.00 54.88 336 PRO A N 1
ATOM 2529 C CA . PRO A 1 336 ? 3.210 4.505 -17.543 1.00 54.88 336 PRO A CA 1
ATOM 2530 C C . PRO A 1 336 ? 2.185 4.583 -18.684 1.00 54.88 336 PRO A C 1
ATOM 2532 O O . PRO A 1 336 ? 1.609 5.644 -18.879 1.00 54.88 336 PRO A O 1
ATOM 2535 N N . ALA A 1 337 ? 2.073 3.591 -19.586 1.00 51.53 337 ALA A N 1
ATOM 2536 C CA . ALA A 1 337 ? 1.173 3.691 -20.758 1.00 51.53 337 ALA A CA 1
ATOM 2537 C C . ALA A 1 337 ? -0.243 4.031 -20.294 1.00 51.53 337 ALA A C 1
ATOM 2539 O O . ALA A 1 337 ? -0.814 4.999 -20.787 1.00 51.53 337 ALA A O 1
ATOM 2540 N N . ASP A 1 338 ? -0.640 3.385 -19.202 1.00 60.50 338 ASP A N 1
ATOM 2541 C CA . ASP A 1 338 ? -1.832 3.676 -18.428 1.00 60.50 338 ASP A CA 1
ATOM 2542 C C . ASP A 1 338 ? -1.412 3.963 -16.977 1.00 60.50 338 ASP A C 1
ATOM 2544 O O . ASP A 1 338 ? -1.358 3.062 -16.143 1.00 60.50 338 ASP A O 1
ATOM 2548 N N . GLU A 1 339 ? -1.011 5.207 -16.667 1.00 66.69 339 GLU A N 1
ATOM 2549 C CA . GLU A 1 339 ? -0.804 5.597 -15.261 1.00 66.69 339 GLU A CA 1
ATOM 2550 C C . GLU A 1 339 ? -2.144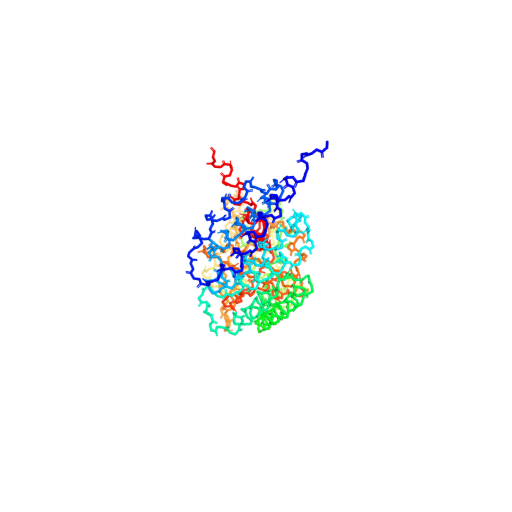 5.480 -14.521 1.00 66.69 339 GLU A C 1
ATOM 2552 O O . GLU A 1 339 ? -3.118 6.120 -14.936 1.00 66.69 339 GLU A O 1
ATOM 2557 N N . PRO A 1 340 ? -2.221 4.697 -13.427 1.00 71.44 340 PRO A N 1
ATOM 2558 C CA . PRO A 1 340 ? -3.432 4.656 -12.630 1.00 71.44 340 PRO A CA 1
ATOM 2559 C C . PRO A 1 340 ? -3.703 6.062 -12.095 1.00 71.44 340 PRO A C 1
ATOM 2561 O O . PRO A 1 340 ? -2.800 6.746 -11.602 1.00 71.44 340 PRO A O 1
ATOM 2564 N N . ARG A 1 341 ? -4.954 6.516 -12.219 1.00 80.81 341 ARG A N 1
ATOM 2565 C CA . ARG A 1 341 ? -5.360 7.822 -11.698 1.00 80.81 341 ARG A CA 1
ATOM 2566 C C . ARG A 1 341 ? -5.238 7.797 -10.181 1.00 80.81 341 ARG A C 1
ATOM 2568 O O . ARG A 1 341 ? -5.941 7.052 -9.508 1.00 80.81 341 ARG A O 1
ATOM 2575 N N . ILE A 1 342 ? -4.344 8.623 -9.654 1.00 83.56 342 ILE A N 1
ATOM 2576 C CA . ILE A 1 342 ? -4.142 8.742 -8.215 1.00 83.56 342 ILE A CA 1
ATOM 2577 C C . ILE A 1 342 ? -5.218 9.682 -7.670 1.00 83.56 342 ILE A C 1
ATOM 2579 O O . ILE A 1 342 ? -5.242 10.859 -8.031 1.00 83.56 342 ILE A O 1
ATOM 2583 N N . SER A 1 343 ? -6.100 9.163 -6.816 1.00 86.00 343 SER A N 1
ATOM 2584 C CA . SER A 1 343 ? -7.148 9.954 -6.168 1.00 86.00 343 SER A CA 1
ATOM 2585 C C . SER A 1 343 ? -6.557 10.988 -5.192 1.00 86.00 343 SER A C 1
ATOM 2587 O O . SER A 1 343 ? -5.477 10.763 -4.629 1.00 86.00 343 SER A O 1
ATOM 2589 N N . PRO A 1 344 ? -7.246 12.122 -4.956 1.00 85.75 344 PRO A N 1
ATOM 2590 C CA . PRO A 1 344 ? -6.805 13.118 -3.977 1.00 85.75 344 PRO A CA 1
ATOM 2591 C C . PRO A 1 344 ? -6.731 12.541 -2.555 1.00 85.75 344 PRO A C 1
ATOM 2593 O O . PRO A 1 344 ? -5.842 12.914 -1.797 1.00 85.75 344 PRO A O 1
ATOM 2596 N N . GLU A 1 345 ? -7.587 11.575 -2.220 1.00 86.06 345 GLU A N 1
ATOM 2597 C CA . GLU A 1 345 ? -7.579 10.865 -0.934 1.00 86.06 345 GLU A CA 1
ATOM 2598 C C . GLU A 1 345 ? -6.261 10.112 -0.698 1.00 86.06 345 GLU A C 1
ATOM 2600 O O . GLU A 1 345 ? -5.643 10.239 0.358 1.00 86.06 345 GLU A O 1
ATOM 2605 N N . LEU A 1 346 ? -5.751 9.400 -1.713 1.00 86.25 346 LEU A N 1
ATOM 2606 C CA . LEU A 1 346 ? -4.455 8.718 -1.626 1.00 86.25 346 LEU A CA 1
ATOM 2607 C C . LEU A 1 346 ? -3.284 9.711 -1.556 1.00 86.25 346 LEU A C 1
ATOM 2609 O O . LEU A 1 346 ? -2.297 9.490 -0.843 1.00 86.25 346 LEU A O 1
ATOM 2613 N N . GLN A 1 347 ? -3.382 10.833 -2.273 1.00 86.69 347 GLN A N 1
ATOM 2614 C CA . GLN A 1 347 ? -2.366 11.886 -2.210 1.00 86.69 347 GLN A CA 1
ATOM 2615 C C . GLN A 1 347 ? -2.311 12.538 -0.825 1.00 86.69 347 GLN A C 1
ATOM 2617 O O . GLN A 1 347 ? -1.209 12.738 -0.308 1.00 86.69 347 GLN A O 1
ATOM 2622 N N . GLY A 1 348 ? -3.472 12.801 -0.220 1.00 86.69 348 GLY A N 1
ATOM 2623 C CA . GLY A 1 348 ? -3.635 13.470 1.072 1.00 86.69 348 GLY A CA 1
ATOM 2624 C C . GLY A 1 348 ? -3.562 12.563 2.302 1.00 86.69 348 GLY A C 1
ATOM 2625 O O . GLY A 1 348 ? -3.682 13.061 3.415 1.00 86.69 348 GLY A O 1
ATOM 2626 N N . LEU A 1 349 ? -3.356 11.254 2.129 1.00 88.94 349 LEU A N 1
ATOM 2627 C CA . LEU A 1 349 ? -3.341 10.289 3.231 1.00 88.94 349 LEU A CA 1
ATOM 2628 C C . LEU A 1 349 ? -2.350 10.671 4.353 1.00 88.94 349 LEU A C 1
ATOM 2630 O O . LEU A 1 349 ? -1.138 10.750 4.127 1.00 88.94 349 LEU A O 1
ATOM 2634 N N . ALA A 1 350 ? -2.853 10.886 5.565 1.00 90.06 350 ALA A N 1
ATOM 2635 C CA . ALA A 1 350 ? -2.032 11.246 6.715 1.00 90.06 350 ALA A CA 1
ATOM 2636 C C . ALA A 1 350 ? -1.326 10.024 7.327 1.00 90.06 350 ALA A C 1
ATOM 2638 O O . ALA A 1 350 ? -1.802 8.891 7.231 1.00 90.06 350 ALA A O 1
ATOM 2639 N N . VAL A 1 351 ? -0.190 10.263 7.986 1.00 91.31 351 VAL A N 1
ATOM 2640 C CA . VAL A 1 351 ? 0.430 9.261 8.867 1.00 91.31 351 VAL A CA 1
ATOM 2641 C C . VAL A 1 351 ? -0.576 8.898 9.967 1.00 91.31 351 VAL A C 1
ATOM 2643 O O . VAL A 1 351 ? -1.211 9.781 10.533 1.00 91.31 351 VAL A O 1
ATOM 2646 N N . GLY A 1 352 ? -0.753 7.602 10.216 1.00 88.25 352 GLY A N 1
ATOM 2647 C CA . GLY A 1 352 ? -1.790 7.041 11.084 1.00 88.25 352 GLY A CA 1
ATOM 2648 C C . GLY A 1 352 ? -3.047 6.564 10.365 1.00 88.25 352 GLY A C 1
ATOM 2649 O O . GLY A 1 352 ? -3.868 5.894 10.981 1.00 88.25 352 GLY A O 1
ATOM 2650 N N . ALA A 1 353 ? -3.201 6.827 9.066 1.00 89.75 353 ALA A N 1
ATOM 2651 C CA . ALA A 1 353 ? -4.331 6.285 8.321 1.00 89.75 353 ALA A CA 1
ATOM 2652 C C . ALA A 1 353 ? -4.236 4.757 8.185 1.00 89.75 353 ALA A C 1
ATOM 2654 O O . ALA A 1 353 ? -3.169 4.221 7.872 1.00 89.75 353 ALA A O 1
ATOM 2655 N N . HIS A 1 354 ? -5.363 4.070 8.371 1.00 89.75 354 HIS A N 1
ATOM 2656 C CA . HIS A 1 354 ? -5.483 2.630 8.151 1.00 89.75 354 HIS A CA 1
ATOM 2657 C C . HIS A 1 354 ? -5.773 2.335 6.678 1.00 89.75 354 HIS A C 1
ATOM 2659 O O . HIS A 1 354 ? -6.493 3.079 6.008 1.00 89.75 354 HIS A O 1
ATOM 2665 N N . LEU A 1 355 ? -5.214 1.238 6.182 1.00 91.31 355 LEU A N 1
ATOM 2666 C CA . LEU A 1 355 ? -5.397 0.737 4.830 1.00 91.31 355 LEU A CA 1
ATOM 2667 C C . LEU A 1 355 ? -5.548 -0.779 4.881 1.00 91.31 355 LEU A C 1
ATOM 2669 O O . LEU A 1 355 ? -4.741 -1.463 5.513 1.00 91.31 355 LEU A O 1
ATOM 2673 N N . HIS A 1 356 ? -6.527 -1.297 4.152 1.00 90.19 356 HIS A N 1
ATOM 2674 C CA . HIS A 1 356 ? -6.661 -2.724 3.901 1.00 90.19 356 HIS A CA 1
ATOM 2675 C C . HIS A 1 356 ? -6.397 -2.988 2.422 1.00 90.19 356 HIS A C 1
ATOM 2677 O O . HIS A 1 356 ? -7.083 -2.441 1.558 1.00 90.19 356 HIS A O 1
ATOM 2683 N N . ALA A 1 357 ? -5.375 -3.790 2.126 1.00 89.75 357 ALA A N 1
ATOM 2684 C CA . ALA A 1 357 ? -4.946 -4.088 0.764 1.00 89.75 357 ALA A CA 1
ATOM 2685 C C . ALA A 1 357 ? -4.995 -5.594 0.479 1.00 89.75 357 ALA A C 1
ATOM 2687 O O . ALA A 1 357 ? -4.313 -6.370 1.144 1.00 89.75 357 ALA A O 1
ATOM 2688 N N . ALA A 1 358 ? -5.721 -6.006 -0.560 1.00 90.00 358 ALA A N 1
ATOM 2689 C CA . ALA A 1 358 ? -5.609 -7.345 -1.130 1.00 90.00 358 ALA A CA 1
ATOM 2690 C C . ALA A 1 358 ? -4.405 -7.389 -2.084 1.00 90.00 358 ALA A C 1
ATOM 2692 O O . ALA A 1 358 ? -4.398 -6.771 -3.154 1.00 90.00 358 ALA A O 1
ATOM 2693 N N . LEU A 1 359 ? -3.358 -8.096 -1.670 1.00 88.44 359 LEU A N 1
ATOM 2694 C CA . LEU A 1 359 ? -2.099 -8.209 -2.389 1.00 88.44 359 LEU A CA 1
ATOM 2695 C C . LEU A 1 359 ? -2.230 -9.135 -3.615 1.00 88.44 359 LEU A C 1
ATOM 2697 O O . LEU A 1 359 ? -3.085 -10.024 -3.652 1.00 88.44 359 LEU A O 1
ATOM 2701 N N . PRO A 1 360 ? -1.367 -8.970 -4.639 1.00 82.31 360 PRO A N 1
ATOM 2702 C CA . PRO A 1 360 ? -1.409 -9.793 -5.852 1.00 82.31 360 PRO A CA 1
ATOM 2703 C C . PRO A 1 360 ? -1.164 -11.295 -5.639 1.00 82.31 360 PRO A C 1
ATOM 2705 O O . PRO A 1 360 ? -1.504 -12.089 -6.510 1.00 82.31 360 PRO A O 1
ATOM 2708 N N . ASP A 1 361 ? -0.557 -11.687 -4.519 1.00 81.56 361 ASP A N 1
ATOM 2709 C CA . ASP A 1 361 ? -0.320 -13.085 -4.139 1.00 81.56 361 ASP A CA 1
ATOM 2710 C C . ASP A 1 361 ? -1.537 -13.751 -3.468 1.00 81.56 361 ASP A C 1
ATOM 2712 O O . ASP A 1 361 ? -1.481 -14.933 -3.133 1.00 81.56 361 ASP A O 1
ATOM 2716 N N . GLY A 1 362 ? -2.639 -13.011 -3.301 1.00 82.38 362 GLY A N 1
ATOM 2717 C CA . GLY A 1 362 ? -3.863 -13.462 -2.643 1.00 82.38 362 GLY A CA 1
ATOM 2718 C C . GLY A 1 362 ? -3.885 -13.222 -1.132 1.00 82.38 362 GLY A C 1
ATOM 2719 O O . GLY A 1 362 ? -4.914 -13.467 -0.508 1.00 82.38 362 GLY A O 1
ATOM 2720 N N . ALA A 1 363 ? -2.794 -12.729 -0.538 1.00 87.00 363 ALA A N 1
ATOM 2721 C CA . ALA A 1 363 ? -2.780 -12.339 0.866 1.00 87.00 363 ALA A CA 1
ATOM 2722 C C . ALA A 1 363 ? -3.473 -10.984 1.073 1.00 87.00 363 ALA A C 1
ATOM 2724 O O . ALA A 1 363 ? -3.536 -10.151 0.170 1.00 87.00 363 ALA A O 1
ATOM 2725 N N . THR A 1 364 ? -3.957 -10.727 2.284 1.00 88.00 364 THR A N 1
ATOM 2726 C CA . THR A 1 364 ? -4.412 -9.397 2.701 1.00 88.00 364 THR A CA 1
ATOM 2727 C C . THR A 1 364 ? -3.365 -8.742 3.592 1.00 88.00 364 THR A C 1
ATOM 2729 O O . THR A 1 364 ? -2.653 -9.402 4.351 1.00 88.00 364 THR A O 1
ATOM 2732 N N . PHE A 1 365 ? -3.247 -7.423 3.485 1.00 88.94 365 PHE A N 1
ATOM 2733 C CA . PHE A 1 365 ? -2.392 -6.613 4.335 1.00 88.94 365 PHE A CA 1
ATOM 2734 C C . PHE A 1 365 ? -3.211 -5.497 4.974 1.00 88.94 365 PHE A C 1
ATOM 2736 O O . PHE A 1 365 ? -3.543 -4.504 4.328 1.00 88.94 365 PHE A O 1
ATOM 2743 N N . ASP A 1 366 ? -3.498 -5.674 6.260 1.00 89.50 366 ASP A N 1
ATOM 2744 C CA . ASP A 1 366 ? -4.009 -4.635 7.150 1.00 89.50 366 ASP A CA 1
ATOM 2745 C C . ASP A 1 366 ? -2.841 -3.810 7.684 1.00 89.50 366 ASP A C 1
ATOM 2747 O O . ASP A 1 366 ? -2.023 -4.306 8.463 1.00 89.50 366 ASP A O 1
ATOM 2751 N N . GLY A 1 367 ? -2.729 -2.564 7.237 1.00 90.94 367 GLY A N 1
ATOM 2752 C CA . GLY A 1 367 ? -1.603 -1.697 7.552 1.00 90.94 367 GLY A CA 1
ATOM 2753 C C . GLY A 1 367 ? -2.024 -0.314 8.013 1.00 90.94 367 GLY A C 1
ATOM 2754 O O . GLY A 1 367 ? -3.029 0.226 7.568 1.00 90.94 367 GLY A O 1
ATOM 2755 N N . VAL A 1 368 ? -1.197 0.291 8.855 1.00 92.50 368 VAL A N 1
ATOM 2756 C CA . VAL A 1 368 ? -1.254 1.712 9.196 1.00 92.50 368 VAL A CA 1
ATOM 2757 C C . VAL A 1 368 ? -0.112 2.422 8.487 1.00 92.50 368 VAL A C 1
ATOM 2759 O O . VAL A 1 368 ? 1.021 1.933 8.480 1.00 92.50 368 VAL A O 1
ATOM 2762 N N . LEU A 1 369 ? -0.389 3.577 7.885 1.00 94.19 369 LEU A N 1
ATOM 2763 C CA . LEU A 1 369 ? 0.641 4.426 7.300 1.00 94.19 369 LEU A CA 1
ATOM 2764 C C . LEU A 1 369 ? 1.533 4.986 8.408 1.00 94.19 369 LEU A C 1
ATOM 2766 O O . LEU A 1 369 ? 1.114 5.872 9.144 1.00 94.19 369 LEU A O 1
ATOM 2770 N N . VAL A 1 370 ? 2.771 4.511 8.509 1.00 94.69 370 VAL A N 1
ATOM 2771 C CA . VAL A 1 370 ? 3.717 4.973 9.539 1.00 94.69 370 VAL A CA 1
ATOM 2772 C C . VAL A 1 370 ? 4.648 6.064 9.037 1.00 94.69 370 VAL A C 1
ATOM 2774 O O . VAL A 1 370 ? 5.135 6.880 9.813 1.00 94.69 370 VAL A O 1
ATOM 2777 N N . TRP A 1 371 ? 4.894 6.110 7.730 1.00 94.81 371 TRP A N 1
ATOM 2778 C CA . TRP A 1 371 ? 5.752 7.129 7.146 1.00 94.81 371 TRP A CA 1
ATOM 2779 C C . TRP A 1 371 ? 5.475 7.314 5.656 1.00 94.81 371 TRP A C 1
ATOM 2781 O O . TRP A 1 371 ? 5.094 6.378 4.950 1.00 94.81 371 TRP A O 1
ATOM 2791 N N . ARG A 1 372 ? 5.700 8.532 5.162 1.00 93.56 372 ARG A N 1
ATOM 2792 C CA . ARG A 1 372 ? 5.654 8.867 3.736 1.00 93.56 372 ARG A CA 1
ATOM 2793 C C . ARG A 1 372 ? 7.022 9.333 3.291 1.00 93.56 372 ARG A C 1
ATOM 2795 O O . ARG A 1 372 ? 7.684 10.102 3.985 1.00 93.56 372 ARG A O 1
ATOM 2802 N N . SER A 1 373 ? 7.415 8.903 2.104 1.00 91.81 373 SER A N 1
ATOM 2803 C CA . SER A 1 373 ? 8.667 9.347 1.519 1.00 91.81 373 SER A CA 1
ATOM 2804 C C . SER A 1 373 ? 8.661 10.849 1.187 1.00 91.81 373 SER A C 1
ATOM 2806 O O . SER A 1 373 ? 7.590 11.423 0.979 1.00 91.81 373 SER A O 1
ATOM 2808 N N . PRO A 1 374 ? 9.832 11.516 1.103 1.00 88.44 374 PRO A N 1
ATOM 2809 C CA . PRO A 1 374 ? 9.912 12.969 0.920 1.00 88.44 374 PRO A CA 1
ATOM 2810 C C . PRO A 1 374 ? 9.209 13.511 -0.329 1.00 88.44 374 PRO A C 1
ATOM 2812 O O . PRO A 1 374 ? 8.770 14.657 -0.331 1.00 88.44 374 PRO A O 1
ATOM 2815 N N . ARG A 1 375 ? 9.104 12.716 -1.404 1.00 88.56 375 ARG A N 1
ATOM 2816 C CA . ARG A 1 375 ? 8.361 13.094 -2.623 1.00 88.56 375 ARG A CA 1
ATOM 2817 C C . ARG A 1 375 ? 6.976 12.447 -2.702 1.00 88.56 375 ARG A C 1
ATOM 2819 O O . ARG A 1 375 ? 6.347 12.477 -3.762 1.00 88.56 375 ARG A O 1
ATOM 2826 N N . ALA A 1 376 ? 6.516 11.871 -1.592 1.00 88.19 376 ALA A N 1
ATOM 2827 C CA . ALA A 1 376 ? 5.215 11.242 -1.414 1.00 88.19 376 ALA A CA 1
ATOM 2828 C C . ALA A 1 376 ? 4.882 10.153 -2.454 1.00 88.19 376 ALA A C 1
ATOM 2830 O O . ALA A 1 376 ? 3.713 9.900 -2.726 1.00 88.19 376 ALA A O 1
ATOM 2831 N N . GLN A 1 377 ? 5.889 9.500 -3.048 1.00 88.81 377 GLN A N 1
ATOM 2832 C CA . GLN A 1 377 ? 5.673 8.422 -4.024 1.00 88.81 377 GLN A CA 1
ATOM 2833 C C . GLN A 1 377 ? 5.653 7.026 -3.402 1.00 88.81 377 GLN A C 1
ATOM 2835 O O . GLN A 1 377 ? 5.211 6.081 -4.054 1.00 88.81 377 GLN A O 1
ATOM 2840 N N . MET A 1 378 ? 6.144 6.881 -2.172 1.00 92.00 378 MET A N 1
ATOM 2841 C CA . MET A 1 378 ? 6.144 5.630 -1.427 1.00 92.00 378 MET A CA 1
ATOM 2842 C C . MET A 1 378 ? 5.482 5.832 -0.064 1.00 92.00 378 MET A C 1
ATOM 2844 O O . MET A 1 378 ? 5.736 6.806 0.648 1.00 92.00 378 MET A O 1
ATOM 2848 N N . LEU A 1 379 ? 4.651 4.864 0.291 1.00 93.44 379 LEU A N 1
ATOM 2849 C CA . LEU A 1 379 ? 3.975 4.726 1.569 1.00 93.44 379 LEU A CA 1
ATOM 2850 C C . LEU A 1 379 ? 4.671 3.604 2.340 1.00 93.44 379 LEU A C 1
ATOM 2852 O O . LEU A 1 379 ? 4.832 2.508 1.802 1.00 93.44 379 LEU A O 1
ATOM 2856 N N . LEU A 1 380 ? 5.099 3.865 3.571 1.00 94.56 380 LEU A N 1
ATOM 2857 C CA . LEU A 1 380 ? 5.572 2.827 4.480 1.00 94.56 380 LEU A CA 1
ATOM 2858 C C . LEU A 1 380 ? 4.429 2.450 5.414 1.00 94.56 380 LEU A C 1
ATOM 2860 O O . LEU A 1 380 ? 3.935 3.288 6.168 1.00 94.56 380 LEU A O 1
ATOM 2864 N N . LEU A 1 381 ? 4.017 1.193 5.343 1.00 94.62 381 LEU A N 1
ATOM 2865 C CA . LEU A 1 381 ? 2.926 0.637 6.125 1.00 94.62 381 LEU A CA 1
ATOM 2866 C C . LEU A 1 381 ? 3.486 -0.305 7.187 1.00 94.62 381 LEU A C 1
ATOM 2868 O O . LEU A 1 381 ? 4.391 -1.083 6.888 1.00 94.62 381 LEU A O 1
ATOM 2872 N N . ALA A 1 382 ? 2.922 -0.274 8.390 1.00 94.00 382 ALA A N 1
ATOM 2873 C CA . ALA A 1 382 ? 3.176 -1.264 9.430 1.00 94.00 382 ALA A CA 1
ATOM 2874 C C . ALA A 1 382 ? 1.869 -1.956 9.807 1.00 94.00 382 ALA A C 1
ATOM 2876 O O . ALA A 1 382 ? 0.841 -1.304 9.980 1.00 94.00 382 ALA A O 1
ATOM 2877 N N . ASN A 1 383 ? 1.901 -3.276 9.927 1.00 92.31 383 ASN A N 1
ATOM 2878 C CA . ASN A 1 383 ? 0.762 -4.043 10.393 1.00 92.31 383 ASN A CA 1
ATOM 2879 C C . ASN A 1 383 ? 0.703 -3.974 11.930 1.00 92.31 383 ASN A C 1
ATOM 2881 O O . ASN A 1 383 ? 1.653 -4.422 12.578 1.00 92.31 383 ASN A O 1
ATOM 2885 N N . PRO A 1 384 ? -0.385 -3.456 12.525 1.00 87.81 384 PRO A N 1
ATOM 2886 C CA . PRO A 1 384 ? -0.495 -3.303 13.975 1.00 87.81 384 PRO A CA 1
ATOM 2887 C C . PRO A 1 384 ? -0.510 -4.639 14.731 1.00 87.81 384 PRO A C 1
ATOM 2889 O O . PRO A 1 384 ? 0.041 -4.738 15.827 1.00 87.81 384 PRO A O 1
ATOM 2892 N N . ARG A 1 385 ? -1.053 -5.692 14.107 1.00 87.69 385 ARG A N 1
ATOM 2893 C CA . ARG A 1 385 ? -1.191 -7.029 14.698 1.00 87.69 385 ARG A CA 1
ATOM 2894 C C . ARG A 1 385 ? 0.120 -7.813 14.671 1.00 87.69 385 ARG A C 1
ATOM 2896 O O . ARG A 1 385 ? 0.438 -8.511 15.626 1.00 87.69 385 ARG A O 1
ATOM 2903 N N . SER A 1 386 ? 0.867 -7.751 13.567 1.00 87.12 386 SER A N 1
ATOM 2904 C CA . SER A 1 386 ? 2.078 -8.569 13.367 1.00 87.12 386 SER A CA 1
ATOM 2905 C C . SER A 1 386 ? 3.395 -7.806 13.517 1.00 87.12 386 SER A C 1
ATOM 2907 O O . SER A 1 386 ? 4.450 -8.431 13.604 1.00 87.12 386 SER A O 1
ATOM 2909 N N . GLY A 1 387 ? 3.365 -6.471 13.499 1.00 86.25 387 GLY A N 1
ATOM 2910 C CA . GLY A 1 387 ? 4.556 -5.619 13.434 1.00 86.25 387 GLY A CA 1
ATOM 2911 C C . GLY A 1 387 ? 5.277 -5.650 12.079 1.00 86.25 387 GLY A C 1
ATOM 2912 O O . GLY A 1 387 ? 6.313 -5.005 11.913 1.00 86.25 387 GLY A O 1
ATOM 2913 N N . ALA A 1 388 ? 4.758 -6.389 11.091 1.00 89.94 388 ALA A N 1
ATOM 2914 C CA . ALA A 1 388 ? 5.364 -6.485 9.769 1.00 89.94 388 ALA A CA 1
ATOM 2915 C C . ALA A 1 388 ? 5.270 -5.147 9.023 1.00 89.94 388 ALA A C 1
ATOM 2917 O O . ALA A 1 388 ? 4.197 -4.551 8.934 1.00 89.94 388 ALA A O 1
ATOM 2918 N N . CYS A 1 389 ? 6.382 -4.696 8.445 1.00 92.19 389 CYS A N 1
ATOM 2919 C CA . CYS A 1 389 ? 6.428 -3.482 7.632 1.00 92.19 389 CYS A CA 1
ATOM 2920 C C . CYS A 1 389 ? 6.412 -3.813 6.134 1.00 92.19 389 CYS A C 1
ATOM 2922 O O . CYS A 1 389 ? 6.934 -4.846 5.717 1.00 92.19 389 CYS A O 1
ATOM 2924 N N . MET A 1 390 ? 5.857 -2.920 5.317 1.00 92.44 390 MET A N 1
ATOM 2925 C CA . MET A 1 390 ? 5.838 -3.024 3.857 1.00 92.44 390 MET A CA 1
ATOM 2926 C C . MET A 1 390 ? 5.909 -1.636 3.218 1.00 92.44 390 MET A C 1
ATOM 2928 O O . MET A 1 390 ? 5.224 -0.711 3.645 1.00 92.44 390 MET A O 1
ATOM 2932 N N . ALA A 1 391 ? 6.698 -1.495 2.154 1.00 92.50 391 ALA A N 1
ATOM 2933 C CA . ALA A 1 391 ? 6.668 -0.308 1.308 1.00 92.50 391 ALA A CA 1
ATOM 2934 C C . ALA A 1 391 ? 5.683 -0.502 0.148 1.00 92.50 391 ALA A C 1
ATOM 2936 O O . ALA A 1 391 ? 5.673 -1.542 -0.505 1.00 92.50 391 ALA A O 1
ATOM 2937 N N . MET A 1 392 ? 4.892 0.515 -0.168 1.00 92.38 392 MET A N 1
ATOM 2938 C CA . MET A 1 392 ? 3.941 0.502 -1.276 1.00 92.38 392 MET A CA 1
ATOM 2939 C C . MET A 1 392 ? 4.114 1.763 -2.117 1.00 92.38 392 MET A C 1
ATOM 2941 O O . MET A 1 392 ? 4.117 2.871 -1.588 1.00 92.38 392 MET A O 1
ATOM 2945 N N . SER A 1 393 ? 4.269 1.619 -3.432 1.00 91.00 393 SER A N 1
ATOM 2946 C CA . SER A 1 393 ? 4.275 2.781 -4.329 1.00 91.00 393 SER A CA 1
ATOM 2947 C C . SER A 1 393 ? 2.874 3.377 -4.458 1.00 91.00 393 SER A C 1
ATOM 2949 O O . SER A 1 393 ? 1.891 2.640 -4.514 1.00 91.00 393 SER A O 1
ATOM 2951 N N . LEU A 1 394 ? 2.775 4.701 -4.582 1.00 90.31 394 LEU A N 1
ATOM 2952 C CA . LEU A 1 394 ? 1.492 5.393 -4.731 1.00 90.31 394 LEU A CA 1
ATOM 2953 C C . LEU A 1 394 ? 0.734 4.939 -5.991 1.00 90.31 394 LEU A C 1
ATOM 2955 O O . LEU A 1 394 ? -0.491 4.864 -5.987 1.00 90.31 394 LEU A O 1
ATOM 2959 N N . ARG A 1 395 ? 1.461 4.562 -7.052 1.00 88.44 395 ARG A N 1
ATOM 2960 C CA . ARG A 1 395 ? 0.872 3.974 -8.266 1.00 88.44 395 ARG A CA 1
ATOM 2961 C C . ARG A 1 395 ? 0.283 2.588 -8.014 1.00 88.44 395 ARG A C 1
ATOM 2963 O O . ARG A 1 395 ? -0.811 2.317 -8.487 1.00 88.44 395 ARG A O 1
ATOM 2970 N N . ALA A 1 396 ? 0.966 1.738 -7.245 1.00 88.69 396 ALA A N 1
ATOM 2971 C CA . ALA A 1 396 ? 0.416 0.438 -6.861 1.00 88.69 396 ALA A CA 1
ATOM 2972 C C . ALA A 1 396 ? -0.826 0.598 -5.972 1.00 88.69 396 ALA A C 1
ATOM 2974 O O . ALA A 1 396 ? -1.812 -0.100 -6.178 1.00 88.69 396 ALA A O 1
ATOM 2975 N N . ALA A 1 397 ? -0.811 1.554 -5.037 1.00 90.00 397 ALA A N 1
ATOM 2976 C CA . ALA A 1 397 ? -1.985 1.881 -4.230 1.00 90.00 397 ALA A CA 1
ATOM 2977 C C . ALA A 1 397 ? -3.167 2.338 -5.107 1.00 90.00 397 ALA A C 1
ATOM 2979 O O . ALA A 1 397 ? -4.285 1.867 -4.925 1.00 90.00 397 ALA A O 1
ATOM 2980 N N . ALA A 1 398 ? -2.919 3.199 -6.099 1.00 89.38 398 ALA A N 1
ATOM 2981 C CA . ALA A 1 398 ? -3.946 3.659 -7.032 1.00 89.38 398 ALA A CA 1
ATOM 2982 C C . ALA A 1 398 ? -4.495 2.532 -7.927 1.00 89.38 398 ALA A C 1
ATOM 2984 O O . ALA A 1 398 ? -5.694 2.487 -8.181 1.00 89.38 398 ALA A O 1
ATOM 2985 N N . GLU A 1 399 ? -3.650 1.600 -8.374 1.00 87.56 399 GLU A N 1
ATOM 2986 C CA . GLU A 1 399 ? -4.080 0.412 -9.127 1.00 87.56 399 GLU A CA 1
ATOM 2987 C C . GLU A 1 399 ? -4.962 -0.520 -8.275 1.00 87.56 399 GLU A C 1
ATOM 2989 O O . GLU A 1 399 ? -6.012 -0.985 -8.728 1.00 87.56 399 GLU A O 1
ATOM 2994 N N . LEU A 1 400 ? -4.578 -0.762 -7.016 1.00 88.31 400 LEU A N 1
ATOM 2995 C CA . LEU A 1 400 ? -5.396 -1.546 -6.091 1.00 88.31 400 LEU A CA 1
ATOM 2996 C C . LEU A 1 400 ? -6.724 -0.845 -5.776 1.00 88.31 400 LEU A C 1
ATOM 2998 O O . LEU A 1 400 ? -7.766 -1.492 -5.799 1.00 88.31 400 LEU A O 1
ATOM 3002 N N . ALA A 1 401 ? -6.718 0.472 -5.563 1.00 88.69 401 ALA A N 1
ATOM 3003 C CA . ALA A 1 401 ? -7.941 1.244 -5.349 1.00 88.69 401 ALA A CA 1
ATOM 3004 C C . ALA A 1 401 ? -8.873 1.188 -6.569 1.00 88.69 401 ALA A C 1
ATOM 3006 O O . ALA A 1 401 ? -10.064 0.923 -6.427 1.00 88.69 401 ALA A O 1
ATOM 3007 N N . ALA A 1 402 ? -8.330 1.349 -7.780 1.00 85.94 402 ALA A N 1
ATOM 3008 C CA . ALA A 1 402 ? -9.106 1.285 -9.019 1.00 85.94 402 ALA A CA 1
ATOM 3009 C C . ALA A 1 402 ? -9.740 -0.096 -9.264 1.00 85.94 402 ALA A C 1
ATOM 3011 O O . ALA A 1 402 ? -10.751 -0.195 -9.953 1.00 85.94 402 ALA A O 1
ATOM 3012 N N . SER A 1 403 ? -9.158 -1.157 -8.697 1.00 84.94 403 SER A N 1
ATOM 3013 C CA . SER A 1 403 ? -9.684 -2.524 -8.770 1.00 84.94 403 SER A CA 1
ATOM 3014 C C . SER A 1 403 ? -10.530 -2.935 -7.558 1.00 84.94 403 SER A C 1
ATOM 3016 O O . SER A 1 403 ? -10.910 -4.101 -7.466 1.00 84.94 403 SER A O 1
ATOM 3018 N N . GLY A 1 404 ? -10.824 -2.014 -6.629 1.00 85.19 404 GLY A N 1
ATOM 3019 C CA . GLY A 1 404 ? -11.585 -2.300 -5.405 1.00 85.19 404 GLY A CA 1
ATOM 3020 C C . GLY A 1 404 ? -10.839 -3.180 -4.394 1.00 85.19 404 GLY A C 1
ATOM 3021 O O . GLY A 1 404 ? -11.447 -3.740 -3.490 1.00 85.19 404 GLY A O 1
ATOM 3022 N N . LYS A 1 405 ? -9.519 -3.325 -4.550 1.00 87.44 405 LYS A N 1
ATOM 3023 C CA . LYS A 1 405 ? -8.636 -4.149 -3.709 1.00 87.44 405 LYS A CA 1
ATOM 3024 C C . LYS A 1 405 ? -7.927 -3.356 -2.613 1.00 87.44 405 LYS A C 1
ATOM 3026 O O . LYS A 1 405 ? -7.131 -3.928 -1.874 1.00 87.44 405 LYS A O 1
ATOM 3031 N N . LEU A 1 406 ? -8.166 -2.049 -2.539 1.00 88.50 406 LEU A N 1
ATOM 3032 C CA . LEU A 1 406 ? -7.679 -1.182 -1.474 1.00 88.50 406 LEU A CA 1
ATOM 3033 C C . LEU A 1 406 ? -8.861 -0.422 -0.885 1.00 88.50 406 LEU A C 1
ATOM 3035 O O . LEU A 1 406 ? -9.533 0.309 -1.611 1.00 88.50 406 LEU A O 1
ATOM 3039 N N . THR A 1 407 ? -9.066 -0.549 0.420 1.00 87.12 407 THR A N 1
ATOM 3040 C CA . THR A 1 407 ? -10.017 0.275 1.171 1.00 87.12 407 THR A CA 1
ATOM 3041 C C . THR A 1 407 ? -9.259 1.139 2.173 1.00 87.12 407 THR A C 1
ATOM 3043 O O . THR A 1 407 ? -8.303 0.688 2.812 1.00 87.12 407 THR A O 1
ATOM 3046 N N . LEU A 1 408 ? -9.654 2.408 2.266 1.00 86.25 408 LEU A N 1
ATOM 3047 C CA . LEU A 1 408 ? -9.073 3.380 3.188 1.00 86.25 408 LEU A CA 1
ATOM 3048 C C . LEU A 1 408 ? -9.931 3.468 4.446 1.00 86.25 408 LEU A C 1
ATOM 3050 O O . LEU A 1 408 ? -11.156 3.488 4.365 1.00 86.25 408 LEU A O 1
ATOM 3054 N N . GLY A 1 409 ? -9.273 3.553 5.598 1.00 78.25 409 GLY A N 1
ATOM 3055 C CA . GLY A 1 409 ? -9.940 3.533 6.891 1.00 78.25 409 GLY A CA 1
ATOM 3056 C C . GLY A 1 409 ? -10.497 2.156 7.252 1.00 78.25 409 GLY A C 1
ATOM 3057 O O . GLY A 1 409 ? -10.295 1.156 6.561 1.00 78.25 409 GLY A O 1
ATOM 3058 N N . ARG A 1 410 ? -11.191 2.116 8.384 1.00 70.38 410 ARG A N 1
ATOM 3059 C CA . ARG A 1 410 ? -11.960 0.966 8.850 1.00 70.38 410 ARG A CA 1
ATOM 3060 C C . ARG A 1 410 ? -13.329 1.497 9.254 1.00 70.38 410 ARG A C 1
ATOM 3062 O O . ARG A 1 410 ? -13.384 2.471 9.998 1.00 70.38 410 ARG A O 1
ATOM 3069 N N . ALA A 1 411 ? -14.392 0.857 8.772 1.00 65.81 411 ALA A N 1
ATOM 3070 C CA . ALA A 1 411 ? -15.752 1.208 9.169 1.00 65.81 411 ALA A CA 1
ATOM 3071 C C . ALA A 1 411 ? -15.908 1.110 10.697 1.00 65.81 411 ALA A C 1
ATOM 3073 O O . ALA A 1 411 ? -15.298 0.235 11.333 1.00 65.81 411 ALA A O 1
ATOM 3074 N N . THR A 1 412 ? -16.701 1.992 11.296 1.00 67.50 412 THR A N 1
ATOM 3075 C CA . THR A 1 412 ? -16.996 1.947 12.740 1.00 67.50 412 THR A CA 1
ATOM 3076 C C . THR A 1 412 ? -17.824 0.704 13.087 1.00 67.50 412 THR A C 1
ATOM 3078 O O . THR A 1 412 ? -18.339 0.007 12.205 1.00 67.50 412 THR A O 1
ATOM 3081 N N . LEU A 1 413 ? -17.940 0.360 14.378 1.00 69.31 413 LEU A N 1
ATOM 3082 C CA . LEU A 1 413 ? -18.850 -0.724 14.769 1.00 69.31 413 LEU A CA 1
ATOM 3083 C C . LEU A 1 413 ? -20.300 -0.372 14.428 1.00 69.31 413 LEU A C 1
ATOM 3085 O O . LEU A 1 413 ? -21.043 -1.252 13.994 1.00 69.31 413 LEU A O 1
ATOM 3089 N N . ALA A 1 414 ? -20.681 0.898 14.571 1.00 63.94 414 ALA A N 1
ATOM 3090 C CA . ALA A 1 414 ? -22.005 1.391 14.215 1.00 63.94 414 ALA A CA 1
ATOM 3091 C C . ALA A 1 414 ? -22.306 1.210 12.716 1.00 63.94 414 ALA A C 1
ATOM 3093 O O . ALA A 1 414 ? -23.339 0.638 12.369 1.00 63.94 414 ALA A O 1
ATOM 3094 N N . GLU A 1 415 ? -21.379 1.597 11.834 1.00 67.12 415 GLU A N 1
ATOM 3095 C CA . GLU A 1 415 ? -21.517 1.423 10.379 1.00 67.12 415 GLU A CA 1
ATOM 3096 C C . GLU A 1 415 ? -21.661 -0.055 9.996 1.00 67.12 415 GLU A C 1
ATOM 3098 O O . GLU A 1 415 ? -22.600 -0.424 9.291 1.00 67.12 415 GLU A O 1
ATOM 3103 N N . ARG A 1 416 ? -20.806 -0.934 10.540 1.00 68.38 416 ARG A N 1
ATOM 3104 C CA . ARG A 1 416 ? -20.907 -2.387 10.304 1.00 68.38 416 ARG A CA 1
ATOM 3105 C C . ARG A 1 416 ? -22.214 -2.983 10.826 1.00 68.38 416 ARG A C 1
ATOM 3107 O O . ARG A 1 416 ? -22.753 -3.913 10.226 1.00 68.38 416 ARG A O 1
ATOM 3114 N N . THR A 1 417 ? -22.710 -2.488 11.959 1.00 64.94 417 THR A N 1
ATOM 3115 C CA . THR A 1 417 ? -23.983 -2.938 12.540 1.00 64.94 417 THR A CA 1
ATOM 3116 C C . THR A 1 417 ? -25.141 -2.535 11.630 1.00 64.94 417 THR A C 1
ATOM 3118 O O . THR A 1 417 ? -25.966 -3.382 11.294 1.00 64.94 417 THR A O 1
ATOM 3121 N N . ALA A 1 418 ? -25.160 -1.286 11.154 1.00 66.00 418 ALA A N 1
ATOM 3122 C CA . ALA A 1 418 ? -26.165 -0.796 10.215 1.00 66.00 418 ALA A CA 1
ATOM 3123 C C . ALA A 1 418 ? -26.157 -1.590 8.897 1.00 66.00 418 ALA A C 1
ATOM 3125 O O . ALA A 1 418 ? -27.209 -2.046 8.451 1.00 66.00 418 ALA A O 1
ATOM 3126 N N . GLU A 1 419 ? -24.980 -1.846 8.316 1.00 70.06 419 GLU A N 1
ATOM 3127 C CA . GLU A 1 419 ? -24.840 -2.673 7.108 1.00 70.06 419 GLU A CA 1
ATOM 3128 C C . GLU A 1 419 ? -25.392 -4.093 7.304 1.00 70.06 419 GLU A C 1
ATOM 3130 O O . GLU A 1 419 ? -26.095 -4.613 6.438 1.00 70.06 419 GLU A O 1
ATOM 3135 N N . ARG A 1 420 ? -25.121 -4.728 8.451 1.00 67.00 420 ARG A N 1
ATOM 3136 C CA . ARG A 1 420 ? -25.617 -6.082 8.756 1.00 67.00 420 ARG A CA 1
ATOM 3137 C C . ARG A 1 420 ? -27.125 -6.129 8.972 1.00 67.00 420 ARG A C 1
ATOM 3139 O O . ARG A 1 420 ? -27.758 -7.108 8.575 1.00 67.00 420 ARG A O 1
ATOM 3146 N N . VAL A 1 421 ? -27.695 -5.106 9.604 1.00 65.00 421 VAL A N 1
ATOM 3147 C CA . VAL A 1 421 ? -29.148 -4.989 9.789 1.00 65.00 421 VAL A CA 1
ATOM 3148 C C . VAL A 1 421 ? -29.830 -4.809 8.430 1.00 65.00 421 VAL A C 1
ATOM 3150 O O . VAL A 1 421 ? -30.721 -5.588 8.100 1.00 65.00 421 VAL A O 1
ATOM 3153 N N . LEU A 1 422 ? -29.328 -3.905 7.582 1.00 67.06 422 LEU A N 1
ATOM 3154 C CA . LEU A 1 422 ? -29.832 -3.700 6.217 1.00 67.06 422 LEU A CA 1
ATOM 3155 C C . LEU A 1 422 ? -29.675 -4.949 5.328 1.00 67.06 422 LEU A C 1
ATOM 3157 O O . LEU A 1 422 ? -30.554 -5.265 4.523 1.00 67.06 422 LEU A O 1
ATOM 3161 N N . ALA A 1 423 ? -28.582 -5.701 5.479 1.00 63.59 423 ALA A N 1
ATOM 3162 C CA . ALA A 1 423 ? -28.367 -6.961 4.762 1.00 63.59 423 ALA A CA 1
ATOM 3163 C C . ALA A 1 423 ? -29.338 -8.073 5.203 1.00 63.59 423 ALA A C 1
ATOM 3165 O O . ALA A 1 423 ? -29.703 -8.928 4.398 1.00 63.59 423 ALA A O 1
ATOM 3166 N N . ARG A 1 424 ? -29.780 -8.071 6.468 1.00 58.22 424 ARG A N 1
ATOM 3167 C CA . ARG A 1 424 ? -30.825 -8.984 6.958 1.00 58.22 424 ARG A CA 1
ATOM 3168 C C . ARG A 1 424 ? -32.210 -8.608 6.441 1.00 58.22 424 ARG A C 1
ATOM 3170 O O . ARG A 1 424 ? -32.975 -9.507 6.115 1.00 58.22 424 ARG A O 1
ATOM 3177 N N . GLU A 1 425 ? -32.514 -7.317 6.340 1.00 52.66 425 GLU A N 1
ATOM 3178 C CA . GLU A 1 425 ? -33.806 -6.829 5.833 1.00 52.66 425 GLU A CA 1
ATOM 3179 C C . GLU A 1 425 ? -33.955 -6.982 4.313 1.00 52.66 425 GLU A C 1
ATOM 3181 O O . GLU A 1 425 ? -35.059 -7.194 3.829 1.00 52.66 425 GLU A O 1
ATOM 3186 N N . SER A 1 426 ? -32.855 -6.925 3.557 1.00 53.25 426 SER A N 1
ATOM 3187 C CA . SER A 1 426 ? -32.847 -7.144 2.099 1.00 53.25 426 SER A CA 1
ATOM 3188 C C . SER A 1 426 ? -32.747 -8.619 1.679 1.00 53.25 426 SER A C 1
ATOM 3190 O O . SER A 1 426 ? -32.894 -8.932 0.497 1.00 53.25 426 SER A O 1
ATOM 3192 N N . GLY A 1 427 ? -32.485 -9.518 2.633 1.00 44.12 427 GLY A N 1
ATOM 3193 C CA . GLY A 1 427 ? -32.434 -10.971 2.447 1.00 44.12 427 GLY A CA 1
ATOM 3194 C C . GLY A 1 427 ? -33.674 -11.726 2.945 1.00 44.12 427 GLY A C 1
ATOM 3195 O O . GLY A 1 427 ? -33.649 -12.959 2.945 1.00 44.12 427 GLY A O 1
ATOM 3196 N N . ALA A 1 428 ? -34.715 -11.011 3.382 1.00 38.53 428 ALA A N 1
ATOM 3197 C CA . ALA A 1 428 ? -36.057 -11.531 3.661 1.00 38.53 428 ALA A CA 1
ATOM 3198 C C . ALA A 1 428 ? -36.999 -11.175 2.503 1.00 38.53 428 ALA A C 1
ATOM 3200 O O . ALA A 1 428 ? -37.888 -12.007 2.204 1.00 38.53 428 ALA A O 1
#

Sequence (428 aa):
SAGGGDTDSRLAAALERIEAWLETARPSGAPAGAGTLGLRELMPLLPARKACALEAVEQLFVTIAQDADLPLAIRQVLEKLHTPLLRQALHNDRLFEDPDSMALALLDRLAGVGYDLPATVTGDDARVRALDAIVASVQASSDADEIVCSKALGEVAGIADEQHRHLLALGVPYHDLTSRAERKELALQAASKAIRALMQSDTHVAVRQLLETYWIHLLAQAALRHGAKDTSWRERLETANQLIRSVPPHPSPATRQELIRMLPGLIGQLRAGLAQLGLDERKTTLALTPCMNLHSAIIAGRPMPEASWKSPQRTATLGKSKEPGALPALQHGGYPADEPRISPELQGLAVGAHLHAALPDGATFDGVLVWRSPRAQMLLLANPRSGACMAMSLRAAAELAASGKLTLGRATLAERTAERVLARESGA

Radius of gyration: 32.62 Å; chains: 1; bounding box: 86×33×91 Å

Secondary structure (DSSP, 8-state):
--SHHHHHHHHHHHHHHHHHHHHH---TT--TTSSHHHHHHHGGGS-HHHHHHHHHHHHHHHHHHT-SSS-HHHHHHHHTTHHHHHHHHHH-TTTTT-TT-HHHHHHHHHHHHHHTS-TT--TTSHHHHHHHHHHHHHHHSSS--HHHHHHHHHHHHHHHHHHHHHHHHHHGGGHHHHHHHHHHHHHHHHHHHHHHHH--TT--HHHHHHIIIIIHHHHHHHHHHH-TTSHHHHHHHHHHHHHHHTS-SS--HHHHHHHHHHHHHHHHHHHHHHHHTT--HHHHHHHHHHHHHHHHHHHTTPPPPP---------EEEEEPSSSS--EEEEE-S-GGG-----HHHHHPPTT-EEEEE-TTS-EEEEEEEEE-TTS-EEEEE-TTT--EEEEEHHHHHHHHHTT-EEES---HHHHHHHHHHHHHTT-